Protein AF-A0A7Y8KXX7-F1 (afdb_monomer_lite)

Radius of gyration: 25.83 Å; chains: 1; bounding box: 66×45×81 Å

Sequence (396 aa):
VLRLLGSNDEIRFQPDAVQEVLFGNGTVWNSAQFPQLSMAFMAAMPGQDFLGGSWQADYLQGGSGNETLLGNDGNDVLDGGAGNDWLDGGYGSDIYVLKAGGGSDTVIDFAGYQDNNRIVVAPGIGPDQVALFWNEGGPDPLTGQYVPSGFVLRLLGSNDEIRFQPDGINEVLFSDGSTWSAAEFPQRSKAFMEAMPGQMFVGGSWGADYLKGAGGNETIVGNDGNDVLDGGAGNDWLDGGYGSDTYVLKAGGGSDTVLDFANYQDSNRIVVAPGIGPDQVALFWSEGGPDPLTEQYIPSGFVLRLLGSNDELRFQLDGINEVLFSDGTVWNSAQFPQLSMAFMPAMPGQDFLGGSWQADYLQGAGGNETIVGNDGNDVLDGGAGNDWLDGGYGSD

pLDDT: mean 83.13, std 13.08, range [35.81, 97.88]

Organism: NCBI:txid2610898

Foldseek 3Di:
DADAFQDPDDDDDDLPGDQWDADPVGDIDGSVCCVVVDAAEDEDDVPAQEAEADQEEHEYHYDQEEHEYELAHYAYEYQNYAYEYEYENEHAAYEYEFYVNSAHYEYDYDDDPPYAYEYEYGAPDDPVQWAKAWDCWQQQPPPRDTRHTAIWIGGHLANTIYGYHLPRHQWYAYNVRDIDGSVCRVVRNVCSDVLQPPEDEAEAHQEEEEAADDAEEYEYADAHYAYEYQRHAYEYEYENHHAAYEYEFEPRSAHYEYSAADDPHYAYEYEYDAPDDPVQKAKAWDCWAQDPPSRDTRHTDIWIDGPPDNGIYGYHLRGHQWYAYNVRDIDGSVCRVVRHAAEDEDDVPAQEAEADQEEHEYAYPADEHEYEQAHYLYHYHNDHDHYHYHNHHDND

Secondary structure (DSSP, 8-state):
-EE-TTSS-EE---TTT-SEEE-TTS-EEETTTHHHH--EEEEPPTT--EEE--SS-EEEE--SS--EEEEEESS-EEE--SS--EEEEEES--EEEE-TT--EEEE-----TT---EEEEPTT--GGGEEEEEE--EE-TTT--EEPSEEEEEETTSS-EEEE-TTT-SEEE-TTS-EEETTTHHHHHHHHHHSSTTPPEEE--SS--EEE--BS--EEE--BSS-EEE--BS--EEE--BS--EEEE-TT--EEEE-----TT---EEEEPTT--GGGEEEEEE--EE-TTT--EEPSEEEEEETTSS-EEEE-TTT-SEEE-TTS-EEEGGGHHHHPBEEEEPPTT--EEE--SS-EEEE--SBS-EEE--BSS-EEE--SB--EEE--BS--

Structure (mmCIF, N/CA/C/O backbone):
data_AF-A0A7Y8KXX7-F1
#
_entry.id   AF-A0A7Y8KXX7-F1
#
loop_
_atom_site.group_PDB
_atom_site.id
_atom_site.type_symbol
_atom_site.label_atom_id
_atom_site.label_alt_id
_atom_site.label_comp_id
_atom_site.label_asym_id
_atom_site.label_entity_id
_atom_site.label_seq_id
_atom_site.pdbx_PDB_ins_code
_atom_site.Cartn_x
_atom_site.Cartn_y
_atom_site.Cartn_z
_atom_site.occupancy
_atom_site.B_iso_or_equiv
_atom_site.auth_seq_id
_atom_site.auth_comp_id
_atom_site.auth_asym_id
_atom_site.auth_atom_id
_atom_site.pdbx_PDB_model_num
ATOM 1 N N . VAL A 1 1 ? 6.935 2.408 -32.594 1.00 88.44 1 VAL A N 1
ATOM 2 C CA . VAL A 1 1 ? 5.905 2.802 -31.605 1.00 88.44 1 VAL A CA 1
ATOM 3 C C . VAL A 1 1 ? 6.621 3.629 -30.558 1.00 88.44 1 VAL A C 1
ATOM 5 O O . VAL A 1 1 ? 7.749 3.279 -30.247 1.00 88.44 1 VAL A O 1
ATOM 8 N N . LEU A 1 2 ? 6.036 4.727 -30.093 1.00 90.31 2 LEU A N 1
ATOM 9 C CA . LEU A 1 2 ? 6.510 5.453 -28.915 1.00 90.31 2 LEU A CA 1
ATOM 10 C C . LEU A 1 2 ? 5.518 5.169 -27.793 1.00 90.31 2 LEU A C 1
ATOM 12 O O . LEU A 1 2 ? 4.332 5.434 -27.977 1.00 90.31 2 LEU A O 1
ATOM 16 N N . ARG A 1 3 ? 5.985 4.606 -26.684 1.00 91.06 3 ARG A N 1
ATOM 17 C CA . ARG A 1 3 ? 5.150 4.208 -25.549 1.00 91.06 3 ARG A CA 1
ATOM 18 C C . ARG A 1 3 ? 5.587 4.955 -24.297 1.00 91.06 3 ARG A C 1
ATOM 20 O O . ARG A 1 3 ? 6.776 5.221 -24.129 1.00 91.06 3 ARG A O 1
ATOM 27 N N . LEU A 1 4 ? 4.621 5.291 -23.452 1.00 89.94 4 LEU A N 1
ATOM 28 C CA . LEU A 1 4 ? 4.869 5.801 -22.112 1.00 89.94 4 LEU A CA 1
ATOM 29 C C . LEU A 1 4 ? 5.014 4.615 -21.149 1.00 89.94 4 LEU A C 1
ATOM 31 O O . LEU A 1 4 ? 4.134 3.763 -21.086 1.00 89.94 4 LEU A O 1
ATOM 35 N N . LEU A 1 5 ? 6.143 4.527 -20.444 1.00 88.75 5 LEU A N 1
ATOM 36 C CA . LEU A 1 5 ? 6.399 3.426 -19.509 1.00 88.75 5 LEU A CA 1
ATOM 37 C C . LEU A 1 5 ? 5.406 3.465 -18.342 1.00 88.75 5 LEU A C 1
ATOM 39 O O . LEU A 1 5 ? 5.083 4.547 -17.855 1.00 88.75 5 LEU A O 1
ATOM 43 N N . GLY A 1 6 ? 4.921 2.298 -17.913 1.00 78.44 6 GLY A N 1
ATOM 44 C CA . GLY A 1 6 ? 3.930 2.189 -16.838 1.00 78.44 6 GLY A CA 1
ATOM 45 C C . GLY A 1 6 ? 2.513 2.617 -17.223 1.00 78.44 6 GLY A C 1
ATOM 46 O O . GLY A 1 6 ? 1.651 2.696 -16.353 1.00 78.44 6 GLY A O 1
ATOM 47 N N . SER A 1 7 ? 2.238 2.887 -18.506 1.00 84.69 7 SER A N 1
ATOM 48 C CA . SER A 1 7 ? 0.880 3.119 -18.998 1.00 84.69 7 SER A CA 1
ATOM 49 C C . SER A 1 7 ? 0.606 2.376 -20.308 1.00 84.69 7 SER A C 1
ATOM 51 O O . SER A 1 7 ? 1.505 1.890 -20.994 1.00 84.69 7 SER A O 1
ATOM 53 N N . ASN A 1 8 ? -0.674 2.294 -20.669 1.00 81.88 8 ASN A N 1
ATOM 54 C CA . ASN A 1 8 ? -1.103 1.751 -21.958 1.00 81.88 8 ASN A CA 1
ATOM 55 C C . ASN A 1 8 ? -1.059 2.799 -23.088 1.00 81.88 8 ASN A C 1
ATOM 57 O O . ASN A 1 8 ? -1.517 2.526 -24.201 1.00 81.88 8 ASN A O 1
ATOM 61 N N . ASP A 1 9 ? -0.536 3.999 -22.821 1.00 89.00 9 ASP A N 1
ATOM 62 C CA . ASP A 1 9 ? -0.513 5.086 -23.792 1.00 89.00 9 ASP A CA 1
ATOM 63 C C . ASP A 1 9 ? 0.628 4.911 -24.790 1.00 89.00 9 ASP A C 1
ATOM 65 O O . ASP A 1 9 ? 1.812 4.823 -24.451 1.00 89.00 9 ASP A O 1
ATOM 69 N N . GLU A 1 10 ? 0.269 4.921 -26.069 1.00 92.50 10 GLU A N 1
ATOM 70 C CA . GLU A 1 10 ? 1.232 4.816 -27.150 1.00 92.50 10 GLU A CA 1
ATOM 71 C C . GLU A 1 10 ? 0.836 5.641 -28.373 1.00 92.50 10 GLU A C 1
ATOM 73 O O . GLU A 1 10 ? -0.335 5.838 -28.703 1.00 92.50 10 GLU A O 1
ATOM 78 N N . ILE A 1 11 ? 1.856 6.081 -29.103 1.00 90.88 11 ILE A N 1
ATOM 79 C CA . ILE A 1 11 ? 1.730 6.714 -30.407 1.00 90.88 11 ILE A CA 1
ATOM 80 C C . ILE A 1 11 ? 2.391 5.808 -31.444 1.00 90.88 11 ILE A C 1
ATOM 82 O O . ILE A 1 11 ? 3.572 5.452 -31.364 1.00 90.88 11 ILE A O 1
ATOM 86 N N . ARG A 1 12 ? 1.624 5.453 -32.476 1.00 90.62 12 ARG A N 1
ATOM 87 C CA . ARG A 1 12 ? 2.114 4.700 -33.633 1.00 90.62 12 ARG A CA 1
ATOM 88 C C . ARG A 1 12 ? 2.283 5.637 -34.818 1.00 90.62 12 ARG A C 1
ATOM 90 O O . ARG A 1 12 ? 1.341 6.304 -35.230 1.00 90.62 12 ARG A O 1
ATOM 97 N N . PHE A 1 13 ? 3.477 5.648 -35.392 1.00 88.06 13 PHE A N 1
ATOM 98 C CA . PHE A 1 13 ? 3.801 6.444 -36.569 1.00 88.06 13 PHE A CA 1
ATOM 99 C C . PHE A 1 13 ? 4.672 5.641 -37.532 1.00 88.06 13 PHE A C 1
ATOM 101 O O . PHE A 1 13 ? 5.372 4.709 -37.132 1.00 88.06 13 PHE A O 1
ATOM 108 N N . GLN A 1 14 ? 4.608 5.998 -38.815 1.00 83.75 14 GLN A N 1
ATOM 109 C CA . GLN A 1 14 ? 5.554 5.489 -39.803 1.00 83.75 14 GLN A CA 1
ATOM 110 C C . GLN A 1 14 ? 6.927 6.134 -39.564 1.00 83.75 14 GLN A C 1
ATOM 112 O O . GLN A 1 14 ? 6.952 7.326 -39.251 1.00 83.75 14 GLN A O 1
ATOM 117 N N . PRO A 1 15 ? 8.046 5.408 -39.745 1.00 70.81 15 PRO A N 1
ATOM 118 C CA . PRO A 1 15 ? 9.387 5.918 -39.440 1.00 70.81 15 PRO A CA 1
ATOM 119 C C . PRO A 1 15 ? 9.706 7.284 -40.066 1.00 70.81 15 PRO A C 1
ATOM 121 O O . PRO A 1 15 ? 10.336 8.115 -39.425 1.00 70.81 15 PRO A O 1
ATOM 124 N N . ASP A 1 16 ? 9.197 7.544 -41.274 1.00 81.56 16 ASP A N 1
ATOM 125 C CA . ASP A 1 16 ? 9.467 8.782 -42.016 1.00 81.56 16 ASP A CA 1
ATOM 126 C C . ASP A 1 16 ? 8.456 9.914 -41.735 1.00 81.56 16 ASP A C 1
ATOM 128 O O . ASP A 1 16 ? 8.626 11.040 -42.210 1.00 81.56 16 ASP A O 1
ATOM 132 N N . ALA A 1 17 ? 7.380 9.634 -40.989 1.00 87.88 17 ALA A N 1
ATOM 133 C CA . ALA A 1 17 ? 6.294 10.586 -40.742 1.00 87.88 17 ALA A CA 1
ATOM 134 C C . ALA A 1 17 ? 6.582 11.557 -39.586 1.00 87.88 17 ALA A C 1
ATOM 136 O O . ALA A 1 17 ? 5.982 12.629 -39.537 1.00 87.88 17 ALA A O 1
ATOM 137 N N . VAL A 1 18 ? 7.488 11.197 -38.674 1.00 90.31 18 VAL A N 1
ATOM 138 C CA . VAL A 1 18 ? 7.879 12.010 -37.515 1.00 90.31 18 VAL A CA 1
ATOM 139 C C . VAL A 1 18 ? 9.371 12.300 -37.616 1.00 90.31 18 VAL A C 1
ATOM 141 O O . VAL A 1 18 ? 10.174 11.375 -37.659 1.00 90.31 18 VAL A O 1
ATOM 144 N N . GLN A 1 19 ? 9.751 13.578 -37.667 1.00 90.50 19 GLN A N 1
ATOM 145 C CA . GLN A 1 19 ? 11.165 13.969 -37.712 1.00 90.50 19 GLN A CA 1
ATOM 146 C C . GLN A 1 19 ? 11.766 14.141 -36.317 1.00 90.50 19 GLN A C 1
ATOM 148 O O . GLN A 1 19 ? 12.957 13.893 -36.143 1.00 90.50 19 GLN A O 1
ATOM 153 N N . GLU A 1 20 ? 10.962 14.559 -35.336 1.00 92.88 20 GLU A N 1
ATOM 154 C CA . GLU A 1 20 ? 11.419 14.841 -33.976 1.00 92.88 20 GLU A CA 1
ATOM 155 C C . GLU A 1 20 ? 10.333 14.520 -32.937 1.00 92.88 20 GLU A C 1
ATOM 157 O O . GLU A 1 20 ? 9.141 14.696 -33.192 1.00 92.88 20 GLU A O 1
ATOM 162 N N . VAL A 1 21 ? 10.761 14.084 -31.752 1.00 91.56 21 VAL A N 1
ATOM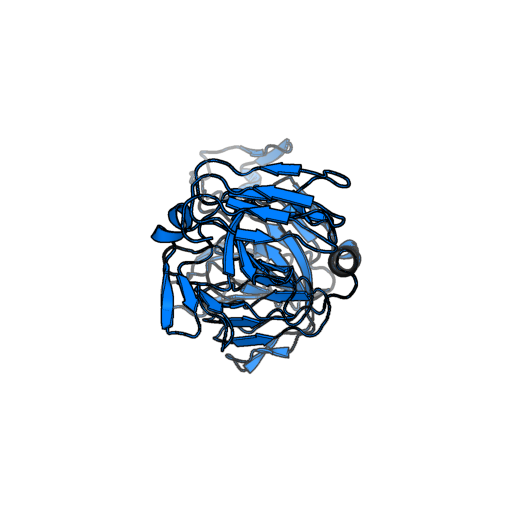 163 C CA . VAL A 1 21 ? 9.959 13.991 -30.527 1.00 91.56 21 VAL A CA 1
ATOM 164 C C . VAL A 1 21 ? 10.556 14.970 -29.520 1.00 91.56 21 VAL A C 1
ATOM 166 O O . VAL A 1 21 ? 11.720 14.836 -29.138 1.00 91.56 21 VAL A O 1
ATOM 169 N N . LEU A 1 22 ? 9.766 15.964 -29.111 1.00 92.75 22 LEU A N 1
ATOM 170 C CA . LEU A 1 22 ? 10.141 16.961 -28.109 1.00 92.75 22 LEU A CA 1
ATOM 171 C C . LEU A 1 22 ? 9.500 16.600 -26.768 1.00 92.75 22 LEU A C 1
ATOM 173 O O . LEU A 1 22 ? 8.278 16.500 -26.670 1.00 92.75 22 LEU A O 1
ATOM 177 N N . PHE A 1 23 ? 10.324 16.447 -25.739 1.00 89.25 23 PHE A N 1
ATOM 178 C CA . PHE A 1 23 ? 9.884 16.139 -24.383 1.00 89.25 23 PHE A CA 1
ATOM 179 C C . PHE A 1 23 ? 9.703 17.421 -23.562 1.00 89.25 23 PHE A C 1
ATOM 181 O O . PHE A 1 23 ? 10.351 18.438 -23.816 1.00 89.25 23 PHE A O 1
ATOM 188 N N . GLY A 1 24 ? 8.842 17.374 -22.540 1.00 83.50 24 GLY A N 1
ATOM 189 C CA . GLY A 1 24 ? 8.543 18.530 -21.681 1.00 83.50 24 GLY A CA 1
ATOM 190 C C . GLY A 1 24 ? 9.757 19.087 -20.922 1.00 83.50 24 GLY A C 1
ATOM 191 O O . GLY A 1 24 ? 9.783 20.268 -20.590 1.00 83.50 24 GLY A O 1
ATOM 192 N N . ASN A 1 25 ? 10.791 18.267 -20.717 1.00 81.25 25 ASN A N 1
ATOM 193 C CA . ASN A 1 25 ? 12.071 18.657 -20.118 1.00 81.25 25 ASN A CA 1
ATOM 194 C C . ASN A 1 25 ? 13.066 19.278 -21.126 1.00 81.25 25 ASN A C 1
ATOM 196 O O . ASN A 1 25 ? 14.197 19.597 -20.761 1.00 81.25 25 ASN A O 1
ATOM 200 N N . GLY A 1 26 ? 12.677 19.430 -22.397 1.00 88.94 26 GLY A N 1
ATOM 201 C CA . GLY A 1 26 ? 13.519 19.965 -23.467 1.00 88.94 26 GLY A CA 1
ATOM 202 C C . GLY A 1 26 ? 14.428 18.941 -24.154 1.00 88.94 26 GLY A C 1
ATOM 203 O O . GLY A 1 26 ? 15.162 19.321 -25.067 1.00 88.94 26 GLY A O 1
ATOM 204 N N . THR A 1 27 ? 14.393 17.659 -23.771 1.00 91.31 27 THR A N 1
ATOM 205 C CA . THR A 1 27 ? 15.041 16.591 -24.548 1.00 91.31 27 THR A CA 1
ATOM 206 C C . THR A 1 27 ? 14.413 16.517 -25.942 1.00 91.31 27 THR A C 1
ATOM 208 O O . THR A 1 27 ? 13.202 16.668 -26.101 1.00 91.31 27 THR A O 1
ATOM 211 N N . VAL A 1 28 ? 15.242 16.282 -26.961 1.00 93.94 28 VAL A N 1
ATOM 212 C CA . VAL A 1 28 ? 14.803 16.106 -28.349 1.00 93.94 28 VAL A CA 1
ATOM 213 C C . VAL A 1 28 ? 15.362 14.794 -28.870 1.00 93.94 28 VAL A C 1
ATOM 215 O O . VAL A 1 28 ? 16.576 14.584 -28.836 1.00 93.94 28 VAL A O 1
ATOM 218 N N . TRP A 1 29 ? 14.487 13.930 -29.373 1.00 92.69 29 TRP A N 1
ATOM 219 C CA . TRP A 1 29 ? 14.885 12.787 -30.190 1.00 92.69 29 TRP A CA 1
ATOM 220 C C . TRP A 1 29 ? 14.601 13.103 -31.644 1.00 92.69 29 TRP A C 1
ATOM 222 O O . TRP A 1 29 ? 13.472 13.442 -31.982 1.00 92.69 29 TRP A O 1
ATOM 232 N N . ASN A 1 30 ? 15.600 12.974 -32.508 1.00 91.31 30 ASN A N 1
ATOM 233 C CA . ASN A 1 30 ? 15.411 13.114 -33.946 1.00 91.31 30 ASN A CA 1
ATOM 234 C C . ASN A 1 30 ? 15.285 11.748 -34.631 1.00 91.31 30 ASN A C 1
ATOM 236 O O . ASN A 1 30 ? 15.688 10.714 -34.097 1.00 91.31 30 ASN A O 1
ATOM 240 N N . SER A 1 31 ? 14.762 11.748 -35.853 1.00 89.12 31 SER A N 1
ATOM 241 C CA . SER A 1 31 ? 14.492 10.526 -36.611 1.00 89.12 31 SER A CA 1
ATOM 242 C C . SER A 1 31 ? 15.734 9.684 -36.916 1.00 89.12 31 SER A C 1
ATOM 244 O O . SER A 1 31 ? 15.613 8.483 -37.145 1.00 89.12 31 SER A O 1
ATOM 246 N N . ALA A 1 32 ? 16.934 10.273 -36.879 1.00 89.06 32 ALA A N 1
ATOM 247 C CA . ALA A 1 32 ? 18.185 9.536 -37.046 1.00 89.06 32 ALA A CA 1
ATOM 248 C C . ALA A 1 32 ? 18.586 8.734 -35.795 1.00 89.06 32 ALA A C 1
ATOM 250 O O . ALA A 1 32 ? 19.461 7.876 -35.904 1.00 89.06 32 ALA A O 1
ATOM 251 N N . GLN A 1 33 ? 17.969 9.017 -34.641 1.00 89.62 33 GLN A N 1
ATOM 252 C CA . GLN A 1 33 ? 18.171 8.315 -33.369 1.00 89.62 33 GLN A CA 1
ATOM 253 C C . GLN A 1 33 ? 17.148 7.192 -33.135 1.00 89.62 33 GLN A C 1
ATOM 255 O O . GLN A 1 33 ? 17.381 6.317 -32.306 1.00 89.62 33 GLN A O 1
ATOM 260 N N . PHE A 1 34 ? 16.007 7.194 -33.836 1.00 88.12 34 PHE A N 1
ATOM 261 C CA . PHE A 1 34 ? 14.937 6.218 -33.590 1.00 88.12 34 PHE A CA 1
ATOM 262 C C . PHE A 1 34 ? 15.382 4.755 -33.727 1.00 88.12 34 PHE A C 1
ATOM 264 O O . PHE A 1 34 ? 14.975 3.969 -32.879 1.00 88.12 34 PHE A O 1
ATOM 271 N N . PRO A 1 35 ? 16.221 4.358 -34.709 1.00 85.81 35 PRO A N 1
ATOM 272 C CA . PRO A 1 35 ? 16.684 2.973 -34.796 1.00 85.81 35 PRO A CA 1
ATOM 273 C C . PRO A 1 35 ? 17.568 2.536 -33.621 1.00 85.81 35 PRO A C 1
ATOM 275 O O . PRO A 1 35 ? 17.609 1.354 -33.307 1.00 85.81 35 PRO A O 1
ATOM 278 N N . GLN A 1 36 ? 18.296 3.461 -32.986 1.00 84.75 36 GLN A N 1
ATOM 279 C CA . GLN A 1 36 ? 19.110 3.163 -31.802 1.00 84.75 36 GLN A CA 1
ATOM 280 C C . GLN A 1 36 ? 18.284 3.181 -30.510 1.00 84.75 36 GLN A C 1
ATOM 282 O O . GLN A 1 36 ? 18.689 2.578 -29.526 1.00 84.75 36 GLN A O 1
ATOM 287 N N . LEU A 1 37 ? 17.156 3.893 -30.512 1.00 85.38 37 LEU A N 1
ATOM 288 C CA . LEU A 1 37 ? 16.220 3.980 -29.388 1.00 85.38 37 LEU A CA 1
ATOM 289 C C . LEU A 1 37 ? 15.121 2.909 -29.448 1.00 85.38 37 LEU A C 1
ATOM 291 O O . LEU A 1 37 ? 14.366 2.755 -28.493 1.00 85.38 37 LEU A O 1
ATOM 295 N N . SER A 1 38 ? 14.972 2.218 -30.581 1.00 86.94 38 SER A N 1
ATOM 296 C CA . SER A 1 38 ? 13.951 1.191 -30.755 1.00 86.94 38 SER A CA 1
ATOM 297 C C . SER A 1 38 ? 14.356 -0.110 -30.084 1.00 86.94 38 SER A C 1
ATOM 299 O O . SER A 1 38 ? 15.473 -0.580 -30.283 1.00 86.94 38 SER A O 1
ATOM 301 N N . MET A 1 39 ? 13.394 -0.709 -29.393 1.00 91.00 39 MET A N 1
ATOM 302 C CA . MET A 1 39 ? 13.520 -1.995 -28.716 1.00 91.00 39 MET A CA 1
ATOM 303 C C . MET A 1 39 ? 12.649 -3.037 -29.413 1.00 91.00 39 MET A C 1
ATOM 305 O O . MET A 1 39 ? 11.627 -2.692 -30.027 1.00 91.00 39 MET A O 1
ATOM 309 N N . ALA A 1 40 ? 13.040 -4.305 -29.331 1.00 91.38 40 ALA A N 1
ATOM 310 C CA . ALA A 1 40 ? 12.149 -5.394 -29.705 1.00 91.38 40 ALA A CA 1
ATOM 311 C C . ALA A 1 40 ? 11.049 -5.530 -28.639 1.00 91.38 40 ALA A C 1
ATOM 313 O O . ALA A 1 40 ? 11.311 -5.461 -27.451 1.00 91.38 40 ALA A O 1
ATOM 314 N N . PHE A 1 41 ? 9.788 -5.637 -29.062 1.00 91.88 41 PHE A N 1
ATOM 315 C CA . PHE A 1 41 ? 8.644 -5.698 -28.148 1.00 91.88 41 PHE A CA 1
ATOM 316 C C . PHE A 1 41 ? 8.112 -7.125 -28.070 1.00 91.88 41 PHE A C 1
ATOM 318 O O . PHE A 1 41 ? 7.741 -7.698 -29.102 1.00 91.88 41 PHE A O 1
ATOM 325 N N . MET A 1 42 ? 8.013 -7.661 -26.857 1.00 93.31 42 MET A N 1
ATOM 326 C CA . MET A 1 42 ? 7.425 -8.965 -26.573 1.00 93.31 42 MET A CA 1
ATOM 327 C C . MET A 1 42 ? 6.441 -8.853 -25.412 1.00 93.31 42 MET A C 1
ATOM 329 O O . MET A 1 42 ? 6.711 -8.184 -24.422 1.00 93.31 42 MET A O 1
ATOM 333 N N . ALA A 1 43 ? 5.289 -9.507 -25.553 1.00 92.31 43 ALA A N 1
ATOM 334 C CA . ALA A 1 43 ? 4.257 -9.544 -24.526 1.00 92.31 43 ALA A CA 1
ATOM 335 C C . ALA A 1 43 ? 3.866 -10.991 -24.221 1.00 92.31 43 ALA A C 1
ATOM 337 O O . ALA A 1 43 ? 3.776 -11.804 -25.151 1.00 92.31 43 ALA A O 1
ATOM 338 N N . ALA A 1 44 ? 3.613 -11.296 -22.951 1.00 91.12 44 ALA A N 1
ATOM 339 C CA . ALA A 1 44 ? 3.136 -12.599 -22.522 1.00 91.12 44 ALA A CA 1
ATOM 340 C C . ALA A 1 44 ? 1.756 -12.905 -23.126 1.00 91.12 44 ALA A C 1
ATOM 342 O O . ALA A 1 44 ? 0.884 -12.042 -23.272 1.00 91.12 44 ALA A O 1
ATOM 343 N N . MET A 1 45 ? 1.556 -14.162 -23.513 1.00 90.00 45 MET A N 1
ATOM 344 C CA . MET A 1 45 ? 0.249 -14.685 -23.904 1.00 90.00 45 MET A CA 1
ATOM 345 C C . MET A 1 45 ? -0.525 -15.152 -22.659 1.00 90.00 45 MET A C 1
ATOM 347 O O . MET A 1 45 ? 0.095 -15.508 -21.662 1.00 90.00 45 MET A O 1
ATOM 351 N N . PRO A 1 46 ? -1.870 -15.228 -22.696 1.00 88.12 46 PRO A N 1
ATOM 352 C CA . PRO A 1 46 ? -2.636 -15.742 -21.561 1.00 88.12 46 PRO A CA 1
ATOM 353 C C . PRO A 1 46 ? -2.158 -17.133 -21.108 1.00 88.12 46 PRO A C 1
ATOM 355 O O . PRO A 1 46 ? -2.165 -18.073 -21.908 1.00 88.12 46 PRO A O 1
ATOM 358 N N . GLY A 1 47 ? -1.778 -17.259 -19.831 1.00 83.69 47 GLY A N 1
ATOM 359 C CA . GLY A 1 47 ? -1.268 -18.498 -19.227 1.00 83.69 47 GLY A CA 1
ATOM 360 C C . GLY A 1 47 ? 0.182 -18.844 -19.586 1.00 83.69 47 GLY A C 1
ATOM 361 O O . GLY A 1 47 ? 0.549 -20.017 -19.544 1.00 83.69 47 GLY A O 1
ATOM 362 N N . GLN A 1 48 ? 0.973 -17.867 -20.033 1.00 90.44 48 GLN A N 1
ATOM 363 C CA . GLN A 1 48 ? 2.398 -18.031 -20.294 1.00 90.44 48 GLN A CA 1
ATOM 364 C C . GLN A 1 48 ? 3.207 -17.602 -19.070 1.00 90.44 48 GLN A C 1
ATOM 366 O O . GLN A 1 48 ? 3.429 -16.419 -18.890 1.00 90.44 48 GLN A O 1
ATOM 371 N N . ASP A 1 49 ? 3.746 -18.565 -18.327 1.00 89.94 49 ASP A N 1
ATOM 372 C CA . ASP A 1 49 ? 4.479 -18.294 -17.078 1.00 89.94 49 ASP A CA 1
ATOM 373 C C . ASP A 1 49 ? 5.926 -17.783 -17.293 1.00 89.94 49 ASP A C 1
ATOM 375 O O . ASP A 1 49 ? 6.629 -17.459 -16.341 1.00 89.94 49 ASP A O 1
ATOM 379 N N . PHE A 1 50 ? 6.429 -17.765 -18.535 1.00 93.94 50 PHE A N 1
ATOM 380 C CA . PHE A 1 50 ? 7.820 -17.408 -18.848 1.00 93.94 50 PHE A CA 1
ATOM 381 C C . PHE A 1 50 ? 7.937 -16.582 -20.131 1.00 93.94 50 PHE A C 1
ATOM 383 O O . PHE A 1 50 ? 7.472 -17.017 -21.192 1.00 93.94 50 PHE A O 1
ATOM 390 N N . LEU A 1 51 ? 8.641 -15.451 -20.071 1.00 95.00 51 LEU A N 1
ATOM 391 C CA . LEU A 1 51 ? 8.915 -14.558 -21.196 1.00 95.00 51 LEU A CA 1
ATOM 392 C C . LEU A 1 51 ? 10.415 -14.226 -21.271 1.00 95.00 51 LEU A C 1
ATOM 394 O O . LEU A 1 51 ? 10.983 -13.656 -20.351 1.00 95.00 51 LEU A O 1
ATOM 398 N N . GLY A 1 52 ? 11.062 -14.581 -22.384 1.00 94.38 52 GLY A N 1
ATOM 399 C CA . GLY A 1 52 ? 12.494 -14.348 -22.591 1.00 94.38 52 GLY A CA 1
ATOM 400 C C . GLY A 1 52 ? 12.776 -13.340 -23.703 1.00 94.38 52 GLY A C 1
ATOM 401 O O . GLY A 1 52 ? 12.200 -13.442 -24.789 1.00 94.38 52 GLY A O 1
ATOM 402 N N . GLY A 1 53 ? 13.686 -12.417 -23.413 1.00 93.75 53 GLY A N 1
ATOM 403 C CA . GLY A 1 53 ? 14.310 -11.446 -24.297 1.00 93.75 53 GLY A CA 1
ATOM 404 C C . GLY A 1 53 ? 15.295 -12.048 -25.297 1.00 93.75 53 GLY A C 1
ATOM 405 O O . GLY A 1 53 ? 15.441 -13.265 -25.453 1.00 93.75 53 GLY A O 1
ATOM 406 N N . SER A 1 54 ? 15.944 -11.160 -26.031 1.00 93.81 54 SER A N 1
ATOM 407 C CA . SER A 1 54 ? 16.962 -11.426 -27.032 1.00 93.81 54 SER A CA 1
ATOM 408 C C . SER A 1 54 ? 18.349 -11.059 -26.488 1.00 93.81 54 SER A C 1
ATOM 410 O O . SER A 1 54 ? 18.601 -11.179 -25.305 1.00 93.81 54 SER A O 1
ATOM 412 N N . TRP A 1 55 ? 19.293 -10.713 -27.363 1.00 92.50 55 TRP A N 1
ATOM 413 C CA . TRP A 1 55 ? 20.626 -10.225 -26.967 1.00 92.50 55 TRP A CA 1
ATOM 414 C C . TRP A 1 55 ? 20.777 -8.732 -27.307 1.00 92.50 55 TRP A C 1
ATOM 416 O O . TRP A 1 55 ? 21.866 -8.241 -27.616 1.00 92.50 55 TRP A O 1
ATOM 426 N N . GLN A 1 56 ? 19.645 -8.053 -27.456 1.00 93.06 56 GLN A N 1
ATOM 427 C CA . GLN A 1 56 ? 19.509 -6.656 -27.835 1.00 93.06 56 GLN A CA 1
ATOM 428 C C . GLN A 1 56 ? 18.532 -6.009 -26.860 1.00 93.06 56 GLN A C 1
ATOM 430 O O . GLN A 1 56 ? 17.834 -6.709 -26.157 1.00 93.06 56 GLN A O 1
ATOM 435 N N . ALA A 1 57 ? 18.424 -4.682 -26.890 1.00 94.75 57 ALA A N 1
ATOM 436 C CA . ALA A 1 57 ? 17.435 -3.984 -26.080 1.00 94.75 57 ALA A CA 1
ATOM 437 C C . ALA A 1 57 ? 15.996 -4.450 -26.395 1.00 94.75 57 ALA A C 1
ATOM 439 O O . ALA A 1 57 ? 15.498 -4.274 -27.520 1.00 94.75 57 ALA A O 1
ATOM 440 N N . ASP A 1 58 ? 15.329 -4.991 -25.386 1.00 96.38 58 ASP A N 1
ATOM 441 C CA . ASP A 1 58 ? 13.981 -5.535 -25.418 1.00 96.38 58 ASP A CA 1
ATOM 442 C C . ASP A 1 58 ? 13.029 -4.741 -24.508 1.00 96.38 58 ASP A C 1
ATOM 444 O O . ASP A 1 58 ? 13.413 -4.123 -23.522 1.00 96.38 58 ASP A O 1
ATOM 448 N N . TYR A 1 59 ? 11.747 -4.741 -24.856 1.00 95.88 59 TYR A N 1
ATOM 449 C CA . TYR A 1 59 ? 10.646 -4.371 -23.975 1.00 95.88 59 TYR A CA 1
ATOM 450 C C . TYR A 1 59 ? 9.811 -5.628 -23.756 1.00 95.88 59 TYR A C 1
ATOM 452 O O . TYR A 1 59 ? 9.135 -6.097 -24.683 1.00 95.88 59 TYR A O 1
ATOM 460 N N . LEU A 1 60 ? 9.873 -6.162 -22.542 1.00 97.25 60 LEU A N 1
ATOM 461 C CA . LEU A 1 60 ? 9.141 -7.332 -22.087 1.00 97.25 60 LEU A CA 1
ATOM 462 C C . LEU A 1 60 ? 7.941 -6.875 -21.261 1.00 97.25 60 LEU A C 1
ATOM 464 O O . LEU A 1 60 ? 8.097 -6.164 -20.272 1.00 97.25 60 LEU A O 1
ATOM 468 N N . GLN A 1 61 ? 6.748 -7.280 -21.686 1.00 96.12 61 GLN A N 1
ATOM 469 C CA . GLN A 1 61 ? 5.500 -7.015 -20.979 1.00 96.12 61 GLN A CA 1
ATOM 470 C C . GLN A 1 61 ? 4.882 -8.331 -20.522 1.00 96.12 61 GLN A C 1
ATOM 472 O O . GLN A 1 61 ? 4.485 -9.135 -21.370 1.00 96.12 61 GLN A O 1
ATOM 477 N N . GLY A 1 62 ? 4.771 -8.561 -19.222 1.00 95.75 62 GLY A N 1
ATOM 478 C CA . GLY A 1 62 ? 3.990 -9.682 -18.724 1.00 95.75 62 GLY A CA 1
ATOM 479 C C . GLY A 1 62 ? 2.484 -9.432 -18.845 1.00 95.75 62 GLY A C 1
ATOM 480 O O . GLY A 1 62 ? 2.008 -8.506 -19.521 1.00 95.75 62 GLY A O 1
ATOM 481 N N . GLY A 1 63 ? 1.729 -10.370 -18.304 1.00 92.81 63 GL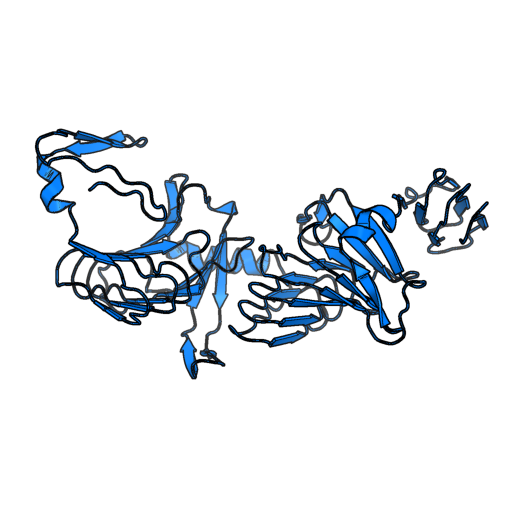Y A N 1
ATOM 482 C CA . GLY A 1 63 ? 0.298 -10.525 -18.453 1.00 92.81 63 GLY A CA 1
ATOM 483 C C . GLY A 1 63 ? -0.448 -10.113 -17.193 1.00 92.81 63 GLY A C 1
ATOM 484 O O . GLY A 1 63 ? -0.340 -8.985 -16.730 1.00 92.81 63 GLY A O 1
ATOM 485 N N . SER A 1 64 ? -1.326 -11.001 -16.740 1.00 91.19 64 SER A N 1
ATOM 486 C CA . SER A 1 64 ? -2.119 -10.831 -15.517 1.00 91.19 64 SER A CA 1
ATOM 487 C C . SER A 1 64 ? -1.885 -11.977 -14.529 1.00 91.19 64 SER A C 1
ATOM 489 O O . SER A 1 64 ? -2.739 -12.224 -13.678 1.00 91.19 64 SER A O 1
ATOM 491 N N . GLY A 1 65 ? -0.875 -12.804 -14.787 1.00 89.12 65 GLY A N 1
ATOM 492 C CA . GLY A 1 65 ? -0.495 -13.937 -13.961 1.00 89.12 65 GLY A CA 1
ATOM 493 C C . GLY A 1 65 ? 0.866 -13.671 -13.336 1.00 89.12 65 GLY A C 1
ATOM 494 O O . GLY A 1 65 ? 1.386 -12.573 -13.422 1.00 89.12 65 GLY A O 1
ATOM 495 N N . ASN A 1 66 ? 1.428 -14.691 -12.698 1.00 88.38 66 ASN A N 1
ATOM 496 C CA . ASN A 1 66 ? 2.762 -14.593 -12.122 1.00 88.38 66 ASN A CA 1
ATOM 497 C C . ASN A 1 66 ? 3.747 -15.163 -13.140 1.00 88.38 66 ASN A C 1
ATOM 499 O O . ASN A 1 66 ? 3.787 -16.378 -13.366 1.00 88.38 66 ASN A O 1
ATOM 503 N N . GLU A 1 67 ? 4.523 -14.295 -13.764 1.00 93.50 67 GLU A N 1
ATOM 504 C CA . GLU A 1 67 ? 5.448 -14.614 -14.831 1.00 93.50 67 GLU A CA 1
ATOM 505 C C . GLU A 1 67 ? 6.915 -14.468 -14.409 1.00 93.50 67 GLU A C 1
ATOM 507 O O . GLU A 1 67 ? 7.286 -13.791 -13.458 1.00 93.50 67 GLU A O 1
ATOM 512 N N . THR A 1 68 ? 7.799 -15.145 -15.137 1.00 94.25 68 THR A N 1
ATOM 513 C CA . THR A 1 68 ? 9.243 -14.893 -15.095 1.00 94.25 68 THR A CA 1
ATOM 514 C C . THR A 1 68 ? 9.672 -14.214 -16.390 1.00 94.25 68 THR A C 1
ATOM 516 O O . THR A 1 68 ? 9.561 -14.813 -17.465 1.00 94.25 68 THR A O 1
ATOM 519 N N . LEU A 1 69 ? 10.178 -12.986 -16.296 1.00 96.31 69 LEU A N 1
ATOM 520 C CA . LEU A 1 69 ? 10.705 -12.192 -17.403 1.00 96.31 69 LEU A CA 1
ATOM 521 C C . LEU A 1 69 ? 12.238 -12.176 -17.338 1.00 96.31 69 LEU A C 1
ATOM 523 O O . LEU A 1 69 ? 12.801 -11.727 -16.345 1.00 96.31 69 LEU A O 1
ATOM 527 N N . LEU A 1 70 ? 12.903 -12.635 -18.404 1.00 95.50 70 LEU A N 1
ATOM 528 C CA . LEU A 1 70 ? 14.368 -12.606 -18.535 1.00 95.50 70 LEU A CA 1
ATOM 529 C C . LEU A 1 70 ? 14.791 -11.716 -19.712 1.00 95.50 70 LEU A C 1
ATOM 531 O O . LEU A 1 70 ? 14.520 -12.095 -20.851 1.00 95.50 70 LEU A O 1
ATOM 535 N N . GLY A 1 71 ? 15.477 -10.597 -19.479 1.00 94.56 71 GLY A N 1
ATOM 536 C CA . GLY A 1 71 ? 16.018 -9.703 -20.516 1.00 94.56 71 GLY A CA 1
ATOM 537 C C . GLY A 1 71 ? 17.162 -10.335 -21.321 1.00 94.56 71 GLY A C 1
ATOM 538 O O . GLY A 1 71 ? 17.079 -10.455 -22.544 1.00 94.56 71 GLY A O 1
ATOM 539 N N . ASN A 1 72 ? 18.103 -10.972 -20.618 1.00 92.69 72 ASN A N 1
ATOM 540 C CA . ASN A 1 72 ? 19.367 -11.551 -21.104 1.00 92.69 72 ASN A CA 1
ATOM 541 C C . ASN A 1 72 ? 20.473 -10.512 -21.333 1.00 92.69 72 ASN A C 1
ATOM 543 O O . ASN A 1 72 ? 21.086 -10.109 -20.363 1.00 92.69 72 ASN A O 1
ATOM 547 N N . ASP A 1 73 ? 20.832 -10.174 -22.573 1.00 92.44 73 ASP A N 1
ATOM 548 C CA . ASP A 1 73 ? 21.848 -9.152 -22.864 1.00 92.44 73 ASP A CA 1
ATOM 549 C C . ASP A 1 73 ? 21.124 -7.978 -23.522 1.00 92.44 73 ASP A C 1
ATOM 551 O O . ASP A 1 73 ? 20.411 -8.182 -24.503 1.00 92.44 73 ASP A O 1
ATOM 555 N N . GLY A 1 74 ? 21.399 -6.749 -23.111 1.00 92.31 74 GLY A N 1
ATOM 556 C CA . GLY A 1 74 ? 20.700 -5.596 -23.661 1.00 92.31 74 GLY A CA 1
ATOM 557 C C . GLY A 1 74 ? 20.491 -4.524 -22.612 1.00 92.31 74 GLY A C 1
ATOM 558 O O . GLY A 1 74 ? 20.872 -4.676 -21.472 1.00 92.31 74 GLY A O 1
ATOM 559 N N . ASN A 1 75 ? 19.939 -3.388 -23.025 1.00 94.25 75 ASN A N 1
ATOM 560 C CA . ASN A 1 75 ? 19.370 -2.459 -22.056 1.00 94.25 75 ASN A CA 1
ATOM 561 C C . ASN A 1 75 ? 17.869 -2.639 -22.181 1.00 94.25 75 ASN A C 1
ATOM 563 O O . ASN A 1 75 ? 17.291 -2.114 -23.137 1.00 94.25 75 ASN A O 1
ATOM 567 N N . ASP A 1 76 ? 17.279 -3.398 -21.282 1.00 95.81 76 ASP A N 1
ATOM 568 C CA . ASP A 1 76 ? 15.930 -3.915 -21.402 1.00 95.81 76 ASP A CA 1
ATOM 569 C C . ASP A 1 76 ? 14.941 -3.114 -20.557 1.00 95.81 76 ASP A C 1
ATOM 571 O O . ASP A 1 76 ? 15.291 -2.352 -19.654 1.00 95.81 76 ASP A O 1
ATOM 575 N N . VAL A 1 77 ? 13.662 -3.238 -20.893 1.00 97.25 77 VAL A N 1
ATOM 576 C CA . VAL A 1 77 ? 12.548 -2.739 -20.090 1.00 97.25 77 VAL A CA 1
ATOM 577 C C . VAL A 1 77 ? 11.667 -3.916 -19.724 1.00 97.25 77 VAL A C 1
ATOM 579 O O . VAL A 1 77 ? 11.097 -4.554 -20.607 1.00 97.25 77 VAL A O 1
ATOM 582 N N . LEU A 1 78 ? 11.535 -4.176 -18.431 1.00 97.81 78 LEU A N 1
ATOM 583 C CA . LEU A 1 78 ? 10.710 -5.234 -17.876 1.00 97.81 78 LEU A CA 1
ATOM 584 C C . LEU A 1 78 ? 9.522 -4.596 -17.145 1.00 97.81 78 LEU A C 1
ATOM 586 O O . LEU A 1 78 ? 9.674 -3.874 -16.158 1.00 97.81 78 LEU A O 1
ATOM 590 N N . ASP A 1 79 ? 8.330 -4.843 -17.677 1.00 97.25 79 ASP A N 1
ATOM 591 C CA . ASP A 1 79 ? 7.042 -4.468 -17.099 1.00 97.25 79 ASP A CA 1
ATOM 592 C C . ASP A 1 79 ? 6.298 -5.765 -16.772 1.00 97.25 79 ASP A C 1
ATOM 594 O O . ASP A 1 79 ? 5.812 -6.425 -17.695 1.00 97.25 79 ASP A O 1
ATOM 598 N N . GLY A 1 80 ? 6.258 -6.137 -15.486 1.00 95.19 80 GLY A N 1
ATOM 599 C CA . GLY A 1 80 ? 5.678 -7.399 -15.007 1.00 95.19 80 GLY A CA 1
ATOM 600 C C . GLY A 1 80 ? 4.239 -7.605 -15.469 1.00 95.19 80 GLY A C 1
ATOM 601 O O . GLY A 1 80 ? 3.862 -8.681 -15.904 1.00 95.19 80 GLY A O 1
ATOM 602 N N . GLY A 1 81 ? 3.474 -6.524 -15.611 1.00 92.88 81 GLY A N 1
ATOM 603 C CA . GLY A 1 81 ? 2.063 -6.646 -15.946 1.00 92.88 81 GLY A CA 1
ATOM 604 C C . GLY A 1 81 ? 1.249 -6.475 -14.684 1.00 92.88 81 GLY A C 1
ATOM 605 O O . GLY A 1 81 ? 1.336 -5.407 -14.097 1.00 92.88 81 GLY A O 1
ATOM 606 N N . ALA A 1 82 ? 0.393 -7.431 -14.369 1.00 88.00 82 ALA A N 1
ATOM 607 C CA . ALA A 1 82 ? -0.264 -7.562 -13.078 1.00 88.00 82 ALA A CA 1
ATOM 608 C C . ALA A 1 82 ? 0.014 -8.975 -12.572 1.00 88.00 82 ALA A C 1
ATOM 610 O O . ALA A 1 82 ? 0.039 -9.891 -13.387 1.00 88.00 82 ALA A O 1
ATOM 611 N N . GLY A 1 83 ? 0.076 -9.163 -11.260 1.00 85.19 83 GLY A N 1
ATOM 612 C CA . GLY A 1 83 ? 0.519 -10.423 -10.667 1.00 85.19 83 GLY A CA 1
ATOM 613 C C . GLY A 1 83 ? 1.866 -10.225 -9.988 1.00 85.19 83 GLY A C 1
ATOM 614 O O . GLY A 1 83 ? 2.335 -9.104 -9.865 1.00 85.19 83 GLY A O 1
ATOM 615 N N . ASN A 1 84 ? 2.446 -11.302 -9.471 1.00 86.38 84 ASN A N 1
ATOM 616 C CA . ASN A 1 84 ? 3.697 -11.232 -8.722 1.00 86.38 84 ASN A CA 1
ATOM 617 C C . ASN A 1 84 ? 4.814 -11.833 -9.574 1.00 86.38 84 ASN A C 1
ATOM 619 O O . ASN A 1 84 ? 4.978 -13.061 -9.619 1.00 86.38 84 ASN A O 1
ATOM 623 N N . ASP A 1 85 ? 5.551 -10.974 -10.273 1.00 92.50 85 ASP A N 1
ATOM 624 C CA . ASP A 1 85 ? 6.481 -11.388 -11.317 1.00 92.50 85 ASP A CA 1
ATOM 625 C C . ASP A 1 85 ? 7.929 -11.501 -10.831 1.00 92.50 85 ASP A C 1
ATOM 627 O O . ASP A 1 85 ? 8.375 -10.846 -9.888 1.00 92.50 85 ASP A O 1
ATOM 631 N N . TRP A 1 86 ? 8.706 -12.340 -11.514 1.00 92.19 86 TRP A N 1
ATOM 632 C CA . TRP A 1 86 ? 10.157 -12.436 -11.363 1.00 92.19 86 TRP A CA 1
ATOM 633 C C . TRP A 1 86 ? 10.830 -11.757 -12.545 1.00 92.19 86 TRP A C 1
ATOM 635 O O . TRP A 1 86 ? 10.737 -12.241 -13.672 1.00 92.19 86 TRP A O 1
ATOM 645 N N . LEU A 1 87 ? 11.519 -10.651 -12.289 1.00 95.19 87 LEU A N 1
ATOM 646 C CA . LEU A 1 87 ? 12.127 -9.807 -13.311 1.00 95.19 87 LEU A CA 1
ATOM 647 C C . LEU A 1 87 ? 13.655 -9.893 -13.215 1.00 95.19 87 LEU A C 1
ATOM 649 O O . LEU A 1 87 ? 14.233 -9.516 -12.198 1.00 95.19 87 LEU A O 1
ATOM 653 N N . ASP A 1 88 ? 14.307 -10.367 -14.271 1.00 93.62 88 ASP A N 1
ATOM 654 C CA . ASP A 1 88 ? 15.769 -10.439 -14.387 1.00 93.62 88 ASP A CA 1
ATOM 655 C C . ASP A 1 88 ? 16.198 -9.774 -15.693 1.00 93.62 88 ASP A C 1
ATOM 657 O O . ASP A 1 88 ? 15.960 -10.310 -16.776 1.00 93.62 88 ASP A O 1
ATOM 661 N N . GLY A 1 89 ? 16.771 -8.576 -15.600 1.00 93.38 89 GLY A N 1
ATOM 662 C CA . GLY A 1 89 ? 17.268 -7.818 -16.749 1.00 93.38 89 GLY A CA 1
ATOM 663 C C . GLY A 1 89 ? 18.455 -8.500 -17.425 1.00 93.38 89 GLY A C 1
ATOM 664 O O . GLY A 1 89 ? 18.499 -8.612 -18.648 1.00 93.38 89 GLY A O 1
ATOM 665 N N . GLY A 1 90 ? 19.336 -9.114 -16.640 1.00 91.94 90 GLY A N 1
ATOM 666 C CA . GLY A 1 90 ? 20.572 -9.697 -17.135 1.00 91.94 90 GLY A CA 1
ATOM 667 C C . GLY A 1 90 ? 21.640 -8.629 -17.387 1.00 91.94 90 GLY A C 1
ATOM 668 O O . GLY A 1 90 ? 21.808 -7.705 -16.609 1.00 91.94 90 GLY A O 1
ATOM 669 N N . TYR A 1 91 ? 22.467 -8.800 -18.418 1.00 91.19 91 TYR A N 1
ATOM 670 C CA . TYR A 1 91 ? 23.564 -7.885 -18.715 1.00 91.19 91 TYR A CA 1
ATOM 671 C C . TYR A 1 91 ? 23.101 -6.605 -19.401 1.00 91.19 91 TYR A C 1
ATOM 673 O O . TYR A 1 91 ? 22.759 -6.629 -20.582 1.00 91.19 91 TYR A O 1
ATOM 681 N N . GLY A 1 92 ? 23.358 -5.479 -18.745 1.00 91.69 92 GLY A N 1
ATOM 682 C CA . GLY A 1 92 ? 23.240 -4.140 -19.302 1.00 91.69 92 GLY A CA 1
ATOM 683 C C . GLY A 1 92 ? 22.513 -3.215 -18.341 1.00 91.69 92 GLY A C 1
ATOM 684 O O . GLY A 1 92 ? 22.494 -3.444 -17.146 1.00 91.69 92 GLY A O 1
ATOM 685 N N . SER A 1 93 ? 22.044 -2.067 -18.826 1.00 94.06 93 SER A N 1
ATOM 686 C CA . SER A 1 93 ? 21.352 -1.086 -17.979 1.00 94.06 93 SER A CA 1
ATOM 687 C C . SER A 1 93 ? 19.851 -1.170 -18.192 1.00 94.06 93 SER A C 1
ATOM 689 O O . SER A 1 93 ? 19.334 -0.599 -19.161 1.00 94.06 93 SER A O 1
ATOM 691 N N . ASP A 1 94 ? 19.178 -1.818 -17.253 1.00 95.56 94 ASP A N 1
ATOM 692 C CA . ASP A 1 94 ? 17.787 -2.228 -17.389 1.00 95.56 94 ASP A CA 1
ATOM 693 C C . ASP A 1 94 ? 16.813 -1.310 -16.648 1.00 95.56 94 ASP A C 1
ATOM 695 O O . ASP A 1 94 ? 17.164 -0.517 -15.763 1.00 95.56 94 ASP A O 1
ATOM 699 N N . ILE A 1 95 ? 15.551 -1.372 -17.061 1.00 97.00 95 ILE A N 1
ATOM 700 C CA . ILE A 1 95 ? 14.449 -0.599 -16.499 1.00 97.00 95 ILE A CA 1
ATOM 701 C C . ILE A 1 95 ? 13.363 -1.542 -16.009 1.00 97.00 95 ILE A C 1
ATOM 703 O O . ILE A 1 95 ? 12.808 -2.306 -16.789 1.00 97.00 95 ILE A O 1
ATOM 707 N N . TYR A 1 96 ? 12.975 -1.378 -14.752 1.00 97.88 96 TYR A N 1
ATOM 708 C CA . TYR A 1 96 ? 11.860 -2.085 -14.130 1.00 97.88 96 TYR A CA 1
ATOM 709 C C . TYR A 1 96 ? 10.713 -1.107 -13.875 1.00 97.88 96 TYR A C 1
ATOM 711 O O . TYR A 1 96 ? 10.951 0.042 -13.492 1.00 97.88 96 TYR A O 1
ATOM 719 N N . VAL A 1 97 ? 9.470 -1.513 -14.123 1.00 97.81 97 VAL A N 1
ATOM 720 C CA . VAL A 1 97 ? 8.315 -0.600 -14.092 1.00 97.81 97 VAL A CA 1
ATOM 721 C C . VAL A 1 97 ? 7.452 -0.844 -12.858 1.00 97.81 97 VAL A C 1
ATOM 723 O O . VAL A 1 97 ? 6.838 -1.892 -12.745 1.00 97.81 97 VAL A O 1
ATOM 726 N N . LEU A 1 98 ? 7.335 0.159 -11.980 1.00 93.56 98 LEU A N 1
ATOM 727 C CA . LEU A 1 98 ? 6.359 0.155 -10.881 1.00 93.56 98 LEU A CA 1
ATOM 728 C C . LEU A 1 98 ? 5.113 0.939 -11.305 1.00 93.56 98 LEU A C 1
ATOM 730 O O . LEU A 1 98 ? 5.218 2.113 -11.671 1.00 93.56 98 LEU A O 1
ATOM 734 N N . LYS A 1 99 ? 3.929 0.332 -11.230 1.00 89.38 99 LYS A N 1
ATOM 735 C CA . LYS A 1 99 ? 2.656 0.964 -11.614 1.00 89.38 99 LYS A CA 1
ATOM 736 C C . LYS A 1 99 ? 1.503 0.481 -10.737 1.00 89.38 99 LYS A C 1
ATOM 738 O O . LYS A 1 99 ? 1.595 -0.579 -10.137 1.00 89.38 99 LYS A O 1
ATOM 743 N N . ALA A 1 100 ? 0.410 1.242 -10.731 1.00 78.62 100 ALA A N 1
ATOM 744 C CA . ALA A 1 100 ? -0.828 0.810 -10.091 1.00 78.62 100 ALA A CA 1
ATOM 745 C C . ALA A 1 100 ? -1.423 -0.418 -10.810 1.00 78.62 100 ALA A C 1
ATOM 747 O O . ALA A 1 100 ? -1.536 -0.411 -12.043 1.00 78.62 100 ALA A O 1
ATOM 748 N N . GLY A 1 101 ? -1.823 -1.438 -10.051 1.00 76.81 101 GLY A N 1
ATOM 749 C CA . GLY A 1 101 ? -2.228 -2.748 -10.566 1.00 76.81 101 GLY A CA 1
ATOM 750 C C . GLY A 1 101 ? -1.070 -3.536 -11.187 1.00 76.81 101 GLY A C 1
ATOM 751 O O . GLY A 1 101 ? -1.305 -4.300 -12.121 1.00 76.81 101 GLY A O 1
ATOM 752 N N . GLY A 1 102 ? 0.157 -3.269 -10.733 1.00 81.81 102 GLY A N 1
ATOM 753 C CA . GLY A 1 102 ? 1.389 -3.957 -11.107 1.00 81.81 102 GLY A CA 1
ATOM 754 C C . GLY A 1 102 ? 1.597 -5.275 -10.361 1.00 81.81 102 GLY A C 1
ATOM 755 O O . GLY A 1 102 ? 2.097 -6.214 -10.952 1.00 81.81 102 GLY A O 1
ATOM 756 N N . GLY A 1 103 ? 1.128 -5.358 -9.114 1.00 81.06 103 GLY A N 1
ATOM 757 C CA . GLY A 1 103 ? 1.368 -6.469 -8.193 1.00 81.06 103 GLY A CA 1
ATOM 758 C C . GLY A 1 103 ? 2.726 -6.400 -7.480 1.00 81.06 103 GLY A C 1
ATOM 759 O O . GLY A 1 103 ? 3.361 -5.342 -7.425 1.00 81.06 103 GLY A O 1
ATOM 760 N N . SER A 1 104 ? 3.122 -7.505 -6.842 1.00 81.81 104 SER A N 1
ATOM 761 C CA . SER A 1 104 ? 4.324 -7.613 -6.003 1.00 81.81 104 SER A CA 1
ATOM 762 C C . SER A 1 104 ? 5.473 -8.262 -6.774 1.00 81.81 104 SER A C 1
ATOM 764 O O . SER A 1 104 ? 5.694 -9.475 -6.719 1.00 81.81 104 SER A O 1
ATOM 766 N N . ASP A 1 105 ? 6.239 -7.433 -7.475 1.00 91.56 105 ASP A N 1
ATOM 767 C CA . ASP A 1 105 ? 7.307 -7.893 -8.355 1.00 91.56 105 ASP A CA 1
ATOM 768 C C . ASP A 1 105 ? 8.634 -8.053 -7.613 1.00 91.56 105 ASP A C 1
ATOM 770 O O . ASP A 1 105 ? 9.020 -7.255 -6.753 1.00 91.56 105 ASP A O 1
ATOM 774 N N . THR A 1 106 ? 9.391 -9.081 -7.984 1.00 90.62 106 THR A N 1
ATOM 775 C CA . THR A 1 106 ? 10.739 -9.341 -7.479 1.00 90.62 106 THR A CA 1
ATOM 776 C C . THR A 1 106 ? 11.761 -9.174 -8.590 1.00 90.62 106 THR A C 1
ATOM 778 O O . THR A 1 106 ? 11.807 -9.952 -9.540 1.00 90.62 106 THR A O 1
ATOM 781 N N . VAL A 1 107 ? 12.642 -8.191 -8.425 1.00 92.94 107 VAL A N 1
ATOM 782 C CA . VAL A 1 107 ? 13.804 -7.992 -9.286 1.00 92.94 107 VAL A CA 1
ATOM 783 C C . VAL A 1 107 ? 14.971 -8.813 -8.761 1.00 92.94 107 VAL A C 1
ATOM 785 O O . VAL A 1 107 ? 15.475 -8.598 -7.652 1.00 92.94 107 VAL A O 1
ATOM 788 N N . ILE A 1 108 ? 15.425 -9.738 -9.596 1.00 85.06 108 ILE A N 1
ATOM 789 C CA . ILE A 1 108 ? 16.690 -10.434 -9.440 1.00 85.06 108 ILE A CA 1
ATOM 790 C C . ILE A 1 108 ? 17.558 -10.070 -10.625 1.00 85.06 108 ILE A C 1
ATOM 792 O O . ILE A 1 108 ? 17.404 -10.633 -11.695 1.00 85.06 108 ILE A O 1
ATOM 796 N N . ASP A 1 109 ? 18.499 -9.167 -10.402 1.00 84.50 109 ASP A N 1
ATOM 797 C CA . ASP A 1 109 ? 19.439 -8.753 -11.428 1.00 84.50 109 ASP A CA 1
ATOM 798 C C . ASP A 1 109 ? 20.861 -8.993 -10.921 1.00 84.50 109 ASP A C 1
ATOM 800 O O . ASP A 1 109 ? 21.309 -8.384 -9.945 1.00 84.50 109 ASP A O 1
ATOM 804 N N . PHE A 1 110 ? 21.532 -9.968 -11.534 1.00 65.06 110 PHE A N 1
ATOM 805 C CA . PHE A 1 110 ? 22.876 -10.408 -11.167 1.00 65.06 110 PHE A CA 1
ATOM 806 C C . PHE A 1 110 ? 23.863 -10.167 -12.313 1.00 65.06 110 PHE A C 1
ATOM 808 O O . PHE A 1 110 ? 24.552 -11.093 -12.756 1.00 65.06 110 PHE A O 1
ATOM 815 N N . ALA A 1 111 ? 23.971 -8.932 -12.788 1.00 55.12 111 ALA A N 1
ATOM 816 C CA . ALA A 1 111 ? 24.983 -8.551 -13.766 1.00 55.12 111 ALA A CA 1
ATOM 817 C C . ALA A 1 111 ? 25.930 -7.450 -13.251 1.00 55.12 111 ALA A C 1
ATOM 819 O O . ALA A 1 111 ? 25.934 -7.084 -12.082 1.00 55.12 111 ALA A O 1
ATOM 820 N N . GLY A 1 112 ? 26.951 -7.129 -14.040 1.00 57.09 112 GLY A N 1
ATOM 821 C CA . GLY A 1 112 ? 28.270 -6.700 -13.571 1.00 57.09 112 GLY A CA 1
ATOM 822 C C . GLY A 1 112 ? 28.356 -5.278 -13.003 1.00 57.09 112 GLY A C 1
ATOM 823 O O . GLY A 1 112 ? 27.491 -4.440 -13.190 1.00 57.09 112 GLY A O 1
ATOM 824 N N . TYR A 1 113 ? 29.503 -4.963 -12.382 1.00 56.31 113 TYR A N 1
ATOM 825 C CA . TYR A 1 113 ? 29.854 -3.674 -11.743 1.00 56.31 113 TYR A CA 1
ATOM 826 C C . TYR A 1 113 ? 29.738 -2.383 -12.613 1.00 56.31 113 TYR A C 1
ATOM 828 O O . TYR A 1 113 ? 30.256 -1.339 -12.206 1.00 56.31 113 TYR A O 1
ATOM 836 N N . GLN A 1 114 ? 29.145 -2.418 -13.813 1.00 69.06 114 GLN A N 1
ATOM 837 C CA . GLN A 1 114 ? 28.954 -1.263 -14.708 1.00 69.06 114 GLN A CA 1
ATOM 838 C C . GLN A 1 114 ? 27.507 -1.031 -15.160 1.00 69.06 114 GLN A C 1
ATOM 840 O O . GLN A 1 114 ? 27.271 -0.081 -15.910 1.00 69.06 114 GLN A O 1
ATOM 845 N N . ASP A 1 115 ? 26.573 -1.846 -14.689 1.00 86.19 115 ASP A N 1
ATOM 846 C CA . ASP A 1 115 ? 25.164 -1.739 -15.036 1.00 86.19 115 ASP A CA 1
ATOM 847 C C . ASP A 1 115 ? 24.515 -0.583 -14.251 1.00 86.19 115 ASP A C 1
ATOM 849 O O . ASP A 1 115 ? 24.907 -0.271 -13.119 1.00 86.19 115 ASP A O 1
ATOM 853 N N . ASN A 1 116 ? 23.612 0.151 -14.908 1.00 91.00 116 ASN A N 1
ATOM 854 C CA . ASN A 1 116 ? 22.902 1.293 -14.328 1.00 91.00 116 ASN A CA 1
ATOM 855 C C . ASN A 1 116 ? 21.396 1.057 -14.401 1.00 91.00 116 ASN A C 1
ATOM 857 O O . ASN A 1 116 ? 20.682 1.691 -15.187 1.00 91.00 116 ASN A O 1
ATOM 861 N N . ASN A 1 117 ? 20.960 0.122 -13.574 1.00 93.94 117 ASN A N 1
ATOM 862 C CA . ASN A 1 117 ? 19.594 -0.345 -13.482 1.00 93.94 117 ASN A CA 1
ATOM 863 C C . ASN A 1 117 ? 18.731 0.664 -12.745 1.00 93.94 117 ASN A C 1
ATOM 865 O O . ASN A 1 117 ? 19.162 1.304 -11.778 1.00 93.94 117 ASN A O 1
ATOM 869 N N . ARG A 1 118 ? 17.484 0.811 -13.178 1.00 95.75 118 ARG A N 1
ATOM 870 C CA . ARG A 1 118 ? 16.560 1.748 -12.545 1.00 95.75 118 ARG A CA 1
ATOM 871 C C . ARG A 1 118 ? 15.141 1.235 -12.485 1.00 95.75 118 ARG A C 1
ATOM 873 O O . ARG A 1 118 ? 14.672 0.548 -13.385 1.00 95.75 118 ARG A O 1
ATOM 880 N N . ILE A 1 119 ? 14.433 1.681 -11.463 1.00 97.75 119 ILE A N 1
ATOM 881 C CA . ILE A 1 119 ? 12.983 1.579 -11.401 1.00 97.75 119 ILE A CA 1
ATOM 882 C C . ILE A 1 119 ? 12.392 2.868 -11.971 1.00 97.75 119 ILE A C 1
ATOM 884 O O . ILE A 1 119 ? 12.782 3.968 -11.578 1.00 97.75 119 ILE A O 1
ATOM 888 N N . VAL A 1 120 ? 11.443 2.749 -12.894 1.00 97.75 120 VAL A N 1
ATOM 889 C CA . VAL A 1 120 ? 10.633 3.866 -13.385 1.00 97.75 120 VAL A CA 1
ATOM 890 C C . VAL A 1 120 ? 9.227 3.715 -12.830 1.00 97.75 120 VAL A C 1
ATOM 892 O O . VAL A 1 120 ? 8.544 2.728 -13.098 1.00 97.75 120 VAL A O 1
ATOM 895 N N . VAL A 1 121 ? 8.795 4.713 -12.067 1.00 92.12 121 VAL A N 1
ATOM 896 C CA . VAL A 1 121 ? 7.453 4.753 -11.492 1.00 92.12 121 VAL A CA 1
ATOM 897 C C . VAL A 1 121 ? 6.487 5.373 -12.501 1.00 92.12 121 VAL A C 1
ATOM 899 O O . VAL A 1 121 ? 6.790 6.388 -13.136 1.00 92.12 121 VAL A O 1
ATOM 902 N N . ALA A 1 122 ? 5.328 4.743 -12.669 1.00 90.19 122 ALA A N 1
ATOM 903 C CA . ALA A 1 122 ? 4.335 5.106 -13.666 1.00 90.19 122 ALA A CA 1
ATOM 904 C C . ALA A 1 122 ? 3.838 6.566 -13.542 1.00 90.19 122 ALA A C 1
ATOM 906 O O . ALA A 1 122 ? 3.903 7.181 -12.470 1.00 90.19 122 ALA A O 1
ATOM 907 N N . PRO A 1 123 ? 3.308 7.146 -14.637 1.00 86.94 123 PRO A N 1
ATOM 908 C CA . PRO A 1 123 ? 2.795 8.512 -14.649 1.00 86.94 123 PRO A CA 1
ATOM 909 C C . PRO A 1 123 ? 1.739 8.763 -13.566 1.00 86.94 123 PRO A C 1
ATOM 911 O O . PRO A 1 123 ? 0.831 7.960 -13.375 1.00 86.94 123 PRO A O 1
ATOM 914 N N . GLY A 1 124 ? 1.816 9.923 -12.910 1.00 80.25 124 GLY A N 1
ATOM 915 C CA . GLY A 1 124 ? 0.862 10.318 -11.868 1.00 80.25 124 GLY A CA 1
ATOM 916 C C . GLY A 1 124 ? 1.215 9.833 -10.462 1.00 80.25 124 GLY A C 1
ATOM 917 O O . GLY A 1 124 ? 0.478 10.152 -9.534 1.00 80.25 124 GLY A O 1
ATOM 918 N N . ILE A 1 125 ? 2.334 9.118 -10.300 1.00 75.19 125 ILE A N 1
ATOM 919 C CA . ILE A 1 125 ? 2.859 8.688 -9.002 1.00 75.19 125 ILE A CA 1
ATOM 920 C C . ILE A 1 125 ? 4.130 9.489 -8.678 1.00 75.19 125 ILE A C 1
ATOM 922 O O . ILE A 1 125 ? 5.122 9.452 -9.418 1.00 75.19 125 ILE A O 1
ATOM 926 N N . GLY A 1 126 ? 4.083 10.266 -7.599 1.00 72.06 126 GLY A N 1
ATOM 927 C CA . GLY A 1 126 ? 5.201 11.050 -7.070 1.00 72.06 126 GLY A CA 1
ATOM 928 C C . GLY A 1 126 ? 5.952 10.357 -5.922 1.00 72.06 126 GLY A C 1
ATOM 929 O O . GLY A 1 126 ? 5.506 9.322 -5.426 1.00 72.06 126 GLY A O 1
ATOM 930 N N . PRO A 1 127 ? 7.074 10.940 -5.458 1.00 79.19 127 PRO A N 1
ATOM 931 C CA . PRO A 1 127 ? 7.891 10.375 -4.379 1.00 79.19 127 PRO A CA 1
ATOM 932 C C . PRO A 1 127 ? 7.167 10.279 -3.028 1.00 79.19 127 PRO A C 1
ATOM 934 O O . PRO A 1 127 ? 7.499 9.409 -2.231 1.00 79.19 127 PRO A O 1
ATOM 937 N N . ASP A 1 128 ? 6.167 11.129 -2.777 1.00 72.25 128 ASP A N 1
ATOM 938 C CA . ASP A 1 128 ? 5.372 11.110 -1.537 1.00 72.25 128 ASP A CA 1
ATOM 939 C C . ASP A 1 128 ? 4.272 10.029 -1.548 1.00 72.25 128 ASP A C 1
ATOM 941 O O . ASP A 1 128 ? 3.586 9.827 -0.550 1.00 72.25 128 ASP A O 1
ATOM 945 N N . GLN A 1 129 ? 4.081 9.344 -2.680 1.00 68.88 129 GLN A N 1
ATOM 946 C CA . GLN A 1 129 ? 3.102 8.266 -2.843 1.00 68.88 129 GLN A CA 1
ATOM 947 C C . GLN A 1 129 ? 3.745 6.883 -2.751 1.00 68.88 129 GLN A C 1
ATOM 949 O O . GLN A 1 129 ? 3.064 5.889 -2.965 1.00 68.88 129 GLN A O 1
ATOM 954 N N . VAL A 1 130 ? 5.038 6.791 -2.447 1.00 70.25 130 VAL A N 1
ATOM 955 C CA . VAL A 1 130 ? 5.721 5.508 -2.287 1.00 70.25 130 VAL A CA 1
ATOM 956 C C . VAL A 1 130 ? 6.451 5.445 -0.950 1.00 70.25 130 VAL A C 1
ATOM 958 O O . VAL A 1 130 ? 6.890 6.462 -0.411 1.00 70.25 130 VAL A O 1
ATOM 961 N N . ALA A 1 131 ? 6.635 4.235 -0.438 1.00 71.50 131 ALA A N 1
ATOM 962 C CA . ALA A 1 131 ? 7.511 3.944 0.684 1.00 71.50 131 ALA A CA 1
ATOM 963 C C . ALA A 1 131 ? 8.673 3.065 0.231 1.00 71.50 131 ALA A C 1
ATOM 965 O O . ALA A 1 131 ? 8.512 2.176 -0.600 1.00 71.50 131 ALA A O 1
ATOM 966 N N . LEU A 1 132 ? 9.845 3.305 0.814 1.00 80.88 132 LEU A N 1
ATOM 967 C CA . LEU A 1 132 ? 11.006 2.437 0.671 1.00 80.88 132 LEU A CA 1
ATOM 968 C C . LEU A 1 132 ? 11.350 1.887 2.046 1.00 80.88 132 LEU A C 1
ATOM 970 O O . LEU A 1 132 ? 11.615 2.670 2.955 1.00 80.88 132 LEU A O 1
ATOM 974 N N . PHE A 1 133 ? 11.385 0.570 2.204 1.00 74.38 133 PHE A N 1
ATOM 975 C CA . PHE A 1 133 ? 11.750 -0.068 3.469 1.00 74.38 133 PHE A CA 1
ATOM 976 C C . PHE A 1 133 ? 12.590 -1.326 3.251 1.00 74.38 133 PHE A C 1
ATOM 978 O O . PHE A 1 133 ? 12.692 -1.839 2.140 1.00 74.38 133 PHE A O 1
ATOM 985 N N . TRP A 1 134 ? 13.258 -1.775 4.312 1.00 79.31 134 TRP A N 1
ATOM 986 C CA . TRP A 1 134 ? 14.073 -2.984 4.291 1.00 79.31 134 TRP A CA 1
ATOM 987 C C . TRP A 1 134 ? 13.218 -4.181 4.688 1.00 79.31 134 TRP A C 1
ATOM 989 O O . TRP A 1 134 ? 12.533 -4.128 5.709 1.00 79.31 134 TRP A O 1
ATOM 999 N N . ASN A 1 135 ? 13.295 -5.263 3.920 1.00 76.31 135 ASN A N 1
ATOM 1000 C CA . ASN A 1 135 ? 12.699 -6.544 4.266 1.00 76.31 135 ASN A CA 1
ATOM 1001 C C . ASN A 1 135 ? 13.818 -7.572 4.488 1.00 76.31 135 ASN A C 1
ATOM 1003 O O . ASN A 1 135 ? 14.657 -7.802 3.612 1.00 76.31 135 ASN A O 1
ATOM 1007 N N . GLU A 1 136 ? 13.848 -8.166 5.684 1.00 74.19 136 GLU A N 1
ATOM 1008 C CA . GLU A 1 136 ? 14.681 -9.332 5.975 1.00 74.19 136 GLU A CA 1
ATOM 1009 C C . GLU A 1 136 ? 14.031 -10.531 5.288 1.00 74.19 136 GLU A C 1
ATOM 1011 O O . GLU A 1 136 ? 13.031 -11.056 5.772 1.00 74.19 136 GLU A O 1
ATOM 1016 N N . GLY A 1 137 ? 14.561 -10.908 4.125 1.00 69.12 137 GLY A N 1
ATOM 1017 C CA . GLY A 1 137 ? 13.966 -11.915 3.261 1.00 69.12 137 GLY A CA 1
ATOM 1018 C C . GLY A 1 137 ? 13.855 -13.293 3.920 1.00 69.12 137 GLY A C 1
ATOM 1019 O O . GLY A 1 137 ? 14.244 -13.529 5.065 1.00 69.12 137 GLY A O 1
ATOM 1020 N N . GLY A 1 138 ? 13.344 -14.260 3.175 1.00 69.56 138 GLY A N 1
ATOM 1021 C CA . GLY A 1 138 ? 13.108 -15.601 3.679 1.00 69.56 138 GLY A CA 1
ATOM 1022 C C . GLY A 1 138 ? 12.433 -16.488 2.644 1.00 69.56 138 GLY A C 1
ATOM 1023 O O . GLY A 1 138 ? 12.175 -16.052 1.523 1.00 69.56 138 GLY A O 1
ATOM 1024 N N . PRO A 1 139 ? 12.170 -17.757 2.983 1.00 60.88 139 PRO A N 1
ATOM 1025 C CA . PRO A 1 139 ? 11.344 -18.604 2.141 1.00 60.88 139 PRO A CA 1
ATOM 1026 C C . PRO A 1 139 ? 9.924 -18.034 2.083 1.00 60.88 139 PRO A C 1
ATOM 1028 O O . PRO A 1 139 ? 9.267 -17.908 3.115 1.00 60.88 139 PRO A O 1
ATOM 1031 N N . ASP A 1 140 ? 9.461 -17.733 0.877 1.00 50.22 140 ASP A N 1
ATOM 1032 C CA . ASP A 1 140 ? 8.057 -17.514 0.565 1.00 50.22 140 ASP A CA 1
ATOM 1033 C C . ASP A 1 140 ? 7.253 -18.734 1.070 1.00 50.22 140 ASP A C 1
ATOM 1035 O O . ASP A 1 140 ? 7.554 -19.873 0.686 1.00 50.22 140 ASP A O 1
ATOM 1039 N N . PRO A 1 141 ? 6.262 -18.542 1.957 1.00 37.56 141 PRO A N 1
ATOM 1040 C CA . PRO A 1 141 ? 5.513 -19.638 2.573 1.00 37.56 141 PRO A CA 1
ATOM 1041 C C . PRO A 1 141 ? 4.664 -20.468 1.600 1.00 37.56 141 PRO A C 1
ATOM 1043 O O . PRO A 1 141 ? 4.362 -21.627 1.899 1.00 37.56 141 PRO A O 1
ATOM 1046 N N . LEU A 1 142 ? 4.276 -19.901 0.455 1.00 37.81 142 LEU A N 1
ATOM 1047 C CA . LEU A 1 142 ? 3.415 -20.529 -0.545 1.00 37.81 142 LEU A CA 1
ATOM 1048 C C . LEU A 1 142 ? 4.214 -21.202 -1.655 1.00 37.81 142 LEU A C 1
ATOM 1050 O O . LEU A 1 142 ? 3.913 -22.335 -2.038 1.00 37.81 142 LEU A O 1
ATOM 1054 N N . THR A 1 143 ? 5.232 -20.521 -2.173 1.00 49.75 143 THR A N 1
ATOM 1055 C CA . THR A 1 143 ? 6.042 -21.031 -3.288 1.00 49.75 143 THR A CA 1
ATOM 1056 C C . THR A 1 143 ? 7.255 -21.826 -2.800 1.00 49.75 143 THR A C 1
ATOM 1058 O O . THR A 1 143 ? 7.816 -22.639 -3.539 1.00 49.75 143 THR A O 1
ATOM 1061 N N . GLY A 1 144 ? 7.663 -21.630 -1.540 1.00 53.31 144 GLY A N 1
ATOM 1062 C CA . GLY A 1 144 ? 8.912 -22.156 -0.988 1.00 53.31 144 GLY A CA 1
ATOM 1063 C C . GLY A 1 144 ? 10.159 -21.487 -1.573 1.00 53.31 144 GLY A C 1
ATOM 1064 O O . GLY A 1 144 ? 11.277 -21.926 -1.285 1.00 53.31 144 GLY A O 1
ATOM 1065 N N . GLN A 1 145 ? 9.988 -20.463 -2.413 1.00 65.12 145 GLN A N 1
ATOM 1066 C CA . GLN A 1 145 ? 11.071 -19.750 -3.071 1.00 65.12 145 GLN A CA 1
ATOM 1067 C C . GLN A 1 145 ? 11.749 -18.805 -2.085 1.00 65.12 145 GLN A C 1
ATOM 1069 O O . GLN A 1 145 ? 11.099 -18.109 -1.318 1.00 65.12 145 GLN A O 1
ATOM 1074 N N . TYR A 1 146 ? 13.078 -18.791 -2.066 1.00 69.25 146 TYR A N 1
ATOM 1075 C CA . TYR A 1 146 ? 13.802 -17.909 -1.159 1.00 69.25 146 TYR A CA 1
ATOM 1076 C C . TYR A 1 146 ? 13.843 -16.493 -1.731 1.00 69.25 146 TYR A C 1
ATOM 1078 O O . TYR A 1 146 ? 14.517 -16.255 -2.735 1.00 69.25 146 TYR A O 1
ATOM 1086 N N . VAL A 1 147 ? 13.157 -15.564 -1.074 1.00 69.94 147 VAL A N 1
ATOM 1087 C CA . VAL A 1 147 ? 13.249 -14.134 -1.357 1.00 69.94 147 VAL A CA 1
ATOM 1088 C C . VAL A 1 147 ? 14.454 -13.588 -0.586 1.00 69.94 147 VAL A C 1
ATOM 1090 O O . VAL A 1 147 ? 14.510 -13.724 0.638 1.00 69.94 147 VAL A O 1
ATOM 1093 N N . PRO A 1 148 ? 15.466 -13.026 -1.260 1.00 72.44 148 PRO A N 1
ATOM 1094 C CA . PRO A 1 148 ? 16.625 -12.449 -0.589 1.00 72.44 148 PRO A CA 1
ATOM 1095 C C . PRO A 1 148 ? 16.234 -11.198 0.206 1.00 72.44 148 PRO A C 1
ATOM 1097 O O . PRO A 1 148 ? 15.305 -10.487 -0.170 1.00 72.44 148 PRO A O 1
ATOM 1100 N N . SER A 1 149 ? 16.964 -10.904 1.288 1.00 81.00 149 SER A N 1
ATOM 1101 C CA . SER A 1 149 ? 16.812 -9.615 1.970 1.00 81.00 149 SER A CA 1
ATOM 1102 C C . SER A 1 149 ? 17.125 -8.475 1.008 1.00 81.00 149 SER A C 1
ATOM 1104 O O . SER A 1 149 ? 18.085 -8.550 0.234 1.00 81.00 149 SER A O 1
ATOM 1106 N N . GLY A 1 150 ? 16.336 -7.413 1.077 1.00 87.06 150 GLY A N 1
ATOM 1107 C CA . GLY A 1 150 ? 16.441 -6.314 0.134 1.00 87.06 150 GLY A CA 1
ATOM 1108 C C . GLY A 1 150 ? 15.546 -5.140 0.487 1.00 87.06 150 GLY A C 1
ATOM 1109 O O . GLY A 1 150 ? 14.906 -5.097 1.540 1.00 87.06 150 GLY A O 1
ATOM 1110 N N . PHE A 1 151 ? 15.527 -4.171 -0.415 1.00 88.00 151 PHE A N 1
ATOM 1111 C CA . PHE A 1 151 ? 14.598 -3.061 -0.360 1.00 88.00 151 PHE A CA 1
ATOM 1112 C C . PHE A 1 151 ? 13.272 -3.436 -1.012 1.00 88.00 151 PHE A C 1
ATOM 1114 O O . PHE A 1 151 ? 13.227 -4.171 -1.997 1.00 88.00 151 PHE A O 1
ATOM 1121 N N . VAL A 1 152 ? 12.200 -2.877 -0.468 1.00 85.38 152 VAL A N 1
ATOM 1122 C CA . VAL A 1 152 ? 10.855 -2.922 -1.029 1.00 85.38 152 VAL A CA 1
ATOM 1123 C C . VAL A 1 152 ? 10.437 -1.489 -1.311 1.00 85.38 152 VAL A C 1
ATOM 1125 O O . VAL A 1 152 ? 10.377 -0.675 -0.386 1.00 85.38 152 VAL A O 1
ATOM 1128 N N . LEU A 1 153 ? 10.204 -1.170 -2.583 1.00 88.50 153 LEU A N 1
ATOM 1129 C CA . LEU A 1 153 ? 9.608 0.090 -3.015 1.00 88.50 153 LEU A CA 1
ATOM 1130 C C . LEU A 1 153 ? 8.120 -0.149 -3.261 1.00 88.50 153 LEU A C 1
ATOM 1132 O O . LEU A 1 153 ? 7.757 -0.716 -4.287 1.00 88.50 153 LEU A O 1
ATOM 1136 N N . ARG A 1 154 ? 7.280 0.288 -2.326 1.00 78.75 154 ARG A N 1
ATOM 1137 C CA . ARG A 1 154 ? 5.832 0.076 -2.351 1.00 78.75 154 ARG A CA 1
ATOM 1138 C C . ARG A 1 154 ? 5.089 1.347 -2.722 1.00 78.75 154 ARG A C 1
ATOM 1140 O O . ARG A 1 154 ? 5.397 2.414 -2.192 1.00 78.75 154 ARG A O 1
ATOM 1147 N N . LEU A 1 155 ? 4.080 1.227 -3.574 1.00 69.88 155 LEU A N 1
ATOM 1148 C CA . LEU A 1 155 ? 3.097 2.270 -3.833 1.00 69.88 155 LEU A CA 1
ATOM 1149 C C . LEU A 1 155 ? 2.098 2.336 -2.668 1.00 69.88 155 LEU A C 1
ATOM 1151 O O . LEU A 1 155 ? 1.371 1.384 -2.395 1.00 69.88 155 LEU A O 1
ATOM 1155 N N . LEU A 1 156 ? 2.075 3.465 -1.962 1.00 52.81 156 LEU A N 1
ATOM 1156 C CA . LEU A 1 156 ? 1.216 3.673 -0.799 1.00 52.81 156 LEU A CA 1
ATOM 1157 C C . LEU A 1 156 ? -0.263 3.637 -1.199 1.00 52.81 156 LEU A C 1
ATOM 1159 O O . LEU A 1 156 ? -0.671 4.299 -2.154 1.00 52.81 156 LEU A O 1
ATOM 1163 N N . GLY A 1 157 ? -1.059 2.899 -0.425 1.00 45.44 157 GLY A N 1
ATOM 1164 C CA . GLY A 1 157 ? -2.474 2.660 -0.714 1.00 45.44 157 GLY A CA 1
ATOM 1165 C C . GLY A 1 157 ? -2.725 1.567 -1.758 1.00 45.44 157 GLY A C 1
ATOM 1166 O O . GLY A 1 157 ? -3.786 1.563 -2.376 1.00 45.44 157 GLY A O 1
ATOM 1167 N N . SER A 1 158 ? -1.750 0.680 -1.983 1.00 50.34 158 SER A N 1
ATOM 1168 C CA . SER A 1 158 ? -1.856 -0.511 -2.834 1.00 50.34 158 SER A CA 1
ATOM 1169 C C . SER A 1 158 ? -0.851 -1.586 -2.391 1.00 50.34 158 SER A C 1
ATOM 1171 O O . SER A 1 158 ? 0.072 -1.289 -1.629 1.00 50.34 158 SER A O 1
ATOM 1173 N N . ASN A 1 159 ? -0.963 -2.793 -2.950 1.00 54.62 159 ASN A N 1
ATOM 1174 C CA . ASN A 1 159 ? 0.059 -3.843 -2.817 1.00 54.62 159 ASN A CA 1
ATOM 1175 C C . ASN A 1 159 ? 1.117 -3.807 -3.925 1.00 54.62 159 ASN A C 1
ATOM 1177 O O . ASN A 1 159 ? 1.971 -4.689 -3.982 1.00 54.62 159 ASN A O 1
ATOM 1181 N N . ASP A 1 160 ? 1.056 -2.813 -4.812 1.00 73.62 160 ASP A N 1
ATOM 1182 C CA . ASP A 1 160 ? 1.988 -2.720 -5.923 1.00 73.62 160 ASP A CA 1
ATOM 1183 C C . ASP A 1 160 ? 3.378 -2.356 -5.396 1.00 73.62 160 ASP A C 1
ATOM 1185 O O . ASP A 1 160 ? 3.575 -1.324 -4.740 1.00 73.62 160 ASP A O 1
ATOM 1189 N N . GLU A 1 161 ? 4.364 -3.200 -5.671 1.00 83.06 161 GLU A N 1
ATOM 1190 C CA . GLU A 1 161 ? 5.718 -3.004 -5.179 1.00 83.06 161 GLU A CA 1
ATOM 1191 C C . GLU A 1 161 ? 6.768 -3.641 -6.077 1.00 83.06 161 GLU A C 1
ATOM 1193 O O . GLU A 1 161 ? 6.506 -4.584 -6.814 1.00 83.06 161 GLU A O 1
ATOM 1198 N N . ILE A 1 162 ? 7.994 -3.137 -5.958 1.00 92.38 162 ILE A N 1
ATOM 1199 C CA . ILE A 1 162 ? 9.179 -3.807 -6.483 1.00 92.38 162 ILE A CA 1
ATOM 1200 C C . ILE A 1 162 ? 10.111 -4.134 -5.323 1.00 92.38 162 ILE A C 1
ATOM 1202 O O . ILE A 1 162 ? 10.532 -3.252 -4.565 1.00 92.38 162 ILE A O 1
ATOM 1206 N N . ARG A 1 163 ? 10.471 -5.411 -5.219 1.00 90.44 163 ARG A N 1
ATOM 1207 C CA . ARG A 1 163 ? 11.473 -5.947 -4.297 1.00 90.44 163 ARG A CA 1
ATOM 1208 C C . ARG A 1 163 ? 12.801 -6.073 -5.025 1.00 90.44 163 ARG A C 1
ATOM 1210 O O . ARG A 1 163 ? 12.852 -6.646 -6.107 1.00 90.44 163 ARG A O 1
ATOM 1217 N N . PHE A 1 164 ? 13.881 -5.557 -4.450 1.00 91.75 164 PHE A N 1
ATOM 1218 C CA . PHE A 1 164 ? 15.192 -5.568 -5.099 1.00 91.75 164 PHE A CA 1
ATOM 1219 C C . PHE A 1 164 ? 16.346 -5.580 -4.096 1.00 91.75 164 PHE A C 1
ATOM 1221 O O . PHE A 1 164 ? 16.240 -5.101 -2.965 1.00 91.75 164 PHE A O 1
ATOM 1228 N N . GLN A 1 165 ? 17.485 -6.123 -4.516 1.00 87.12 165 GLN A N 1
ATOM 1229 C CA . GLN A 1 165 ? 18.699 -6.147 -3.701 1.00 87.12 165 GLN A CA 1
ATOM 1230 C C . GLN A 1 165 ? 19.416 -4.784 -3.710 1.00 87.12 165 GLN A C 1
ATOM 1232 O O . GLN A 1 165 ? 19.281 -4.025 -4.670 1.00 87.12 165 GLN A O 1
ATOM 1237 N N . PRO A 1 166 ? 20.215 -4.454 -2.675 1.00 81.19 166 PRO A N 1
ATOM 1238 C CA . PRO A 1 166 ? 20.884 -3.149 -2.554 1.00 81.19 166 PRO A CA 1
ATOM 1239 C C . PRO A 1 166 ? 21.788 -2.774 -3.729 1.00 81.19 166 PRO A C 1
ATOM 1241 O O . PRO A 1 166 ? 22.050 -1.596 -3.955 1.00 81.19 166 PRO A O 1
ATOM 1244 N N . ASP A 1 167 ? 22.317 -3.781 -4.409 1.00 83.56 167 ASP A N 1
ATOM 1245 C CA . ASP A 1 167 ? 23.230 -3.696 -5.539 1.00 83.56 167 ASP A CA 1
ATOM 1246 C C . ASP A 1 167 ? 22.547 -3.910 -6.895 1.00 83.56 167 ASP A C 1
ATOM 1248 O O . ASP A 1 167 ? 23.192 -3.688 -7.914 1.00 83.56 167 ASP A O 1
ATOM 1252 N N . GLY A 1 168 ? 21.258 -4.267 -6.917 1.00 86.75 168 GLY A N 1
ATOM 1253 C CA . GLY A 1 168 ? 20.515 -4.533 -8.151 1.00 86.75 168 GLY A CA 1
ATOM 1254 C C . GLY A 1 168 ? 19.938 -3.288 -8.831 1.00 86.75 168 GLY A C 1
ATOM 1255 O O . GLY A 1 168 ? 19.733 -3.306 -10.038 1.00 86.75 168 GLY A O 1
ATOM 1256 N N . ILE A 1 169 ? 19.685 -2.203 -8.084 1.00 93.38 169 ILE A N 1
ATOM 1257 C CA . ILE A 1 169 ? 19.067 -0.965 -8.595 1.00 93.38 169 ILE A CA 1
ATOM 1258 C C . ILE A 1 169 ? 19.901 0.257 -8.207 1.00 93.38 169 ILE A C 1
ATOM 1260 O O . ILE A 1 169 ? 20.222 0.467 -7.037 1.00 93.38 169 ILE A O 1
ATOM 1264 N N . ASN A 1 170 ? 20.193 1.117 -9.182 1.00 93.69 170 ASN A N 1
ATOM 1265 C CA . ASN A 1 170 ? 20.977 2.338 -9.007 1.00 93.69 170 ASN A CA 1
ATOM 1266 C C . ASN A 1 170 ? 20.107 3.580 -8.765 1.00 93.69 170 ASN A C 1
ATOM 1268 O O . ASN A 1 170 ? 20.555 4.521 -8.103 1.00 93.69 170 ASN A O 1
ATOM 1272 N N . GLU A 1 171 ? 18.889 3.604 -9.310 1.00 95.38 171 GLU A N 1
ATOM 1273 C CA . GLU A 1 171 ? 18.010 4.777 -9.302 1.00 95.38 171 GLU A CA 1
ATOM 1274 C C . GLU A 1 171 ? 16.520 4.396 -9.304 1.00 95.38 171 GLU A C 1
ATOM 1276 O O . GLU A 1 171 ? 16.111 3.441 -9.956 1.00 95.38 171 GLU A O 1
ATOM 1281 N N . VAL A 1 172 ? 15.692 5.184 -8.618 1.00 97.12 172 VAL A N 1
ATOM 1282 C CA . VAL A 1 172 ? 14.233 5.227 -8.797 1.00 97.12 172 VAL A CA 1
ATOM 1283 C C . VAL A 1 172 ? 13.873 6.574 -9.418 1.00 97.12 172 VAL A C 1
ATOM 1285 O O . VAL A 1 172 ? 14.224 7.609 -8.853 1.00 97.12 172 VAL A O 1
ATOM 1288 N N . LEU A 1 173 ? 13.177 6.572 -10.554 1.00 96.38 173 LEU A N 1
ATOM 1289 C CA . LEU A 1 173 ? 12.713 7.765 -11.268 1.00 96.38 173 LEU A CA 1
ATOM 1290 C C . LEU A 1 173 ? 11.194 7.925 -11.124 1.00 96.38 173 LEU A C 1
ATOM 1292 O O . LEU A 1 173 ? 10.437 7.041 -11.524 1.00 96.38 173 LEU A O 1
ATOM 1296 N N . PHE A 1 174 ? 10.757 9.077 -10.615 1.00 92.12 174 PHE A N 1
ATOM 1297 C CA . PHE A 1 174 ? 9.346 9.406 -10.398 1.00 92.12 174 PHE A CA 1
ATOM 1298 C C . PHE A 1 174 ? 8.728 10.192 -11.553 1.00 92.12 174 PHE A C 1
ATOM 1300 O O . PHE A 1 174 ? 9.423 10.793 -12.378 1.00 92.12 174 PHE A O 1
ATOM 1307 N N . SER A 1 175 ? 7.393 10.246 -11.582 1.00 87.88 175 SER A N 1
ATOM 1308 C CA . SER A 1 175 ? 6.652 10.939 -12.643 1.00 87.88 175 SER A CA 1
ATOM 1309 C C . SER A 1 175 ? 6.856 12.460 -12.668 1.00 87.88 175 SER A C 1
ATOM 1311 O O . SER A 1 175 ? 6.702 13.080 -13.722 1.00 87.88 175 SER A O 1
ATOM 1313 N N . ASP A 1 176 ? 7.248 13.066 -11.543 1.00 84.69 176 ASP A N 1
ATOM 1314 C CA . ASP A 1 176 ? 7.607 14.486 -11.449 1.00 84.69 176 ASP A CA 1
ATOM 1315 C C . ASP A 1 176 ? 9.047 14.784 -11.920 1.00 84.69 176 ASP A C 1
ATOM 1317 O O . ASP A 1 176 ? 9.460 15.945 -11.980 1.00 84.69 176 ASP A O 1
ATOM 1321 N N . GLY A 1 177 ? 9.803 13.745 -12.291 1.00 89.12 177 GLY A N 1
ATOM 1322 C CA . GLY A 1 177 ? 11.198 13.819 -12.714 1.00 89.12 177 GLY A CA 1
ATOM 1323 C C . GLY A 1 177 ? 12.206 13.843 -11.564 1.00 89.12 177 GLY A C 1
ATOM 1324 O O . GLY A 1 177 ? 13.405 13.947 -11.829 1.00 89.12 177 GLY A O 1
ATOM 1325 N N . SER A 1 178 ? 11.757 13.763 -10.308 1.00 93.56 178 SER A N 1
ATOM 1326 C CA . SER A 1 178 ? 12.645 13.546 -9.169 1.00 93.56 178 SER A CA 1
ATOM 1327 C C . SER A 1 178 ? 13.204 12.121 -9.177 1.00 93.56 178 SER A C 1
ATOM 1329 O O . SER A 1 178 ? 12.620 11.199 -9.751 1.00 93.56 178 SER A O 1
ATOM 1331 N N . THR A 1 179 ? 14.367 11.947 -8.553 1.00 96.19 179 THR A N 1
ATOM 1332 C CA . THR A 1 179 ? 15.079 10.668 -8.514 1.00 96.19 179 THR A CA 1
ATOM 1333 C C . THR A 1 179 ? 15.537 10.351 -7.104 1.00 96.19 179 THR A C 1
ATOM 1335 O O . THR A 1 179 ? 15.994 11.249 -6.392 1.00 96.19 179 THR A O 1
ATOM 1338 N N . TRP A 1 180 ? 15.493 9.077 -6.726 1.00 94.44 180 TRP A N 1
ATOM 1339 C CA . TRP A 1 180 ? 16.214 8.558 -5.565 1.00 94.44 180 TRP A CA 1
ATOM 1340 C C . TRP A 1 180 ? 17.369 7.696 -6.051 1.00 94.44 180 TRP A C 1
ATOM 1342 O O . TRP A 1 180 ? 17.165 6.748 -6.799 1.00 94.44 180 TRP A O 1
ATOM 1352 N N . SER A 1 181 ? 18.581 8.013 -5.621 1.00 95.12 181 SER A N 1
ATOM 1353 C CA . SER A 1 181 ? 19.772 7.226 -5.930 1.00 95.12 181 SER A CA 1
ATOM 1354 C C . SER A 1 181 ? 19.990 6.101 -4.917 1.00 95.12 181 SER A C 1
ATOM 1356 O O . SER A 1 181 ? 19.603 6.215 -3.752 1.00 95.12 181 SER A O 1
ATOM 1358 N N . ALA A 1 182 ? 20.717 5.057 -5.317 1.00 91.88 182 ALA A N 1
ATOM 1359 C CA . ALA A 1 182 ? 21.075 3.942 -4.437 1.00 91.88 182 ALA A CA 1
ATOM 1360 C C . ALA A 1 182 ? 21.798 4.372 -3.151 1.00 91.88 182 ALA A C 1
ATOM 1362 O O . ALA A 1 182 ? 21.655 3.748 -2.101 1.00 91.88 182 ALA A O 1
ATOM 1363 N N . ALA A 1 183 ? 22.537 5.485 -3.200 1.00 90.31 183 ALA A N 1
ATOM 1364 C CA . ALA A 1 183 ? 23.211 6.052 -2.034 1.00 90.31 183 ALA A CA 1
ATOM 1365 C C . ALA A 1 183 ? 22.249 6.647 -0.989 1.00 90.31 183 ALA A C 1
ATOM 1367 O O . ALA A 1 183 ? 22.675 6.869 0.144 1.00 90.31 183 ALA A O 1
ATOM 1368 N N . GLU A 1 184 ? 20.997 6.928 -1.366 1.00 91.75 184 GLU A N 1
ATOM 1369 C CA . GLU A 1 184 ? 19.939 7.450 -0.495 1.00 91.75 184 GLU A CA 1
ATOM 1370 C C . GLU A 1 184 ? 19.025 6.350 0.059 1.00 91.75 184 GLU A C 1
ATOM 1372 O O . GLU A 1 184 ? 18.351 6.585 1.064 1.00 91.75 184 GLU A O 1
ATOM 1377 N N . PHE A 1 185 ? 18.976 5.166 -0.566 1.00 89.50 185 PHE A N 1
ATOM 1378 C CA . PHE A 1 185 ? 18.051 4.094 -0.175 1.00 89.50 185 PHE A CA 1
ATOM 1379 C C . PHE A 1 185 ? 18.169 3.704 1.304 1.00 89.50 185 PHE A C 1
ATOM 1381 O O . PHE A 1 185 ? 17.135 3.671 1.975 1.00 89.50 185 PHE A O 1
ATOM 1388 N N . PRO A 1 186 ? 19.376 3.505 1.881 1.00 82.88 186 PRO A N 1
ATOM 1389 C CA . PRO A 1 186 ? 19.492 3.160 3.294 1.00 82.88 186 PRO A CA 1
ATOM 1390 C C . PRO A 1 186 ? 18.951 4.251 4.219 1.00 82.88 186 PRO A C 1
ATOM 1392 O O . PRO A 1 186 ? 18.312 3.941 5.217 1.00 82.88 186 PRO A O 1
ATOM 1395 N N . GLN A 1 187 ? 19.189 5.530 3.913 1.00 79.25 187 GLN A N 1
ATOM 1396 C CA . GLN A 1 187 ? 18.722 6.650 4.731 1.00 79.25 187 GLN A CA 1
ATOM 1397 C C . GLN A 1 187 ? 17.220 6.856 4.581 1.00 79.25 187 GLN A C 1
ATOM 1399 O O . GLN A 1 187 ? 16.583 7.191 5.570 1.00 79.25 187 GLN A O 1
ATOM 1404 N N . ARG A 1 188 ? 16.649 6.646 3.390 1.00 81.25 188 ARG A N 1
ATOM 1405 C CA . ARG A 1 188 ? 15.199 6.719 3.157 1.00 81.25 188 ARG A CA 1
ATOM 1406 C C . ARG A 1 188 ? 14.467 5.584 3.852 1.00 81.25 188 ARG A C 1
ATOM 1408 O O . ARG A 1 188 ? 13.533 5.849 4.595 1.00 81.25 188 ARG A O 1
ATOM 1415 N N . SER A 1 189 ? 14.967 4.360 3.704 1.00 74.62 189 SER A N 1
ATOM 1416 C CA . SER A 1 189 ? 14.467 3.199 4.436 1.00 74.62 189 SER A CA 1
ATOM 1417 C C . SER A 1 189 ? 14.564 3.405 5.939 1.00 74.62 189 SER A C 1
ATOM 1419 O O . SER A 1 189 ? 13.589 3.216 6.659 1.00 74.62 189 SER A O 1
ATOM 1421 N N . LYS A 1 190 ? 15.714 3.877 6.418 1.00 68.12 190 LYS A N 1
ATOM 1422 C CA . LYS A 1 190 ? 15.902 4.203 7.825 1.00 68.12 190 LYS A CA 1
ATOM 1423 C C . LYS A 1 190 ? 14.979 5.328 8.289 1.00 68.12 190 LYS A C 1
ATOM 1425 O O . LYS A 1 190 ? 14.430 5.200 9.366 1.00 68.12 190 LYS A O 1
ATOM 1430 N N . ALA A 1 191 ? 14.795 6.396 7.518 1.00 60.94 191 ALA A N 1
ATOM 1431 C CA . ALA A 1 191 ? 13.919 7.508 7.879 1.00 60.94 191 ALA A CA 1
ATOM 1432 C C . ALA A 1 191 ? 12.450 7.081 7.925 1.00 60.94 191 ALA A C 1
ATOM 1434 O O . ALA A 1 191 ? 11.747 7.491 8.838 1.00 60.94 191 ALA A O 1
ATOM 1435 N N . PHE A 1 192 ? 12.013 6.224 7.001 1.00 58.75 192 PHE A N 1
ATOM 1436 C CA . PHE A 1 192 ? 10.694 5.598 7.050 1.00 58.75 192 PHE A CA 1
ATOM 1437 C C . PHE A 1 192 ? 10.539 4.751 8.326 1.00 58.75 192 PHE A C 1
ATOM 1439 O O . PHE A 1 192 ? 9.591 4.944 9.077 1.00 58.75 192 PHE A O 1
ATOM 1446 N N . MET A 1 193 ? 11.535 3.915 8.650 1.00 50.75 193 MET A N 1
ATOM 1447 C CA . MET A 1 193 ? 11.548 3.115 9.886 1.00 50.75 193 MET A CA 1
ATOM 1448 C C . MET A 1 193 ? 11.696 3.955 11.178 1.00 50.75 193 MET A C 1
ATOM 1450 O O . MET A 1 193 ? 11.188 3.570 12.223 1.00 50.75 193 MET A O 1
ATOM 1454 N N . GLU A 1 194 ? 12.401 5.092 11.153 1.00 49.38 194 GLU A N 1
ATOM 1455 C CA . GLU A 1 194 ? 12.659 5.967 12.314 1.00 49.38 194 GLU A CA 1
ATOM 1456 C C . GLU A 1 194 ? 11.567 7.012 12.548 1.00 49.38 194 GLU A C 1
ATOM 1458 O O . GLU A 1 194 ? 11.391 7.434 13.690 1.00 49.38 194 GLU A O 1
ATOM 1463 N N . ALA A 1 195 ? 10.835 7.424 11.506 1.00 41.00 195 ALA A N 1
ATOM 1464 C CA . ALA A 1 195 ? 9.593 8.193 11.632 1.00 41.00 195 ALA A CA 1
ATOM 1465 C C . ALA A 1 195 ? 8.495 7.384 12.347 1.00 41.00 195 ALA A C 1
ATOM 1467 O O . ALA A 1 195 ? 7.495 7.940 12.786 1.00 41.00 195 ALA A O 1
ATOM 1468 N N . MET A 1 196 ? 8.735 6.083 12.520 1.00 43.19 196 MET A N 1
ATOM 1469 C CA . MET A 1 196 ? 7.879 5.106 13.176 1.00 43.19 196 MET A CA 1
ATOM 1470 C C . MET A 1 196 ? 8.638 4.412 14.337 1.00 43.19 196 MET A C 1
ATOM 1472 O O . MET A 1 196 ? 8.825 3.192 14.335 1.00 43.19 196 MET A O 1
ATOM 1476 N N . PRO A 1 197 ? 9.154 5.151 15.344 1.00 35.81 197 PRO A N 1
ATOM 1477 C CA . PRO A 1 197 ? 10.058 4.580 16.337 1.00 35.81 197 PRO A CA 1
ATOM 1478 C C . PRO A 1 197 ? 9.318 3.625 17.285 1.00 35.81 197 PRO A C 1
ATOM 1480 O O . PRO A 1 197 ? 8.450 4.037 18.050 1.00 35.81 197 PRO A O 1
ATOM 1483 N N . GLY A 1 198 ? 9.720 2.351 17.277 1.00 38.81 198 GLY A N 1
ATOM 1484 C CA . GLY A 1 198 ? 9.141 1.299 18.123 1.00 38.81 198 GLY A CA 1
ATOM 1485 C C . GLY A 1 198 ? 8.191 0.343 17.400 1.00 38.81 198 GLY A C 1
ATOM 1486 O O . GLY A 1 198 ? 7.805 -0.648 18.010 1.00 38.81 198 GLY A O 1
ATOM 1487 N N . GLN A 1 199 ? 7.880 0.589 16.124 1.00 42.91 199 GLN A N 1
ATOM 1488 C CA . GLN A 1 199 ? 7.033 -0.295 15.327 1.00 42.91 199 GLN A CA 1
ATOM 1489 C C . GLN A 1 199 ? 7.809 -1.542 14.868 1.00 42.91 199 GLN A C 1
ATOM 1491 O O . GLN A 1 199 ? 8.883 -1.434 14.270 1.00 42.91 199 GLN A O 1
ATOM 1496 N N . MET A 1 200 ? 7.278 -2.739 15.128 1.00 48.09 200 MET A N 1
ATOM 1497 C CA . MET A 1 200 ? 7.673 -3.940 14.385 1.00 48.09 200 MET A CA 1
ATOM 1498 C C . MET A 1 200 ? 6.804 -4.025 13.130 1.00 48.09 200 MET A C 1
ATOM 1500 O O . MET A 1 200 ? 5.583 -4.038 13.235 1.00 48.09 200 MET A O 1
ATOM 1504 N N . PHE A 1 201 ? 7.426 -4.099 11.953 1.00 50.28 201 PHE A N 1
ATOM 1505 C CA . PHE A 1 201 ? 6.718 -4.441 10.721 1.00 50.28 201 PHE A CA 1
ATOM 1506 C C . PHE A 1 201 ? 6.371 -5.931 10.754 1.00 50.28 201 PHE A C 1
ATOM 1508 O O . PHE A 1 201 ? 7.271 -6.776 10.810 1.00 50.28 201 PHE A O 1
ATOM 1515 N N . VAL A 1 202 ? 5.079 -6.253 10.734 1.00 57.97 202 VAL A N 1
ATOM 1516 C CA . VAL A 1 202 ? 4.588 -7.631 10.618 1.00 57.97 202 VAL A CA 1
ATOM 1517 C C . VAL A 1 202 ? 3.946 -7.772 9.243 1.00 57.97 202 VAL A C 1
ATOM 1519 O O . VAL A 1 202 ? 2.808 -7.362 9.043 1.00 57.97 202 VAL A O 1
ATOM 1522 N N . GLY A 1 203 ? 4.707 -8.307 8.290 1.00 59.31 203 GLY A N 1
ATOM 1523 C CA . GLY A 1 203 ? 4.220 -8.614 6.946 1.00 59.31 203 GLY A CA 1
ATOM 1524 C C . GLY A 1 203 ? 3.750 -10.065 6.839 1.00 59.31 203 GLY A C 1
ATOM 1525 O O . GLY A 1 203 ? 4.460 -10.964 7.299 1.00 59.31 203 GLY A O 1
ATOM 1526 N N . GLY A 1 204 ? 2.586 -10.278 6.233 1.00 57.06 204 GLY A N 1
ATOM 1527 C CA . GLY A 1 204 ? 2.083 -11.581 5.811 1.00 57.06 204 GLY A CA 1
ATOM 1528 C C . GLY A 1 204 ? 2.765 -12.114 4.551 1.00 57.06 204 GLY A C 1
ATOM 1529 O O . GLY A 1 204 ? 3.792 -11.609 4.090 1.00 57.06 204 GLY A O 1
ATOM 1530 N N . SER A 1 205 ? 2.209 -13.196 4.039 1.00 58.03 205 SER A N 1
ATOM 1531 C CA . SER A 1 205 ? 2.558 -13.901 2.813 1.00 58.03 205 SER A CA 1
ATOM 1532 C C . SER A 1 205 ? 1.630 -13.468 1.672 1.00 58.03 205 SER A C 1
ATOM 1534 O O . SER A 1 205 ? 1.014 -12.420 1.753 1.00 58.03 205 SER A O 1
ATOM 1536 N N . TRP A 1 206 ? 1.556 -14.233 0.581 1.00 57.94 206 TRP A N 1
ATOM 1537 C CA . TRP A 1 206 ? 0.576 -13.998 -0.492 1.00 57.94 206 TRP A CA 1
ATOM 1538 C C . TRP A 1 206 ? -0.652 -14.928 -0.396 1.00 57.94 206 TRP A C 1
ATOM 1540 O O . TRP A 1 206 ? -1.307 -15.234 -1.395 1.00 57.94 206 TRP A O 1
ATOM 1550 N N . GLY A 1 207 ? -0.917 -15.491 0.784 1.00 51.25 207 GLY A N 1
ATOM 1551 C CA . GLY A 1 207 ? -2.091 -16.316 1.054 1.00 51.25 207 GLY A CA 1
ATOM 1552 C C . GLY A 1 207 ? -2.662 -16.006 2.428 1.00 51.25 207 GLY A C 1
ATOM 1553 O O . GLY A 1 207 ? -2.058 -15.282 3.188 1.00 51.25 207 GLY A O 1
ATOM 1554 N N . ALA A 1 208 ? -3.806 -16.607 2.766 1.00 57.47 208 ALA A N 1
ATOM 1555 C CA . ALA A 1 208 ? -4.517 -16.283 4.005 1.00 57.47 208 ALA A CA 1
ATOM 1556 C C . ALA A 1 208 ? -3.656 -16.437 5.277 1.00 57.47 208 ALA A C 1
ATOM 1558 O O . ALA A 1 208 ? -3.294 -17.557 5.665 1.00 57.47 208 ALA A O 1
ATOM 1559 N N . ASP A 1 209 ? -3.435 -15.322 5.962 1.00 52.59 209 ASP A N 1
ATOM 1560 C CA . ASP A 1 209 ? -2.592 -15.194 7.140 1.00 52.59 209 ASP A CA 1
ATOM 1561 C C . ASP A 1 209 ? -3.371 -14.835 8.413 1.00 52.59 209 ASP A C 1
ATOM 1563 O O . ASP A 1 209 ? -4.470 -14.284 8.401 1.00 52.59 209 ASP A O 1
ATOM 1567 N N . TYR A 1 210 ? -2.786 -15.169 9.566 1.00 62.25 210 TYR A N 1
ATOM 1568 C CA . TYR A 1 210 ? -3.210 -14.645 10.867 1.00 62.25 210 TYR A CA 1
ATOM 1569 C C . TYR A 1 210 ? -2.069 -13.804 11.429 1.00 62.25 210 TYR A C 1
ATOM 1571 O O . TYR A 1 210 ? -1.087 -14.341 11.953 1.00 62.25 210 TYR A O 1
ATOM 1579 N N . LEU A 1 211 ? -2.205 -12.489 11.308 1.00 70.06 211 LEU A N 1
ATOM 1580 C CA . LEU A 1 211 ? -1.217 -11.514 11.732 1.00 70.06 211 LEU A CA 1
ATOM 1581 C C . LEU A 1 211 ? -1.656 -10.894 13.047 1.00 70.06 211 LEU A C 1
ATOM 1583 O O . LEU A 1 211 ? -2.753 -10.356 13.178 1.00 70.06 211 LEU A O 1
ATOM 1587 N N . LYS A 1 212 ? -0.781 -10.996 14.044 1.00 76.12 212 LYS A N 1
ATOM 1588 C CA . LYS A 1 212 ? -1.025 -10.444 15.366 1.00 76.12 212 LYS A CA 1
ATOM 1589 C C . LYS A 1 212 ? 0.161 -9.605 15.811 1.00 76.12 212 LYS A C 1
ATOM 1591 O O . LYS A 1 212 ? 1.247 -10.161 16.003 1.00 76.12 212 LYS A O 1
ATOM 1596 N N . GLY A 1 213 ? -0.062 -8.311 16.007 1.00 70.62 213 GLY A N 1
ATOM 1597 C CA . GLY A 1 213 ? 0.930 -7.421 16.592 1.00 70.62 213 GLY A CA 1
ATOM 1598 C C . GLY A 1 213 ? 1.137 -7.695 18.079 1.00 70.62 213 GLY A C 1
ATOM 1599 O O . GLY A 1 213 ? 0.514 -8.571 18.700 1.00 70.62 213 GLY A O 1
ATOM 1600 N N . ALA A 1 214 ? 2.127 -7.021 18.640 1.00 75.69 214 ALA A N 1
ATOM 1601 C CA . ALA A 1 214 ? 2.593 -7.269 19.989 1.00 75.69 214 ALA A CA 1
ATOM 1602 C C . ALA A 1 214 ? 1.932 -6.273 20.947 1.00 75.69 214 ALA A C 1
ATOM 1604 O O . ALA A 1 214 ? 0.712 -6.254 21.089 1.00 75.69 214 ALA A O 1
ATOM 1605 N N . GLY A 1 215 ? 2.741 -5.552 21.712 1.00 76.94 215 GLY A N 1
ATOM 1606 C CA . GLY A 1 215 ? 2.289 -4.362 22.403 1.00 76.94 215 GLY A CA 1
ATOM 1607 C C . GLY A 1 215 ? 3.212 -3.221 22.009 1.00 76.94 215 GLY A C 1
ATOM 1608 O O . GLY A 1 215 ? 4.430 -3.415 21.994 1.00 76.94 215 GLY A O 1
ATOM 1609 N N . GLY A 1 216 ? 2.641 -2.049 21.776 1.00 81.75 216 GLY A N 1
ATOM 1610 C CA . GLY A 1 216 ? 3.291 -0.964 21.058 1.00 81.75 216 GLY A CA 1
ATOM 1611 C C . GLY A 1 216 ? 2.396 -0.497 19.918 1.00 81.75 216 GLY A C 1
ATOM 1612 O O . GLY A 1 216 ? 1.301 -1.001 19.743 1.00 81.75 216 GLY A O 1
ATOM 1613 N N . ASN A 1 217 ? 2.849 0.517 19.193 1.00 81.38 217 ASN A N 1
ATOM 1614 C CA . ASN A 1 217 ? 2.187 0.926 17.962 1.00 81.38 217 ASN A CA 1
ATOM 1615 C C . ASN A 1 217 ? 2.904 0.183 16.837 1.00 81.38 217 ASN A C 1
ATOM 1617 O O . ASN A 1 217 ? 4.128 0.279 16.756 1.00 81.38 217 ASN A O 1
ATOM 1621 N N . GLU A 1 218 ? 2.197 -0.532 15.983 1.00 78.69 218 GLU A N 1
ATOM 1622 C CA . GLU A 1 218 ? 2.745 -1.350 14.907 1.00 78.69 218 GLU A CA 1
ATOM 1623 C C . GLU A 1 218 ? 2.135 -0.995 13.548 1.00 78.69 218 GLU A C 1
ATOM 1625 O O . GLU A 1 218 ? 1.088 -0.366 13.457 1.00 78.69 218 GLU A O 1
ATOM 1630 N N . THR A 1 219 ? 2.813 -1.401 12.473 1.00 78.12 219 THR A N 1
ATOM 1631 C CA . THR A 1 219 ? 2.225 -1.442 11.130 1.00 78.12 219 THR A CA 1
ATOM 1632 C C . THR A 1 219 ? 2.196 -2.901 10.688 1.00 78.12 219 THR A C 1
ATOM 1634 O O . THR A 1 219 ? 3.245 -3.550 10.600 1.00 78.12 219 THR A O 1
ATOM 1637 N N . ILE A 1 220 ? 1.000 -3.422 10.442 1.00 80.56 220 ILE A N 1
ATOM 1638 C CA . ILE A 1 220 ? 0.741 -4.808 10.055 1.00 80.56 220 ILE A CA 1
ATOM 1639 C C . ILE A 1 220 ? 0.205 -4.805 8.632 1.00 80.56 220 ILE A C 1
ATOM 1641 O O . ILE A 1 220 ? -0.759 -4.097 8.352 1.00 80.56 220 ILE A O 1
ATOM 1645 N N . VAL A 1 221 ? 0.818 -5.600 7.754 1.00 81.75 221 VAL A N 1
ATOM 1646 C CA . VAL A 1 221 ? 0.403 -5.699 6.352 1.00 81.75 221 VAL A CA 1
ATOM 1647 C C . VAL A 1 221 ? 0.165 -7.153 5.953 1.00 81.75 221 VAL A C 1
ATOM 1649 O O . VAL A 1 221 ? 1.098 -7.948 6.035 1.00 81.75 221 VAL A O 1
ATOM 1652 N N . GLY A 1 222 ? -1.045 -7.487 5.506 1.00 72.75 222 GLY A N 1
ATOM 1653 C CA . GLY A 1 222 ? -1.445 -8.816 5.023 1.00 72.75 222 GLY A CA 1
ATOM 1654 C C . GLY A 1 222 ? -0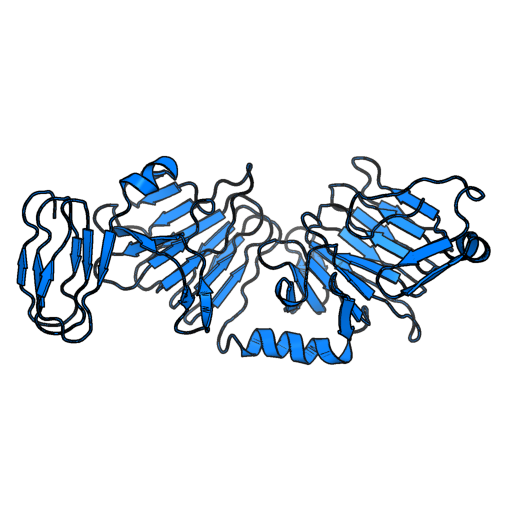.763 -9.233 3.718 1.00 72.75 222 GLY A C 1
ATOM 1655 O O . GLY A 1 222 ? -0.081 -10.255 3.680 1.00 72.75 222 GLY A O 1
ATOM 1656 N N . ASN A 1 223 ? -0.744 -8.326 2.735 1.00 77.25 223 ASN A N 1
ATOM 1657 C CA . ASN A 1 223 ? -0.408 -8.556 1.319 1.00 77.25 223 ASN A CA 1
ATOM 1658 C C . ASN A 1 223 ? -1.537 -9.298 0.581 1.00 77.25 223 ASN A C 1
ATOM 1660 O O . ASN A 1 223 ? -2.642 -8.786 0.590 1.00 77.25 223 ASN A O 1
ATOM 1664 N N . ASP A 1 224 ? -1.302 -10.408 -0.125 1.00 75.25 224 ASP A N 1
ATOM 1665 C CA . ASP A 1 224 ? -2.398 -11.117 -0.809 1.00 75.25 224 ASP A CA 1
ATOM 1666 C C . ASP A 1 224 ? -2.959 -12.197 0.120 1.00 75.25 224 ASP A C 1
ATOM 1668 O O . ASP A 1 224 ? -2.194 -12.881 0.793 1.00 75.25 224 ASP A O 1
ATOM 1672 N N . GLY A 1 225 ? -4.261 -12.461 0.079 1.00 69.94 225 GLY A N 1
ATOM 1673 C CA . GLY A 1 225 ? -4.874 -13.478 0.925 1.00 69.94 225 GLY A CA 1
ATOM 1674 C C . GLY A 1 225 ? -6.199 -13.028 1.518 1.00 69.94 225 GLY A C 1
ATOM 1675 O O . GLY A 1 225 ? -6.680 -11.941 1.272 1.00 69.94 225 GLY A O 1
ATOM 1676 N N . ASN A 1 226 ? -6.844 -13.917 2.269 1.00 78.94 226 ASN A N 1
ATOM 1677 C CA . ASN A 1 226 ? -7.953 -13.505 3.129 1.00 78.94 226 ASN A CA 1
ATOM 1678 C C . ASN A 1 226 ? -7.415 -13.508 4.552 1.00 78.94 226 ASN A C 1
ATOM 1680 O O . ASN A 1 226 ? -7.413 -14.561 5.206 1.00 78.94 226 ASN A O 1
ATOM 1684 N N . ASP A 1 227 ? -6.933 -12.364 4.997 1.00 78.94 227 ASP A N 1
ATOM 1685 C CA . ASP A 1 227 ? -6.101 -12.260 6.178 1.00 78.94 227 ASP A CA 1
ATOM 1686 C C . ASP A 1 227 ? -6.915 -11.920 7.418 1.00 78.94 227 ASP A C 1
ATOM 1688 O O . ASP A 1 227 ? -8.050 -11.444 7.377 1.00 78.94 227 ASP A O 1
ATOM 1692 N N . VAL A 1 228 ? -6.347 -12.221 8.579 1.00 78.00 228 VAL A N 1
ATOM 1693 C CA . VAL A 1 228 ? -6.891 -11.832 9.876 1.00 78.00 228 VAL A CA 1
ATOM 1694 C C . VAL A 1 228 ? -5.850 -10.987 10.591 1.00 78.00 228 VAL A C 1
ATOM 1696 O O . VAL A 1 228 ? -4.818 -11.512 11.006 1.00 78.00 228 VAL A O 1
ATOM 1699 N N . LEU A 1 229 ? -6.139 -9.700 10.765 1.00 88.69 229 LEU A N 1
ATOM 1700 C CA . LEU A 1 229 ? -5.255 -8.723 11.384 1.00 88.69 229 LEU A CA 1
ATOM 1701 C C . LEU A 1 229 ? -5.773 -8.352 12.783 1.00 88.69 229 LEU A C 1
ATOM 1703 O O . LEU A 1 229 ? -6.858 -7.792 12.950 1.00 88.69 229 LEU A O 1
ATOM 1707 N N . ASP A 1 230 ? -4.978 -8.677 13.801 1.00 82.19 230 ASP A N 1
ATOM 1708 C CA . ASP A 1 230 ? -5.158 -8.264 15.195 1.00 82.19 230 ASP A CA 1
ATOM 1709 C C . ASP A 1 230 ? -3.999 -7.337 15.586 1.00 82.19 230 ASP A C 1
ATOM 1711 O O . ASP A 1 230 ? -2.884 -7.820 15.784 1.00 82.19 230 ASP A O 1
ATOM 1715 N N . GLY A 1 231 ? -4.263 -6.032 15.720 1.00 85.00 231 GLY A N 1
ATOM 1716 C CA . GLY A 1 231 ? -3.246 -5.016 16.028 1.00 85.00 231 GLY A CA 1
ATOM 1717 C C . GLY A 1 231 ? -2.386 -5.365 17.237 1.00 85.00 231 GLY A C 1
ATOM 1718 O O . GLY A 1 231 ? -1.171 -5.252 17.195 1.00 85.00 231 GLY A O 1
ATOM 1719 N N . GLY A 1 232 ? -2.977 -5.992 18.254 1.00 82.19 232 GLY A N 1
ATOM 1720 C CA . GLY A 1 232 ? -2.250 -6.273 19.483 1.00 82.19 232 GLY A CA 1
ATOM 1721 C C . GLY A 1 232 ? -2.709 -5.320 20.565 1.00 82.19 232 GLY A C 1
ATOM 1722 O O . GLY A 1 232 ? -3.867 -5.415 20.958 1.00 82.19 232 GLY A O 1
ATOM 1723 N N . ALA A 1 233 ? -1.812 -4.536 21.139 1.00 86.19 233 ALA A N 1
ATOM 1724 C CA . ALA A 1 233 ? -2.154 -3.522 22.124 1.00 86.19 233 ALA A CA 1
ATOM 1725 C C . ALA A 1 233 ? -1.363 -2.254 21.827 1.00 86.19 233 ALA A C 1
ATOM 1727 O O . ALA A 1 233 ? -0.148 -2.267 21.982 1.00 86.19 233 ALA A O 1
ATOM 1728 N N . GLY A 1 234 ? -2.035 -1.148 21.556 1.00 87.94 234 GLY A N 1
ATOM 1729 C CA . GLY A 1 234 ? -1.414 0.123 21.205 1.00 87.94 234 GLY A CA 1
ATOM 1730 C C . GLY A 1 234 ? -2.188 0.752 20.062 1.00 87.94 234 GLY A C 1
ATOM 1731 O O . GLY A 1 234 ? -3.384 0.543 19.964 1.00 87.94 234 GLY A O 1
ATOM 1732 N N . ASN A 1 235 ? -1.561 1.612 19.272 1.00 88.19 235 ASN A N 1
ATOM 1733 C CA . ASN A 1 235 ? -2.256 2.275 18.173 1.00 88.19 235 ASN A CA 1
ATOM 1734 C C . ASN A 1 235 ? -1.638 1.823 16.856 1.00 88.19 235 ASN A C 1
ATOM 1736 O O . ASN A 1 235 ? -0.596 2.350 16.447 1.00 88.19 235 ASN A O 1
ATOM 1740 N N . ASP A 1 236 ? -2.275 0.843 16.229 1.00 86.25 236 ASP A N 1
ATOM 1741 C CA . ASP A 1 236 ? -1.717 0.093 15.115 1.00 86.25 236 ASP A CA 1
ATOM 1742 C C . ASP A 1 236 ? -2.279 0.545 13.765 1.00 86.25 236 ASP A C 1
ATOM 1744 O O . ASP A 1 236 ? -3.395 1.049 13.651 1.00 86.25 236 ASP A O 1
ATOM 1748 N N . TRP A 1 237 ? -1.488 0.364 12.714 1.00 85.62 237 TRP A N 1
ATOM 1749 C CA . TRP A 1 237 ? -1.863 0.595 11.323 1.00 85.62 237 TRP A CA 1
ATOM 1750 C C . TRP A 1 237 ? -2.028 -0.766 10.651 1.00 85.62 237 TRP A C 1
ATOM 1752 O O . TRP A 1 237 ? -1.073 -1.536 10.575 1.00 85.62 237 TRP A O 1
ATOM 1762 N N . LEU A 1 238 ? -3.239 -1.085 10.199 1.00 87.56 238 LEU A N 1
ATOM 1763 C CA . LEU A 1 238 ? -3.610 -2.404 9.689 1.00 87.56 238 LEU A CA 1
ATOM 1764 C C . LEU A 1 238 ? -3.969 -2.304 8.206 1.00 87.56 238 LEU A C 1
ATOM 1766 O O . LEU A 1 238 ? -4.994 -1.727 7.852 1.00 87.56 238 LEU A O 1
ATOM 1770 N N . ASP A 1 239 ? -3.137 -2.873 7.348 1.00 86.75 239 ASP A N 1
ATOM 1771 C CA . ASP A 1 239 ? -3.330 -2.942 5.899 1.00 86.75 239 ASP A CA 1
ATOM 1772 C C . ASP A 1 239 ? -3.588 -4.404 5.519 1.00 86.75 239 ASP A C 1
ATOM 1774 O O . ASP A 1 239 ? -2.737 -5.262 5.741 1.00 86.75 239 ASP A O 1
ATOM 1778 N N . GLY A 1 240 ? -4.792 -4.716 5.042 1.00 82.12 240 GLY A N 1
ATOM 1779 C CA . GLY A 1 240 ? -5.166 -6.093 4.681 1.00 82.12 240 GLY A CA 1
ATOM 1780 C C . GLY A 1 240 ? -4.491 -6.533 3.393 1.00 82.12 240 GLY A C 1
ATOM 1781 O O . GLY A 1 240 ? -3.913 -7.609 3.327 1.00 82.12 240 GLY A O 1
ATOM 1782 N N . GLY A 1 241 ? -4.415 -5.621 2.431 1.00 80.19 241 GLY A N 1
ATOM 1783 C CA . GLY A 1 241 ? -3.935 -5.907 1.098 1.00 80.19 241 GLY A CA 1
ATOM 1784 C C . GLY A 1 241 ? -5.037 -6.482 0.196 1.00 80.19 241 GLY A C 1
ATOM 1785 O O . GLY A 1 241 ? -6.121 -5.920 0.114 1.00 80.19 241 GLY A O 1
ATOM 1786 N N . TYR A 1 242 ? -4.716 -7.473 -0.640 1.00 76.25 242 TYR A N 1
ATOM 1787 C CA . TYR A 1 242 ? -5.628 -8.027 -1.642 1.00 76.25 242 TYR A CA 1
ATOM 1788 C C . TYR A 1 242 ? -6.370 -9.234 -1.089 1.00 76.25 242 TYR A C 1
ATOM 1790 O O . TYR A 1 242 ? -5.765 -10.274 -0.853 1.00 76.25 242 TYR A O 1
ATOM 1798 N N . GLY A 1 243 ? -7.696 -9.161 -1.103 1.00 81.25 243 GLY A N 1
ATOM 1799 C CA . GLY A 1 243 ? -8.588 -10.261 -0.774 1.00 81.25 243 GLY A CA 1
ATOM 1800 C C . GLY A 1 243 ? -9.642 -9.821 0.228 1.00 81.25 243 GLY A C 1
ATOM 1801 O O . GLY A 1 243 ? -10.023 -8.663 0.274 1.00 81.25 243 GLY A O 1
ATOM 1802 N N . SER A 1 244 ? -10.251 -10.770 0.935 1.00 87.94 244 SER A N 1
ATOM 1803 C CA . SER A 1 244 ? -11.314 -10.482 1.906 1.00 87.94 244 SER A CA 1
ATOM 1804 C C . SER A 1 244 ? -10.785 -10.601 3.325 1.00 87.94 244 SER A C 1
ATOM 1806 O O . SER A 1 244 ? -10.769 -11.701 3.896 1.00 87.94 244 SER A O 1
ATOM 1808 N N . ASP A 1 245 ? -10.418 -9.462 3.897 1.00 88.81 245 ASP A N 1
ATOM 1809 C CA . ASP A 1 245 ? -9.670 -9.391 5.146 1.00 88.81 245 ASP A CA 1
ATOM 1810 C C . ASP A 1 245 ? -10.563 -9.215 6.376 1.00 88.81 245 ASP A C 1
ATOM 1812 O O . ASP A 1 245 ? -11.728 -8.810 6.324 1.00 88.81 245 ASP A O 1
ATOM 1816 N N . THR A 1 246 ? -10.038 -9.602 7.534 1.00 84.25 246 THR A N 1
ATOM 1817 C CA . THR A 1 246 ? -10.722 -9.559 8.825 1.00 84.25 246 THR A CA 1
ATOM 1818 C C . THR A 1 246 ? -9.894 -8.796 9.850 1.00 84.25 246 THR A C 1
ATOM 1820 O O . THR A 1 246 ? -8.867 -9.281 10.310 1.00 84.25 246 THR A O 1
ATOM 1823 N N . TYR A 1 247 ? -10.410 -7.668 10.320 1.00 93.06 247 TYR A N 1
ATOM 1824 C CA . TYR A 1 247 ? -9.796 -6.861 11.377 1.00 93.06 247 TYR A CA 1
ATOM 1825 C C . TYR A 1 247 ? -10.425 -7.164 12.731 1.00 93.06 247 TYR A C 1
ATOM 1827 O O . TYR A 1 247 ? -11.637 -7.371 12.823 1.00 93.06 247 TYR A O 1
ATOM 1835 N N . VAL A 1 248 ? -9.632 -7.191 13.800 1.00 81.12 248 VAL A N 1
ATOM 1836 C CA . VAL A 1 248 ? -10.121 -7.550 15.139 1.00 81.12 248 VAL A CA 1
ATOM 1837 C C . VAL A 1 248 ? -10.241 -6.322 16.036 1.00 81.12 248 VAL A C 1
ATOM 1839 O O . VAL A 1 248 ? -9.239 -5.714 16.386 1.00 81.12 248 VAL A O 1
ATOM 1842 N N . LEU A 1 249 ? -11.459 -6.019 16.501 1.00 88.31 249 LEU A N 1
ATOM 1843 C CA . LEU A 1 249 ? -11.679 -5.060 17.592 1.00 88.31 249 LEU A CA 1
ATOM 1844 C C . LEU A 1 249 ? -11.731 -5.800 18.929 1.00 88.31 249 LEU A C 1
ATOM 1846 O O . LEU A 1 249 ? -12.549 -6.710 19.102 1.00 88.31 249 LEU A O 1
ATOM 1850 N N . LYS A 1 250 ? -10.919 -5.401 19.911 1.00 82.69 250 LYS A N 1
ATOM 1851 C CA . LYS A 1 250 ? -10.906 -6.031 21.241 1.00 82.69 250 LYS A CA 1
ATOM 1852 C C . LYS A 1 250 ? -10.577 -5.041 22.357 1.00 82.69 250 LYS A C 1
ATOM 1854 O O . LYS A 1 250 ? -9.940 -4.021 22.130 1.00 82.69 250 LYS A O 1
ATOM 1859 N N . ALA A 1 251 ? -10.961 -5.399 23.580 1.00 83.12 251 ALA A N 1
ATOM 1860 C CA . ALA A 1 251 ? -10.574 -4.644 24.766 1.00 83.12 251 ALA A CA 1
ATOM 1861 C C . ALA A 1 251 ? -9.053 -4.714 24.997 1.00 83.12 251 ALA A C 1
ATOM 1863 O O . ALA A 1 251 ? -8.462 -5.799 24.945 1.00 83.12 251 ALA A O 1
ATOM 1864 N N . GLY A 1 252 ? -8.443 -3.568 25.296 1.00 84.50 252 GLY A N 1
ATOM 1865 C CA . GLY A 1 252 ? -6.996 -3.391 25.390 1.00 84.50 252 GLY A CA 1
ATOM 1866 C C . GLY A 1 252 ? -6.274 -3.455 24.043 1.00 84.50 252 GLY A C 1
ATOM 1867 O O . GLY A 1 252 ? -5.072 -3.715 24.046 1.00 84.50 252 GLY A O 1
ATOM 1868 N N . GLY A 1 253 ? -7.005 -3.295 22.933 1.00 84.81 253 GLY A N 1
ATOM 1869 C CA . GLY A 1 253 ? -6.454 -3.190 21.583 1.00 84.81 253 GLY A CA 1
ATOM 1870 C C . GLY A 1 253 ? -5.794 -1.840 21.327 1.00 84.81 253 GLY A C 1
ATOM 1871 O O . GLY A 1 253 ? -4.733 -1.809 20.734 1.00 84.81 253 GLY A O 1
ATOM 1872 N N . GLY A 1 254 ? -6.339 -0.771 21.911 1.00 91.12 254 GLY A N 1
ATOM 1873 C CA . GLY A 1 254 ? -5.978 0.619 21.654 1.00 91.12 254 GLY A CA 1
ATOM 1874 C C . GLY A 1 254 ? -6.647 1.182 20.394 1.00 91.12 254 GLY A C 1
ATOM 1875 O O . GLY A 1 254 ? -7.723 0.721 20.010 1.00 91.12 254 GLY A O 1
ATOM 1876 N N . SER A 1 255 ? -6.102 2.268 19.844 1.00 90.75 255 SER A N 1
ATOM 1877 C CA . SER A 1 255 ? -6.735 3.045 18.768 1.00 90.75 255 SER A CA 1
ATOM 1878 C C . SER A 1 255 ? -6.096 2.729 17.422 1.00 90.75 255 SER A C 1
ATOM 1880 O O . SER A 1 255 ? -5.174 3.427 16.990 1.00 90.75 255 SER A O 1
ATOM 1882 N N . ASP A 1 256 ? -6.648 1.735 16.741 1.00 90.75 256 ASP A N 1
ATOM 1883 C CA . ASP A 1 256 ? -6.117 1.199 15.494 1.00 90.75 256 ASP A CA 1
ATOM 1884 C C . ASP A 1 256 ? -6.734 1.880 14.267 1.00 90.75 256 ASP A C 1
ATOM 1886 O O . ASP A 1 256 ? -7.877 2.350 14.276 1.00 90.75 256 ASP A O 1
ATOM 1890 N N . THR A 1 257 ? -5.978 1.922 13.174 1.00 88.56 257 THR A N 1
ATOM 1891 C CA . THR A 1 257 ? -6.384 2.483 11.884 1.00 88.56 257 THR A CA 1
ATOM 1892 C C . THR A 1 257 ? -6.248 1.438 10.790 1.00 88.56 257 THR A C 1
ATOM 1894 O O . THR A 1 257 ? -5.154 0.961 10.507 1.00 88.56 257 THR A O 1
ATOM 1897 N N . VAL A 1 258 ? -7.358 1.121 10.133 1.00 89.06 258 VAL A N 1
ATOM 1898 C CA . VAL A 1 258 ? -7.404 0.265 8.950 1.00 89.06 258 VAL A CA 1
ATOM 1899 C C . VAL A 1 258 ? -7.136 1.103 7.704 1.00 89.06 258 VAL A C 1
ATOM 1901 O O . VAL A 1 258 ? -7.869 2.051 7.399 1.00 89.06 258 VAL A O 1
ATOM 1904 N N . LEU A 1 259 ? -6.090 0.728 6.976 1.00 79.12 259 LEU A N 1
ATOM 1905 C CA . LEU A 1 259 ? -5.740 1.242 5.660 1.00 79.12 259 LEU A CA 1
ATOM 1906 C C . LEU A 1 259 ? -6.059 0.195 4.598 1.00 79.12 259 LEU A C 1
ATOM 1908 O O . LEU A 1 259 ? -5.166 -0.354 3.970 1.00 79.12 259 LEU A O 1
ATOM 1912 N N . ASP A 1 260 ? -7.340 -0.074 4.412 1.00 76.44 260 ASP A N 1
ATOM 1913 C CA . ASP A 1 260 ? -7.796 -1.029 3.413 1.00 76.44 260 ASP A CA 1
ATOM 1914 C C . ASP A 1 260 ? -8.869 -0.376 2.547 1.00 76.44 260 ASP A C 1
ATOM 1916 O O . ASP A 1 260 ? -9.705 0.401 3.028 1.00 76.44 260 ASP A O 1
ATOM 1920 N N . PHE A 1 261 ? -8.788 -0.639 1.251 1.00 66.69 261 PHE A N 1
ATOM 1921 C CA . PHE A 1 261 ? -9.647 -0.078 0.229 1.00 66.69 261 PHE A CA 1
ATOM 1922 C C . PHE A 1 261 ? -10.345 -1.242 -0.461 1.00 66.69 261 PHE A C 1
ATOM 1924 O O . PHE A 1 261 ? -9.695 -2.004 -1.172 1.00 66.69 261 PHE A O 1
ATOM 1931 N N . ALA A 1 262 ? -11.670 -1.367 -0.319 1.00 57.62 262 ALA A N 1
ATOM 1932 C CA . ALA A 1 262 ? -12.365 -2.429 -1.029 1.00 57.62 262 ALA A CA 1
ATOM 1933 C C . ALA A 1 262 ? -12.267 -2.185 -2.537 1.00 57.62 262 ALA A C 1
ATOM 1935 O O . ALA A 1 262 ? -12.846 -1.240 -3.090 1.00 57.62 262 ALA A O 1
ATOM 1936 N N . ASN A 1 263 ? -11.597 -3.094 -3.236 1.00 59.41 263 ASN A N 1
ATOM 1937 C CA . ASN A 1 263 ? -11.841 -3.264 -4.655 1.00 59.41 263 ASN A CA 1
ATOM 1938 C C . ASN A 1 263 ? -13.196 -3.974 -4.815 1.00 59.41 263 ASN A C 1
ATOM 1940 O O . ASN A 1 263 ? -13.685 -4.638 -3.906 1.00 59.41 263 ASN A O 1
ATOM 1944 N N . TYR A 1 264 ? -13.835 -3.889 -5.987 1.00 51.16 264 TYR A N 1
ATOM 1945 C CA . TYR A 1 264 ? -15.174 -4.471 -6.220 1.00 51.16 264 TYR A CA 1
ATOM 1946 C C . TYR A 1 264 ? -15.290 -6.003 -5.994 1.00 51.16 264 TYR A C 1
ATOM 1948 O O . TYR A 1 264 ? -16.380 -6.552 -6.178 1.00 51.16 264 TYR A O 1
ATOM 1956 N N . GLN A 1 265 ? -14.202 -6.703 -5.653 1.00 60.72 265 GLN A N 1
ATOM 1957 C CA . GLN A 1 265 ? -14.179 -8.138 -5.346 1.00 60.72 265 GLN A CA 1
ATOM 1958 C C . GLN A 1 265 ? -13.852 -8.469 -3.883 1.00 60.72 265 GLN A C 1
ATOM 1960 O O . GLN A 1 265 ? -14.019 -9.626 -3.495 1.00 60.72 265 GLN A O 1
ATOM 1965 N N . ASP A 1 266 ? -13.481 -7.473 -3.083 1.00 77.50 266 ASP A N 1
ATOM 1966 C CA . ASP A 1 266 ? -13.010 -7.654 -1.714 1.00 77.50 266 ASP A CA 1
ATOM 1967 C C . ASP A 1 266 ? -14.188 -7.502 -0.736 1.00 77.50 266 ASP A C 1
ATOM 1969 O O . ASP A 1 266 ? -15.089 -6.673 -0.921 1.00 77.50 266 ASP A O 1
ATOM 1973 N N . SER A 1 267 ? -14.246 -8.378 0.269 1.00 86.75 267 SER A N 1
ATOM 1974 C CA . SER A 1 267 ? -15.306 -8.414 1.282 1.00 86.75 267 SER A CA 1
ATOM 1975 C C . SER A 1 267 ? -14.696 -8.356 2.675 1.00 86.75 267 SER A C 1
ATOM 1977 O O . SER A 1 267 ? -14.731 -9.334 3.429 1.00 86.75 267 SER A O 1
ATOM 1979 N N . ASN A 1 268 ? -14.175 -7.186 3.009 1.00 90.31 268 ASN A N 1
ATOM 1980 C CA . ASN A 1 268 ? -13.493 -6.916 4.259 1.00 90.31 268 ASN A CA 1
ATOM 1981 C C . ASN A 1 268 ? -14.483 -6.807 5.413 1.00 90.31 268 ASN A C 1
ATOM 1983 O O . ASN A 1 268 ? -15.605 -6.305 5.272 1.00 90.31 268 ASN A O 1
ATOM 1987 N N . ARG A 1 269 ? -14.080 -7.267 6.592 1.00 90.44 269 ARG A N 1
ATOM 1988 C CA . ARG A 1 269 ? -14.932 -7.241 7.779 1.00 90.44 269 ARG A CA 1
ATOM 1989 C C . ARG A 1 269 ? -14.171 -6.905 9.043 1.00 90.44 269 ARG A C 1
ATOM 1991 O O . ARG A 1 269 ? -12.997 -7.220 9.193 1.00 90.44 269 ARG A O 1
ATOM 1998 N N . ILE A 1 270 ? -14.892 -6.367 10.013 1.00 92.62 270 ILE A N 1
ATOM 1999 C CA . ILE A 1 270 ? -14.435 -6.282 11.395 1.00 92.62 270 ILE A CA 1
ATOM 2000 C C . ILE A 1 270 ? -15.095 -7.408 12.188 1.00 92.62 270 ILE A C 1
ATOM 2002 O O . ILE A 1 270 ? -16.307 -7.607 12.119 1.00 92.62 270 ILE A O 1
ATOM 2006 N N . VAL A 1 271 ? -14.314 -8.139 12.974 1.00 79.75 271 VAL A N 1
ATOM 2007 C CA . VAL A 1 271 ? -14.813 -9.078 13.980 1.00 79.75 271 VAL A CA 1
ATOM 2008 C C . VAL A 1 271 ? -14.561 -8.485 15.356 1.00 79.75 271 VAL A C 1
ATOM 2010 O O . VAL A 1 271 ? -13.423 -8.233 15.750 1.00 79.75 271 VAL A O 1
ATOM 2013 N N . VAL A 1 272 ? -15.636 -8.295 16.112 1.00 78.12 272 VAL A N 1
ATOM 2014 C CA . VAL A 1 272 ? -15.555 -7.822 17.492 1.00 78.12 272 VAL A CA 1
ATOM 2015 C C . VAL A 1 272 ? -15.321 -9.016 18.415 1.00 78.12 272 VAL A C 1
ATOM 2017 O O . VAL A 1 272 ? -15.968 -10.062 18.296 1.00 78.12 272 VAL A O 1
ATOM 2020 N N . ALA A 1 273 ? -14.363 -8.877 19.329 1.00 72.00 273 ALA A N 1
ATOM 2021 C CA . ALA A 1 273 ? -13.916 -9.957 20.194 1.00 72.00 273 ALA A CA 1
ATOM 2022 C C . ALA A 1 273 ? -15.054 -10.575 21.041 1.00 72.00 273 ALA A C 1
ATOM 2024 O O . ALA A 1 273 ? -16.057 -9.919 21.344 1.00 72.00 273 ALA A O 1
ATOM 2025 N N . PRO A 1 274 ? -14.911 -11.847 21.468 1.00 67.00 274 PRO A N 1
ATOM 2026 C CA . PRO A 1 274 ? -15.940 -12.539 22.237 1.00 67.00 274 PRO A CA 1
ATOM 2027 C C . PRO A 1 274 ? -16.374 -11.787 23.501 1.00 67.00 274 PRO A C 1
ATOM 2029 O O . PRO A 1 274 ? -15.538 -11.324 24.274 1.00 67.00 274 PRO A O 1
ATOM 2032 N N . GLY A 1 275 ? -17.685 -11.754 23.755 1.00 72.31 275 GLY A N 1
ATOM 2033 C CA . GLY A 1 275 ? -18.263 -11.106 24.934 1.00 72.31 275 GLY A CA 1
ATOM 2034 C C . GLY A 1 275 ? -18.527 -9.610 24.770 1.00 72.31 275 GLY A C 1
ATOM 2035 O O . GLY A 1 275 ? -18.904 -8.979 25.753 1.00 72.31 275 GLY A O 1
ATOM 2036 N N . ILE A 1 276 ? -18.340 -9.069 23.563 1.00 75.00 276 ILE A N 1
ATO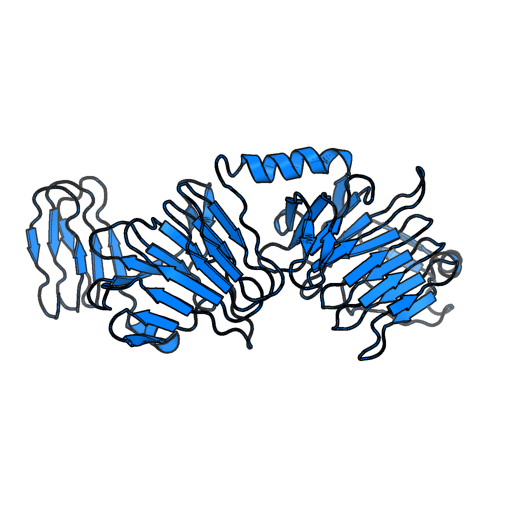M 2037 C CA . ILE A 1 276 ? -18.694 -7.698 23.199 1.00 75.00 276 ILE A CA 1
ATOM 2038 C C . ILE A 1 276 ? -19.880 -7.742 22.225 1.00 75.00 276 ILE A C 1
ATOM 2040 O O . ILE A 1 276 ? -19.796 -8.346 21.146 1.00 75.00 276 ILE A O 1
ATOM 2044 N N . GLY A 1 277 ? -21.007 -7.169 22.643 1.00 79.38 277 GLY A N 1
ATOM 2045 C CA . GLY A 1 277 ? -22.226 -7.013 21.849 1.00 79.38 277 GLY A CA 1
ATOM 2046 C C . GLY A 1 277 ? -22.324 -5.652 21.144 1.00 79.38 277 GLY A C 1
ATOM 2047 O O . GLY A 1 277 ? -21.522 -4.755 21.413 1.00 79.38 277 GLY A O 1
ATOM 2048 N N . PRO A 1 278 ? -23.309 -5.479 20.244 1.00 87.94 278 PRO A N 1
ATOM 2049 C CA . PRO A 1 278 ? -23.549 -4.213 19.544 1.00 87.94 278 PRO A CA 1
ATOM 2050 C C . PRO A 1 278 ? -23.968 -3.060 20.472 1.00 87.94 278 PRO A C 1
ATOM 2052 O O . PRO A 1 278 ? -23.822 -1.904 20.103 1.00 87.94 278 PRO A O 1
ATOM 2055 N N . ASP A 1 279 ? -24.469 -3.355 21.672 1.00 89.00 279 ASP A N 1
ATOM 2056 C CA . ASP A 1 279 ? -24.806 -2.387 22.725 1.00 89.00 279 ASP A CA 1
ATOM 2057 C C . ASP A 1 279 ? -23.582 -1.875 23.504 1.00 89.00 279 ASP A C 1
ATOM 2059 O O . ASP A 1 279 ? -23.697 -0.968 24.322 1.00 89.00 279 ASP A O 1
ATOM 2063 N N . GLN A 1 280 ? -22.403 -2.452 23.264 1.00 87.12 280 GLN A N 1
ATOM 2064 C CA . GLN A 1 280 ? -21.149 -2.087 23.929 1.00 87.12 280 GLN A CA 1
ATOM 2065 C C . GLN A 1 280 ? -20.202 -1.306 23.016 1.00 87.12 280 GLN A C 1
ATOM 2067 O O . GLN A 1 280 ? -19.047 -1.075 23.380 1.00 87.12 280 GLN A O 1
ATOM 2072 N N . VAL A 1 281 ? -20.667 -0.917 21.831 1.00 91.12 281 VAL A N 1
ATOM 2073 C CA . VAL A 1 281 ? -19.877 -0.164 20.861 1.00 91.12 281 VAL A CA 1
ATOM 2074 C C . VAL A 1 281 ? -20.634 1.068 20.390 1.00 91.12 281 VAL A C 1
ATOM 2076 O O . VAL A 1 281 ? -21.861 1.064 20.327 1.00 91.12 281 VAL A O 1
ATOM 2079 N N . ALA A 1 282 ? -19.896 2.100 20.001 1.00 91.75 282 ALA A N 1
ATOM 2080 C CA . ALA A 1 282 ? -20.426 3.222 19.239 1.00 91.75 282 ALA A CA 1
ATOM 2081 C C . ALA A 1 282 ? -19.743 3.288 17.876 1.00 91.75 282 ALA A C 1
ATOM 2083 O O . ALA A 1 282 ? -18.538 3.061 17.757 1.00 91.75 282 ALA A O 1
ATOM 2084 N N . LEU A 1 283 ? -20.527 3.627 16.857 1.00 93.25 283 LEU A N 1
ATOM 2085 C CA . LEU A 1 283 ? -20.033 3.980 15.535 1.00 93.25 283 LEU A CA 1
ATOM 2086 C C . LEU A 1 283 ? -20.223 5.482 15.354 1.00 93.25 283 LEU A C 1
ATOM 2088 O O . LEU A 1 283 ? -21.316 5.990 15.594 1.00 93.25 283 LEU A O 1
ATOM 2092 N N . PHE A 1 284 ? -19.197 6.197 14.915 1.00 89.25 284 PHE A N 1
ATOM 2093 C CA . PHE A 1 284 ? -19.316 7.618 14.593 1.00 89.25 284 PHE A CA 1
ATOM 2094 C C . PHE A 1 284 ? -18.421 8.004 13.421 1.00 89.25 284 PHE A C 1
ATOM 2096 O O . PHE A 1 284 ? -17.468 7.302 13.082 1.00 89.25 284 PHE A O 1
ATOM 2103 N N . TRP A 1 285 ? -18.740 9.129 12.789 1.00 87.19 285 TRP A N 1
ATOM 2104 C CA . TRP A 1 285 ? -17.949 9.685 11.698 1.00 87.19 285 TRP A CA 1
ATOM 2105 C C . TRP A 1 285 ? -16.828 10.576 12.237 1.00 87.19 285 TRP A C 1
ATOM 2107 O O . TRP A 1 285 ? -17.048 11.416 13.113 1.00 87.19 285 TRP A O 1
ATOM 2117 N N . SER A 1 286 ? -15.631 10.423 11.680 1.00 84.88 286 SER A N 1
ATOM 2118 C CA . SER A 1 286 ? -14.490 11.304 11.896 1.00 84.88 286 SER A CA 1
ATOM 2119 C C . SER A 1 286 ? -14.112 11.974 10.579 1.00 84.88 286 SER A C 1
ATOM 2121 O O . SER A 1 286 ? -13.894 11.309 9.572 1.00 84.88 286 SER A O 1
ATOM 2123 N N . GLU A 1 287 ? -13.965 13.300 10.595 1.00 84.19 287 GLU A N 1
ATOM 2124 C CA . GLU A 1 287 ? -13.493 14.089 9.442 1.00 84.19 287 GLU A CA 1
ATOM 2125 C C . GLU A 1 287 ? -12.006 13.848 9.103 1.00 84.19 287 GLU A C 1
ATOM 2127 O O . GLU A 1 287 ? -11.470 14.453 8.175 1.00 84.19 287 GLU A O 1
ATOM 2132 N N . GLY A 1 288 ? -11.329 12.959 9.837 1.00 79.31 288 GLY A N 1
ATOM 2133 C CA . GLY A 1 288 ? -9.903 12.702 9.683 1.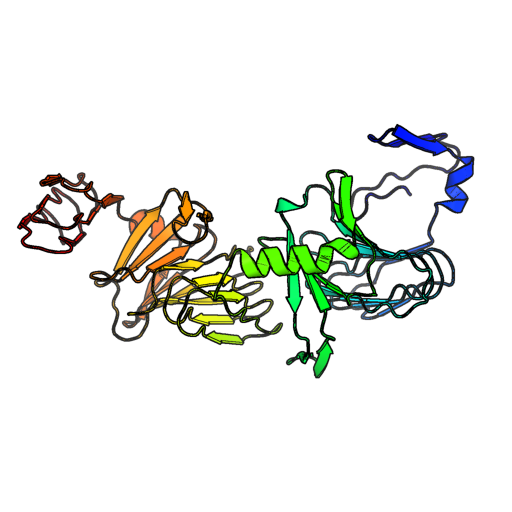00 79.31 288 GLY A CA 1
ATOM 2134 C C . GLY A 1 288 ? -9.042 13.828 10.257 1.00 79.31 288 GLY A C 1
ATOM 2135 O O . GLY A 1 288 ? -9.519 14.735 10.947 1.00 79.31 288 GLY A O 1
ATOM 2136 N N . GLY A 1 289 ? -7.742 13.760 9.996 1.00 76.12 289 GLY A N 1
ATOM 2137 C CA . GLY A 1 289 ? -6.762 14.714 10.506 1.00 76.12 289 GLY A CA 1
ATOM 2138 C C . GLY A 1 289 ? -5.409 14.072 10.803 1.00 76.12 289 GLY A C 1
ATOM 2139 O O . GLY A 1 289 ? -5.257 12.862 10.665 1.00 76.12 289 GLY A O 1
ATOM 2140 N N . PRO A 1 290 ? -4.405 14.873 11.190 1.00 69.81 290 PRO A N 1
ATOM 2141 C CA . PRO A 1 290 ? -3.115 14.342 11.605 1.00 69.81 290 PRO A CA 1
ATOM 2142 C C . PRO A 1 290 ? -3.275 13.529 12.893 1.00 69.81 290 PRO A C 1
ATOM 2144 O O . PRO A 1 290 ? -3.825 14.020 13.883 1.00 69.81 290 PRO A O 1
ATOM 2147 N N . ASP A 1 291 ? -2.783 12.297 12.877 1.00 61.34 291 ASP A N 1
ATOM 2148 C CA . ASP A 1 291 ? -2.674 11.458 14.058 1.00 61.34 291 ASP A CA 1
ATOM 2149 C C . ASP A 1 291 ? -1.755 12.141 15.094 1.00 61.34 291 ASP A C 1
ATOM 2151 O O . ASP A 1 291 ? -0.641 12.559 14.761 1.00 61.34 291 ASP A O 1
ATOM 2155 N N . PRO A 1 292 ? -2.188 12.289 16.357 1.00 45.91 292 PRO A N 1
ATOM 2156 C CA . PRO A 1 292 ? -1.447 13.049 17.360 1.00 45.91 292 PRO A CA 1
ATOM 2157 C C . PRO A 1 292 ? -0.149 12.375 17.832 1.00 45.91 292 PRO A C 1
ATOM 2159 O O . PRO A 1 292 ? 0.629 13.017 18.539 1.00 45.91 292 PRO A O 1
ATOM 2162 N N . LEU A 1 293 ? 0.084 11.104 17.490 1.00 45.53 293 LEU A N 1
ATOM 2163 C CA . LEU A 1 293 ? 1.280 10.350 17.873 1.00 45.53 293 LEU A CA 1
ATOM 2164 C C . LEU A 1 293 ? 2.277 10.201 16.720 1.00 45.53 293 LEU A C 1
ATOM 2166 O O . LEU A 1 293 ? 3.479 10.170 16.970 1.00 45.53 293 LEU A O 1
ATOM 2170 N N . THR A 1 294 ? 1.793 10.119 15.483 1.00 52.78 294 THR A N 1
ATOM 2171 C CA . THR A 1 294 ? 2.595 9.831 14.282 1.00 52.78 294 THR A CA 1
ATOM 2172 C C . THR A 1 294 ? 2.687 11.013 13.314 1.00 52.78 294 THR A C 1
ATOM 2174 O O . THR A 1 294 ? 3.490 10.973 12.388 1.00 52.78 294 THR A O 1
ATOM 2177 N N . GLU A 1 295 ? 1.883 12.067 13.506 1.00 59.62 295 GLU A N 1
ATOM 2178 C CA . GLU A 1 295 ? 1.699 13.203 12.581 1.00 59.62 295 GLU A CA 1
ATOM 2179 C C . GLU A 1 295 ? 1.207 12.809 11.172 1.00 59.62 295 GLU A C 1
ATOM 2181 O O . GLU A 1 295 ? 1.035 13.667 10.301 1.00 59.62 295 GLU A O 1
ATOM 2186 N N . GLN A 1 296 ? 0.925 11.524 10.942 1.00 64.12 296 GLN A N 1
ATOM 2187 C CA . GLN A 1 296 ? 0.452 11.001 9.670 1.00 64.12 296 GLN A CA 1
ATOM 2188 C C . GLN A 1 296 ? -1.027 11.352 9.471 1.00 64.12 296 GLN A C 1
ATOM 2190 O O . GLN A 1 296 ? -1.818 11.349 10.413 1.00 64.12 296 GLN A O 1
ATOM 2195 N N . TYR A 1 297 ? -1.418 11.695 8.244 1.00 68.81 297 TYR A N 1
ATOM 2196 C CA . TYR A 1 297 ? -2.797 12.086 7.959 1.00 68.81 297 TYR A CA 1
ATOM 2197 C C . TYR A 1 297 ? -3.714 10.859 7.918 1.00 68.81 297 TYR A C 1
ATOM 2199 O O . TYR A 1 297 ? -3.584 10.019 7.029 1.00 68.81 297 TYR A O 1
ATOM 2207 N N . ILE A 1 298 ? -4.658 10.786 8.856 1.00 71.19 298 ILE A N 1
ATOM 2208 C CA . ILE A 1 298 ? -5.746 9.809 8.860 1.00 71.19 298 ILE A CA 1
ATOM 2209 C C . ILE A 1 298 ? -6.875 10.363 7.978 1.00 71.19 298 ILE A C 1
ATOM 2211 O O . ILE A 1 298 ? -7.374 11.462 8.257 1.00 71.19 298 ILE A O 1
ATOM 2215 N N . PRO A 1 299 ? -7.298 9.641 6.925 1.00 70.56 299 PRO A N 1
ATOM 2216 C CA . PRO A 1 299 ? -8.441 10.032 6.107 1.00 70.56 299 PRO A CA 1
ATOM 2217 C C . PRO A 1 299 ? -9.734 10.110 6.924 1.00 70.56 299 PRO A C 1
ATOM 2219 O O . PRO A 1 299 ? -9.888 9.448 7.949 1.00 70.56 299 PRO A O 1
ATOM 2222 N N . SER A 1 300 ? -10.698 10.889 6.440 1.00 84.75 300 SER A N 1
ATOM 2223 C CA . SER A 1 300 ? -12.061 10.856 6.973 1.00 84.75 300 SER A CA 1
ATOM 2224 C C . SER A 1 300 ? -12.672 9.458 6.844 1.00 84.75 300 SER A C 1
ATOM 2226 O O . SER A 1 300 ? -12.523 8.816 5.801 1.00 84.75 300 SER A O 1
ATOM 2228 N N . GLY A 1 301 ? -13.408 9.013 7.855 1.00 88.81 301 GLY A N 1
ATOM 2229 C CA . GLY A 1 301 ? -13.970 7.670 7.890 1.00 88.81 301 GLY A CA 1
ATOM 2230 C C . GLY A 1 301 ? -14.826 7.411 9.124 1.00 88.81 301 GLY A C 1
ATOM 2231 O O . GLY A 1 301 ? -15.154 8.323 9.884 1.00 88.81 301 GLY A O 1
ATOM 2232 N N . PHE A 1 302 ? -15.190 6.152 9.324 1.00 91.81 302 PHE A N 1
ATOM 2233 C CA . PHE A 1 302 ? -15.876 5.694 10.521 1.00 91.81 302 PHE A CA 1
ATOM 2234 C C . PHE A 1 302 ? -14.891 5.318 11.623 1.00 91.81 302 PHE A C 1
ATOM 2236 O O . PHE A 1 302 ? -13.770 4.877 11.371 1.00 91.81 302 PHE A O 1
ATOM 2243 N N . VAL A 1 303 ? -15.351 5.455 12.859 1.00 92.44 303 VAL A N 1
ATOM 2244 C CA . VAL A 1 303 ? -14.673 4.978 14.058 1.00 92.44 303 VAL A CA 1
ATOM 2245 C C . VAL A 1 303 ? -15.638 4.071 14.805 1.00 92.44 303 VAL A C 1
ATOM 2247 O O . VAL A 1 303 ? -16.720 4.508 15.199 1.00 92.44 303 VAL A O 1
ATOM 2250 N N . LEU A 1 304 ? -15.257 2.807 14.973 1.00 94.38 304 LEU A N 1
ATOM 2251 C CA . LEU A 1 304 ? -15.967 1.833 15.793 1.00 94.38 304 LEU A CA 1
ATOM 2252 C C . LEU A 1 304 ? -15.241 1.713 17.132 1.00 94.38 304 LEU A C 1
ATOM 2254 O O . LEU A 1 304 ? -14.172 1.109 17.206 1.00 94.38 304 LEU A O 1
ATOM 2258 N N . ARG A 1 305 ? -15.817 2.297 18.181 1.00 93.31 305 ARG A N 1
ATOM 2259 C CA . ARG A 1 305 ? -15.214 2.382 19.516 1.00 93.31 305 ARG A CA 1
ATOM 2260 C C . ARG A 1 305 ? -15.909 1.457 20.502 1.00 93.31 305 ARG A C 1
ATOM 2262 O O . ARG A 1 305 ? -17.137 1.406 20.545 1.00 93.31 305 ARG A O 1
ATOM 2269 N N . LEU A 1 306 ? -15.128 0.789 21.347 1.00 90.50 306 LEU A N 1
ATOM 2270 C CA . LEU A 1 306 ? -15.626 0.073 22.519 1.00 90.50 306 LEU A CA 1
ATOM 2271 C C . LEU A 1 306 ? -15.967 1.059 23.642 1.00 90.50 306 LEU A C 1
ATOM 2273 O O . LEU A 1 306 ? -15.100 1.783 24.141 1.00 90.50 306 LEU A O 1
ATOM 2277 N N . LEU A 1 307 ? -17.227 1.060 24.074 1.00 88.94 307 LEU A N 1
ATOM 2278 C CA . LEU A 1 307 ? -17.718 1.970 25.105 1.00 88.94 307 LEU A CA 1
ATOM 2279 C C . LEU A 1 307 ? -17.023 1.737 26.451 1.00 88.94 307 LEU A C 1
ATOM 2281 O O . LEU A 1 307 ? -16.800 0.602 26.873 1.00 88.94 307 LEU A O 1
ATOM 2285 N N . GLY A 1 308 ? -16.695 2.834 27.139 1.00 83.62 308 GLY A N 1
ATOM 2286 C CA . GLY A 1 308 ? -15.948 2.808 28.400 1.00 83.62 308 GLY A CA 1
ATOM 2287 C C . GLY A 1 308 ? -14.440 2.580 28.239 1.00 83.62 308 GLY A C 1
ATOM 2288 O O . GLY A 1 308 ? -13.755 2.304 29.225 1.00 83.62 308 GLY A O 1
ATOM 2289 N N . SER A 1 309 ? -13.915 2.685 27.016 1.00 86.69 309 SER A N 1
ATOM 2290 C CA . SER A 1 309 ? -12.489 2.589 26.703 1.00 86.69 309 SER A CA 1
ATOM 2291 C C . SER A 1 309 ? -12.104 3.550 25.571 1.00 86.69 309 SER A C 1
ATOM 2293 O O . SER A 1 309 ? -12.964 4.179 24.959 1.00 86.69 309 SER A O 1
ATOM 2295 N N . ASN A 1 310 ? -10.804 3.629 25.278 1.00 86.62 310 ASN A N 1
ATOM 2296 C CA . ASN A 1 310 ? -10.294 4.268 24.061 1.00 86.62 310 ASN A CA 1
ATOM 2297 C C . ASN A 1 310 ? -9.944 3.234 22.977 1.00 86.62 310 ASN A C 1
ATOM 2299 O O . ASN A 1 310 ? -9.239 3.575 22.033 1.00 86.62 310 ASN A O 1
ATOM 2303 N N . ASP A 1 311 ? -10.381 1.982 23.142 1.00 91.00 311 ASP A N 1
ATOM 2304 C CA . ASP A 1 311 ? -10.145 0.936 22.156 1.00 91.00 311 ASP A CA 1
ATOM 2305 C C . ASP A 1 311 ? -11.081 1.159 20.960 1.00 91.00 311 ASP A C 1
ATOM 2307 O O . ASP A 1 311 ? -12.308 1.192 21.117 1.00 91.00 311 ASP A O 1
ATOM 2311 N N . GLU A 1 312 ? -10.525 1.334 19.768 1.00 94.19 312 GLU A N 1
ATOM 2312 C CA . GLU A 1 312 ? -11.285 1.656 18.563 1.00 94.19 312 GLU A CA 1
ATOM 2313 C C . GLU A 1 312 ? -10.607 1.162 17.288 1.00 94.19 312 GLU A C 1
ATOM 2315 O O . GLU A 1 312 ? -9.391 1.031 17.230 1.00 94.19 312 GLU A O 1
ATOM 2320 N N . LEU A 1 313 ? -11.413 0.935 16.250 1.00 93.38 313 LEU A N 1
ATOM 2321 C CA . LEU A 1 313 ? -10.943 0.768 14.877 1.00 93.38 313 LEU A CA 1
ATOM 2322 C C . LEU A 1 313 ? -11.461 1.915 14.020 1.00 93.38 313 LEU A C 1
ATOM 2324 O O . LEU A 1 313 ? -12.670 2.154 13.938 1.00 93.38 313 LEU A O 1
ATOM 2328 N N . ARG A 1 314 ? -10.540 2.600 13.352 1.00 91.81 314 ARG A N 1
ATOM 2329 C CA . ARG A 1 314 ? -10.810 3.652 12.370 1.00 91.81 314 ARG A CA 1
ATOM 2330 C C . ARG A 1 314 ? -10.726 3.050 10.976 1.00 91.81 314 ARG A C 1
ATOM 2332 O O . ARG A 1 314 ? -9.763 2.356 10.683 1.00 91.81 314 ARG A O 1
ATOM 2339 N N . PHE A 1 315 ? -11.704 3.296 10.114 1.00 90.31 315 PHE A N 1
ATOM 2340 C CA . PHE A 1 315 ? -11.730 2.729 8.763 1.00 90.31 315 PHE A CA 1
ATOM 2341 C C . PHE A 1 315 ? -12.502 3.622 7.793 1.00 90.31 315 PHE A C 1
ATOM 2343 O O . PHE A 1 315 ? -13.372 4.401 8.179 1.00 90.31 315 PHE A O 1
ATOM 2350 N N . GLN A 1 316 ? -12.185 3.520 6.508 1.00 84.12 316 GLN A N 1
ATOM 2351 C CA . GLN A 1 316 ? -12.807 4.342 5.470 1.00 84.12 316 GLN A CA 1
ATOM 2352 C C . GLN A 1 316 ? -14.167 3.775 5.038 1.00 84.12 316 GLN A C 1
ATOM 2354 O O . GLN A 1 316 ? -14.456 2.597 5.240 1.00 84.12 316 GLN A O 1
ATOM 2359 N N . LEU A 1 317 ? -15.003 4.616 4.416 1.00 76.19 317 LEU A N 1
ATOM 2360 C CA . LEU A 1 317 ? -16.370 4.256 4.004 1.00 76.19 317 LEU A CA 1
ATOM 2361 C C . LEU A 1 317 ? -16.413 3.018 3.093 1.00 76.19 317 LEU A C 1
ATOM 2363 O O . LEU A 1 317 ? -17.311 2.190 3.224 1.00 76.19 317 LEU A O 1
ATOM 2367 N N . ASP A 1 318 ? -15.420 2.901 2.214 1.00 77.25 318 ASP A N 1
ATOM 2368 C CA . ASP A 1 318 ? -15.303 1.814 1.247 1.00 77.25 318 ASP A CA 1
ATOM 2369 C C . ASP A 1 318 ? -14.320 0.729 1.709 1.00 77.25 318 ASP A C 1
ATOM 2371 O O . ASP A 1 318 ? -14.038 -0.178 0.949 1.00 77.25 318 ASP A O 1
ATOM 2375 N N . GLY A 1 319 ? -13.771 0.801 2.925 1.00 82.31 319 GLY A N 1
ATOM 2376 C CA . GLY A 1 319 ? -12.759 -0.156 3.391 1.00 82.31 319 GLY A CA 1
ATOM 2377 C C . GLY A 1 319 ? -13.330 -1.412 4.048 1.00 82.31 319 GLY A C 1
ATOM 2378 O O . GLY A 1 319 ? -12.673 -2.444 4.054 1.00 82.31 319 GLY A O 1
ATOM 2379 N N . ILE A 1 320 ? -14.547 -1.339 4.609 1.00 90.94 320 ILE A N 1
ATOM 2380 C CA . ILE A 1 320 ? -15.159 -2.410 5.415 1.00 90.94 320 ILE A CA 1
ATOM 2381 C C . ILE A 1 320 ? -16.604 -2.662 4.978 1.00 90.94 320 ILE A C 1
ATOM 2383 O O . ILE A 1 320 ? -17.438 -1.754 4.959 1.00 90.94 320 ILE A O 1
ATOM 2387 N N . ASN A 1 321 ? -16.937 -3.920 4.694 1.00 91.25 321 ASN A N 1
ATOM 2388 C CA . ASN A 1 321 ? -18.261 -4.344 4.240 1.00 91.25 321 ASN A CA 1
ATOM 2389 C C . ASN A 1 321 ? -19.190 -4.714 5.402 1.00 91.25 321 ASN A C 1
ATOM 2391 O O . ASN A 1 321 ? -20.399 -4.477 5.313 1.00 91.25 321 ASN A O 1
ATOM 2395 N N . GLU A 1 322 ? -18.660 -5.297 6.480 1.00 91.69 322 GLU A N 1
ATOM 2396 C CA . GLU A 1 322 ? -19.463 -5.694 7.639 1.00 91.69 322 GLU A CA 1
ATOM 2397 C C . GLU A 1 322 ? -18.706 -5.674 8.975 1.00 91.69 322 GLU A C 1
ATOM 2399 O O . GLU A 1 322 ? -17.487 -5.800 9.031 1.00 91.69 322 GLU A O 1
ATOM 2404 N N . VAL A 1 323 ? -19.458 -5.552 10.069 1.00 92.94 323 VAL A N 1
ATOM 2405 C CA . VAL A 1 323 ? -19.001 -5.734 11.451 1.00 92.94 323 VAL A CA 1
ATOM 2406 C C . VAL A 1 323 ? -19.778 -6.898 12.061 1.00 92.94 323 VAL A C 1
ATOM 2408 O O . VAL A 1 323 ? -21.007 -6.843 12.148 1.00 92.94 323 VAL A O 1
ATOM 2411 N N . LEU A 1 324 ? -19.072 -7.944 12.491 1.00 84.44 324 LEU A N 1
ATOM 2412 C CA . LEU A 1 324 ? -19.624 -9.130 13.145 1.00 84.44 324 LEU A CA 1
ATOM 2413 C C . LEU A 1 324 ? -19.396 -9.069 14.660 1.00 84.44 324 LEU A C 1
ATOM 2415 O O . LEU A 1 324 ? -18.256 -9.042 15.127 1.00 84.44 324 LEU A O 1
ATOM 2419 N N . PHE A 1 325 ? -20.485 -9.123 15.422 1.00 83.62 325 PHE A N 1
ATOM 2420 C CA . PHE A 1 325 ? -20.480 -9.108 16.885 1.00 83.62 325 PHE A CA 1
ATOM 2421 C C . PHE A 1 325 ? -20.501 -10.511 17.490 1.00 83.62 325 PHE A C 1
ATOM 2423 O O . PHE A 1 325 ? -20.872 -11.498 16.848 1.00 83.62 325 PHE A O 1
ATOM 2430 N N . SER A 1 326 ? -20.144 -10.604 18.773 1.00 74.56 326 SER A N 1
ATOM 2431 C CA . SER A 1 326 ? -20.033 -11.892 19.466 1.00 74.56 326 SER A CA 1
ATOM 2432 C C . SER A 1 326 ? -21.366 -12.625 19.683 1.00 74.56 326 SER A C 1
ATOM 2434 O O . SER A 1 326 ? -21.368 -13.843 19.872 1.00 74.56 326 SER A O 1
ATOM 2436 N N . ASP A 1 327 ? -22.496 -11.916 19.622 1.00 75.25 327 ASP A N 1
ATOM 2437 C CA . ASP A 1 327 ? -23.854 -12.474 19.683 1.00 75.25 327 ASP A CA 1
ATOM 2438 C C . ASP A 1 327 ? -24.376 -12.957 18.312 1.00 75.25 327 ASP A C 1
ATOM 2440 O O . ASP A 1 327 ? -25.471 -13.519 18.225 1.00 75.25 327 ASP A O 1
ATOM 2444 N N . GLY A 1 328 ? -23.584 -12.777 17.249 1.00 74.81 328 GLY A N 1
ATOM 2445 C CA . GLY A 1 328 ? -23.942 -13.091 15.868 1.00 74.81 328 GLY A CA 1
ATOM 2446 C C . GLY A 1 328 ? -24.681 -11.969 15.136 1.00 74.81 328 GLY A C 1
ATOM 2447 O O . GLY A 1 328 ? -25.071 -12.167 13.984 1.00 74.81 328 GLY A O 1
ATOM 2448 N N . THR A 1 329 ? -24.882 -10.808 15.766 1.00 87.88 329 THR A N 1
ATOM 2449 C CA . THR A 1 329 ? -25.375 -9.607 15.088 1.00 87.88 329 THR A CA 1
ATOM 2450 C C . THR A 1 329 ? -24.363 -9.159 14.031 1.00 87.88 329 THR A C 1
ATOM 2452 O O . THR A 1 329 ? -23.154 -9.224 14.248 1.00 87.88 329 THR A O 1
ATOM 2455 N N . VAL A 1 330 ? -24.863 -8.698 12.882 1.00 89.94 330 VAL A N 1
ATOM 2456 C CA . VAL A 1 330 ? -24.048 -8.157 11.788 1.00 89.94 330 VAL A CA 1
ATOM 2457 C C . VAL A 1 330 ? -24.553 -6.769 11.419 1.00 89.94 330 VAL A C 1
ATOM 2459 O O . VAL A 1 330 ? -25.746 -6.596 11.150 1.00 89.94 330 VAL A O 1
ATOM 2462 N N . TRP A 1 331 ? -23.648 -5.794 11.386 1.00 93.81 331 TRP A N 1
ATOM 2463 C CA . TRP A 1 331 ? -23.880 -4.491 10.762 1.00 93.81 331 TRP A CA 1
ATOM 2464 C C . TRP A 1 331 ? -23.203 -4.478 9.399 1.00 93.81 331 TRP A C 1
ATOM 2466 O O . TRP A 1 331 ? -22.010 -4.736 9.319 1.00 93.81 331 TRP A O 1
ATOM 2476 N N . ASN A 1 332 ? -23.936 -4.184 8.331 1.00 91.56 332 ASN A N 1
ATOM 2477 C CA . ASN A 1 332 ? -23.350 -4.048 6.995 1.00 91.56 332 ASN A CA 1
ATOM 2478 C C . ASN A 1 332 ? -23.097 -2.581 6.632 1.00 91.56 332 ASN A C 1
ATOM 2480 O O . ASN A 1 332 ? -23.704 -1.674 7.204 1.00 91.56 332 ASN A O 1
ATOM 2484 N N . SER A 1 333 ? -22.251 -2.353 5.631 1.00 89.38 333 SER A N 1
ATOM 2485 C CA . SER A 1 333 ? -21.837 -1.015 5.200 1.00 89.38 333 SER A CA 1
ATOM 2486 C C . SER A 1 333 ? -22.996 -0.096 4.806 1.00 89.38 333 SER A C 1
ATOM 2488 O O . SER A 1 333 ? -22.951 1.107 5.058 1.00 89.38 333 SER A O 1
ATOM 2490 N N . ALA A 1 334 ? -24.101 -0.647 4.290 1.00 89.94 334 ALA A N 1
ATOM 2491 C CA . ALA A 1 334 ? -25.301 0.126 3.966 1.00 89.94 334 ALA A CA 1
ATOM 2492 C C . ALA A 1 334 ? -26.076 0.628 5.202 1.00 89.94 334 ALA A C 1
ATOM 2494 O O . ALA A 1 334 ? -26.985 1.449 5.046 1.00 89.94 334 ALA A O 1
ATOM 2495 N N . GLN A 1 335 ? -25.749 0.124 6.398 1.00 91.50 335 GLN A N 1
ATOM 2496 C CA . GLN A 1 335 ? -26.304 0.541 7.689 1.00 91.50 335 GLN A CA 1
ATOM 2497 C C . GLN A 1 335 ? -25.400 1.527 8.442 1.00 91.50 335 GLN A C 1
ATOM 2499 O O . GLN A 1 335 ? -25.882 2.194 9.357 1.00 91.50 335 GLN A O 1
ATOM 2504 N N . PHE A 1 336 ? -24.110 1.632 8.095 1.00 90.62 336 PHE A N 1
ATOM 2505 C CA . PHE A 1 336 ? -23.165 2.481 8.830 1.00 90.62 336 PHE A CA 1
ATOM 2506 C C . PHE A 1 336 ? -23.608 3.949 8.904 1.00 90.62 336 PHE A C 1
ATOM 2508 O O . PHE A 1 336 ? -23.592 4.496 10.005 1.00 90.62 336 PHE A O 1
ATOM 2515 N N . PRO A 1 337 ? -24.108 4.592 7.827 1.00 86.94 337 PRO A N 1
ATOM 2516 C CA . PRO A 1 337 ? -24.574 5.978 7.917 1.00 86.94 337 PRO A CA 1
ATOM 2517 C C . PRO A 1 337 ? -25.767 6.186 8.862 1.00 86.94 337 PRO A C 1
ATOM 2519 O O . PRO A 1 337 ? -25.944 7.283 9.378 1.00 86.94 337 PRO A O 1
ATOM 2522 N N . GLN A 1 338 ? -26.611 5.169 9.064 1.00 85.88 338 GLN A N 1
ATOM 2523 C CA . GLN A 1 338 ? -27.776 5.237 9.954 1.00 85.88 338 GLN A CA 1
ATOM 2524 C C . GLN A 1 338 ? -27.430 4.863 11.398 1.00 85.88 338 GLN A C 1
ATOM 2526 O O . GLN A 1 338 ? -28.126 5.294 12.311 1.00 85.88 338 GLN A O 1
ATOM 2531 N N . LEU A 1 339 ? -26.402 4.034 11.589 1.00 86.62 339 LEU A N 1
ATOM 2532 C CA . LEU A 1 339 ? -25.879 3.645 12.900 1.00 86.62 339 LEU A CA 1
ATOM 2533 C C . LEU A 1 339 ? -24.881 4.667 13.454 1.00 86.62 339 LEU A C 1
ATOM 2535 O O . LEU A 1 339 ? -24.663 4.705 14.660 1.00 86.62 339 LEU A O 1
ATOM 2539 N N . SER A 1 340 ? -24.275 5.476 12.583 1.00 87.12 340 SER A N 1
ATOM 2540 C CA . SER A 1 340 ? -23.302 6.492 12.965 1.00 87.12 340 SER A CA 1
ATOM 2541 C C . SER A 1 340 ? -23.946 7.592 13.801 1.00 87.12 340 SER A C 1
ATOM 2543 O O . SER A 1 340 ? -24.863 8.279 13.353 1.00 87.12 340 SER A O 1
ATOM 2545 N N . MET A 1 341 ? -23.386 7.802 14.983 1.00 86.62 341 MET A N 1
ATOM 2546 C CA . MET A 1 341 ? -23.742 8.864 15.912 1.00 86.62 341 MET A CA 1
ATOM 2547 C C . MET A 1 341 ? -22.917 10.119 15.615 1.00 86.62 341 MET A C 1
ATOM 2549 O O . MET A 1 341 ? -21.807 10.035 15.074 1.00 86.62 341 MET A O 1
ATOM 2553 N N . ALA A 1 342 ? -23.428 11.294 15.976 1.00 84.56 342 ALA A N 1
ATOM 2554 C CA . ALA A 1 342 ? -22.615 12.504 15.963 1.00 84.56 342 ALA A CA 1
ATOM 2555 C C . ALA A 1 342 ? -21.689 12.512 17.188 1.00 84.56 342 ALA A C 1
ATOM 2557 O O . ALA A 1 342 ? -22.148 12.452 18.324 1.00 84.56 342 ALA A O 1
ATOM 2558 N N . PHE A 1 343 ? -20.375 12.581 16.969 1.00 85.56 343 PHE A N 1
ATOM 2559 C CA . PHE A 1 343 ? -19.408 12.635 18.065 1.00 85.56 343 PHE A CA 1
ATOM 2560 C C . PHE A 1 343 ? -19.201 14.073 18.552 1.00 85.56 343 PHE A C 1
ATOM 2562 O O . PHE A 1 343 ? -18.808 14.945 17.772 1.00 85.56 343 PHE A O 1
ATOM 2569 N N . MET A 1 344 ? -19.427 14.322 19.846 1.00 86.62 344 MET A N 1
ATOM 2570 C CA . MET A 1 344 ? -19.230 15.633 20.470 1.00 86.62 344 MET A CA 1
ATOM 2571 C C . MET A 1 344 ? -18.409 15.505 21.760 1.00 86.62 344 MET A C 1
ATOM 2573 O O . MET A 1 344 ? -18.964 15.222 22.822 1.00 86.62 344 MET A O 1
ATOM 2577 N N . PRO A 1 345 ? -17.087 15.730 21.708 1.00 88.25 345 PRO A N 1
ATOM 2578 C CA . PRO A 1 345 ? -16.273 15.794 22.910 1.00 88.25 345 PRO A CA 1
ATOM 2579 C C . PRO A 1 345 ? -16.404 17.162 23.591 1.00 88.25 345 PRO A C 1
ATOM 2581 O O . PRO A 1 345 ? -16.421 18.211 22.938 1.00 88.25 345 PRO A O 1
ATOM 2584 N N . ALA A 1 346 ? -16.433 17.162 24.919 1.00 87.62 346 ALA A N 1
ATOM 2585 C CA . ALA A 1 346 ? -16.279 18.360 25.720 1.00 87.62 346 ALA A CA 1
ATOM 2586 C C . ALA A 1 346 ? -14.872 18.947 25.522 1.00 87.62 346 ALA A C 1
ATOM 2588 O O . ALA A 1 346 ? -13.868 18.245 25.382 1.00 87.62 346 ALA A O 1
ATOM 2589 N N . MET A 1 347 ? -14.786 20.272 25.526 1.00 87.75 347 MET A N 1
ATOM 2590 C CA . MET A 1 347 ? -13.516 20.984 25.568 1.00 87.75 347 MET A CA 1
ATOM 2591 C C . MET A 1 347 ? -12.900 20.880 26.972 1.00 87.75 347 MET A C 1
ATOM 2593 O O . MET A 1 347 ? -13.633 20.813 27.960 1.00 87.75 347 MET A O 1
ATOM 2597 N N . PRO A 1 348 ? -11.564 20.954 27.113 1.00 86.56 348 PRO A N 1
ATOM 2598 C CA . PRO A 1 348 ? -10.932 20.988 28.428 1.00 86.56 348 PRO A CA 1
ATOM 2599 C C . PRO A 1 348 ? -11.504 22.105 29.320 1.00 86.56 348 PRO A C 1
ATOM 2601 O O . PRO A 1 348 ? -11.427 23.286 28.973 1.00 86.56 348 PRO A O 1
ATOM 2604 N N . GLY A 1 349 ? -12.061 21.730 30.476 1.00 85.12 349 GLY A N 1
ATOM 2605 C CA . GLY A 1 349 ? -12.700 22.655 31.424 1.00 85.12 349 GLY A CA 1
ATOM 2606 C C . GLY A 1 349 ? -14.124 23.092 31.055 1.00 85.12 349 GLY A C 1
ATOM 2607 O O . GLY A 1 349 ? -14.606 24.090 31.590 1.00 85.12 349 GLY A O 1
ATOM 2608 N N . GLN A 1 350 ? -14.781 22.404 30.119 1.00 89.94 350 GLN A N 1
ATOM 2609 C CA . GLN A 1 350 ? -16.189 22.616 29.799 1.00 89.94 350 GLN A CA 1
ATOM 2610 C C . GLN A 1 350 ? -17.081 21.858 30.789 1.00 89.94 350 GLN A C 1
ATOM 2612 O O . GLN A 1 350 ? -17.190 20.645 30.710 1.00 89.94 350 GLN A O 1
ATOM 2617 N N . ASP A 1 351 ? -17.785 22.588 31.657 1.00 92.00 351 ASP A N 1
ATOM 2618 C CA . ASP A 1 351 ? -18.644 21.993 32.696 1.00 92.00 351 ASP A CA 1
ATOM 2619 C C . ASP A 1 351 ? -20.011 21.484 32.174 1.00 92.00 351 ASP A C 1
ATOM 2621 O O . ASP A 1 351 ? -20.734 20.798 32.894 1.00 92.00 351 ASP A O 1
ATOM 2625 N N . PHE A 1 352 ? -20.416 21.854 30.951 1.00 95.00 352 PHE A N 1
ATOM 2626 C CA . PHE A 1 352 ? -21.702 21.462 30.356 1.00 95.00 352 PHE A CA 1
ATOM 2627 C C . PHE A 1 352 ? -21.549 21.068 28.887 1.00 95.00 352 PHE A C 1
ATOM 2629 O O . PHE A 1 352 ? -21.066 21.875 28.089 1.00 95.00 352 PHE A O 1
ATOM 2636 N N . LEU A 1 353 ? -22.035 19.885 28.519 1.00 94.62 353 LEU A N 1
ATOM 2637 C CA . LEU A 1 353 ? -22.065 19.360 27.155 1.00 94.62 353 LEU A CA 1
ATOM 2638 C C . LEU A 1 353 ? -23.503 18.957 26.801 1.00 94.62 353 LEU A C 1
ATOM 2640 O O . LEU A 1 353 ? -24.133 18.202 27.530 1.00 94.62 353 LEU A O 1
ATOM 2644 N N . GLY A 1 354 ? -24.032 19.483 25.698 1.00 93.00 354 GLY A N 1
ATOM 2645 C CA . GLY A 1 354 ? -25.380 19.168 25.227 1.00 93.00 354 GLY A CA 1
ATOM 2646 C C . GLY A 1 354 ? -25.341 18.568 23.829 1.00 93.00 354 GLY A C 1
ATOM 2647 O O . GLY A 1 354 ? -24.635 19.106 22.973 1.00 93.00 354 GLY A O 1
ATOM 2648 N N . GLY A 1 355 ? -26.101 17.499 23.622 1.00 90.75 355 GLY A N 1
ATOM 2649 C CA . GLY A 1 355 ? -26.313 16.850 22.338 1.00 90.75 355 GLY A CA 1
ATOM 2650 C C . GLY A 1 355 ? -27.257 17.610 21.415 1.00 90.75 355 GLY A C 1
ATOM 2651 O O . GLY A 1 355 ? -27.724 18.721 21.694 1.00 90.75 355 GLY A O 1
ATOM 2652 N N . SER A 1 356 ? -27.482 17.008 20.262 1.00 91.06 356 SER A N 1
ATOM 2653 C CA . SER A 1 356 ? -28.419 17.391 19.227 1.00 91.06 356 SER A CA 1
ATOM 2654 C C . SER A 1 356 ? -29.822 16.826 19.508 1.00 91.06 356 SER A C 1
ATOM 2656 O O . SER A 1 356 ? -30.253 16.755 20.648 1.00 91.06 356 SER A O 1
ATOM 2658 N N . TRP A 1 357 ? -30.594 16.556 18.455 1.00 91.06 357 TRP A N 1
ATOM 2659 C CA . TRP A 1 357 ? -31.894 15.867 18.527 1.00 91.06 357 TRP A CA 1
ATOM 2660 C C . TRP A 1 357 ? -31.842 14.537 17.746 1.00 91.06 357 TRP A C 1
ATOM 2662 O O . TRP A 1 357 ? -32.860 14.046 17.250 1.00 91.06 357 TRP A O 1
ATOM 2672 N N . GLN A 1 358 ? -30.630 14.048 17.488 1.00 90.38 358 GLN A N 1
ATOM 2673 C CA . GLN A 1 358 ? -30.298 12.805 16.797 1.00 90.38 358 GLN A CA 1
ATOM 2674 C C . GLN A 1 358 ? -29.399 11.982 17.725 1.00 90.38 358 GLN A C 1
ATOM 2676 O O . GLN A 1 358 ? -28.945 12.505 18.723 1.00 90.38 358 GLN A O 1
ATOM 2681 N N . ALA A 1 359 ? -29.111 10.725 17.378 1.00 89.31 359 ALA A N 1
ATOM 2682 C CA . ALA A 1 359 ? -28.191 9.907 18.164 1.00 89.31 359 ALA A CA 1
ATOM 2683 C C . ALA A 1 359 ? -26.791 10.549 18.252 1.00 89.31 359 ALA A C 1
ATOM 2685 O O . ALA A 1 359 ? -26.112 10.710 17.229 1.00 89.31 359 ALA A O 1
ATOM 2686 N N . ASP A 1 360 ? -26.353 10.864 19.467 1.00 90.31 360 ASP A N 1
ATOM 2687 C CA . ASP A 1 360 ? -25.075 11.510 19.755 1.00 90.31 360 ASP A CA 1
ATOM 2688 C C . ASP A 1 360 ? -24.180 10.645 20.647 1.00 90.31 360 ASP A C 1
ATOM 2690 O O . ASP A 1 360 ? -24.635 10.031 21.607 1.00 90.31 360 ASP A O 1
ATOM 2694 N N . TYR A 1 361 ? -22.873 10.651 20.383 1.00 91.44 361 TYR A N 1
ATOM 2695 C CA . TYR A 1 361 ? -21.871 10.172 21.333 1.00 91.44 361 TYR A CA 1
ATOM 2696 C C . TYR A 1 361 ? -21.223 11.382 22.016 1.00 91.44 361 TYR A C 1
ATOM 2698 O O . TYR A 1 361 ? -20.412 12.098 21.416 1.00 91.44 361 TYR A O 1
ATOM 2706 N N . LEU A 1 362 ? -21.618 11.631 23.265 1.00 91.62 362 LEU A N 1
ATOM 2707 C CA . LEU A 1 362 ? -21.200 12.777 24.071 1.00 91.62 362 LEU A CA 1
ATOM 2708 C C . LEU A 1 362 ? -20.106 12.350 25.048 1.00 91.62 362 LEU A C 1
ATOM 2710 O O . LEU A 1 362 ? -20.364 11.540 25.936 1.00 91.62 362 LEU A O 1
ATOM 2714 N N . GLN A 1 363 ? -18.901 12.905 24.905 1.00 91.94 363 GLN A N 1
ATOM 2715 C CA . GLN A 1 363 ? -17.741 12.502 25.706 1.00 91.94 363 GLN A CA 1
ATOM 2716 C C . GLN A 1 363 ? -17.226 13.649 26.584 1.00 91.94 363 GLN A C 1
ATOM 2718 O O . GLN A 1 363 ? -16.880 14.713 26.078 1.00 91.94 363 GLN A O 1
ATOM 2723 N N . GLY A 1 364 ? -17.135 13.432 27.895 1.00 90.94 364 GLY A N 1
ATOM 2724 C CA . GLY A 1 364 ? -16.537 14.351 28.863 1.00 90.94 364 GLY A CA 1
ATOM 2725 C C . GLY A 1 364 ? -15.034 14.547 28.643 1.00 90.94 364 GLY A C 1
ATOM 2726 O O . GLY A 1 364 ? -14.348 13.711 28.053 1.00 90.94 364 GLY A O 1
ATOM 2727 N N . ALA A 1 365 ? -14.505 15.674 29.123 1.00 86.19 365 ALA A N 1
ATOM 2728 C CA . ALA A 1 365 ? -13.087 16.032 28.988 1.00 86.19 365 ALA A CA 1
ATOM 2729 C C . ALA A 1 365 ? -12.264 15.650 30.232 1.00 86.19 365 ALA A C 1
ATOM 2731 O O . ALA A 1 365 ? -11.052 15.894 30.276 1.00 86.19 365 ALA A O 1
ATOM 2732 N N . GLY A 1 366 ? -12.924 15.067 31.238 1.00 80.62 366 GLY A N 1
ATOM 2733 C CA . GLY A 1 366 ? -12.400 14.851 32.574 1.00 80.62 366 GLY A CA 1
ATOM 2734 C C . GLY A 1 366 ? -12.652 16.069 33.462 1.00 80.62 366 GLY A C 1
ATOM 2735 O O . GLY A 1 366 ? -12.332 17.200 33.095 1.00 80.62 366 GLY A O 1
ATOM 2736 N N . GLY A 1 367 ? -13.143 15.826 34.674 1.00 86.00 367 GLY A N 1
ATOM 2737 C CA . GLY A 1 367 ? -13.638 16.870 35.559 1.00 86.00 367 GLY A CA 1
ATOM 2738 C C . GLY A 1 367 ? -14.976 16.484 36.176 1.00 86.00 367 GLY A C 1
ATOM 2739 O O . GLY A 1 367 ? -15.143 15.372 36.649 1.00 86.00 367 GLY A O 1
ATOM 2740 N N . ASN A 1 368 ? -15.885 17.438 36.311 1.00 93.50 368 ASN A N 1
ATOM 2741 C CA . ASN A 1 368 ? -17.241 17.154 36.771 1.00 93.50 368 ASN A CA 1
ATOM 2742 C C . ASN A 1 368 ? -18.178 17.819 35.764 1.00 93.50 368 ASN A C 1
ATOM 2744 O O . ASN A 1 368 ? -18.476 19.011 35.888 1.00 93.50 368 ASN A O 1
ATOM 2748 N N . GLU A 1 369 ? -18.616 17.060 34.772 1.00 94.88 369 GLU A N 1
ATOM 2749 C CA . GLU A 1 369 ? -19.410 17.558 33.661 1.00 94.88 369 GLU A CA 1
ATOM 2750 C C . GLU A 1 369 ? -20.910 17.300 33.860 1.00 94.88 369 GLU A C 1
ATOM 2752 O O . GLU A 1 369 ? -21.343 16.328 34.472 1.00 94.88 369 GLU A O 1
ATOM 2757 N N . THR A 1 370 ? -21.739 18.194 33.329 1.00 96.50 370 THR A N 1
ATOM 2758 C CA . THR A 1 370 ? -23.178 17.983 33.124 1.00 96.50 370 THR A CA 1
ATOM 2759 C C . THR A 1 370 ? -23.391 17.673 31.645 1.00 96.50 370 THR A C 1
ATOM 2761 O O . THR A 1 370 ? -23.247 18.570 30.814 1.00 96.50 370 THR A O 1
ATOM 2764 N N . ILE A 1 371 ? -23.714 16.426 31.311 1.00 96.19 371 ILE A N 1
ATOM 2765 C CA . ILE A 1 371 ? -23.893 15.960 29.931 1.00 96.19 371 ILE A CA 1
ATOM 2766 C C . ILE A 1 371 ? -25.372 15.654 29.685 1.00 96.19 371 ILE A C 1
ATOM 2768 O O . ILE A 1 371 ? -25.978 14.911 30.455 1.00 96.19 371 ILE A O 1
ATOM 2772 N N . VAL A 1 372 ? -25.951 16.236 28.632 1.00 96.88 372 VAL A N 1
ATOM 2773 C CA . VAL A 1 372 ? -27.377 16.099 28.285 1.00 96.88 372 VAL A CA 1
ATOM 2774 C C . VAL A 1 372 ? -27.540 15.658 26.831 1.00 96.88 372 VAL A C 1
ATOM 2776 O O . VAL A 1 372 ? -27.122 16.404 25.952 1.00 96.88 372 VAL A O 1
ATOM 2779 N N . GLY A 1 373 ? -28.175 14.510 26.580 1.00 94.31 373 GLY A N 1
ATOM 2780 C CA . GLY A 1 373 ? -28.440 13.968 25.234 1.00 94.31 373 GLY A CA 1
ATOM 2781 C C . GLY A 1 373 ? -29.500 14.750 24.447 1.00 94.31 373 GLY A C 1
ATOM 2782 O O . GLY A 1 373 ? -29.241 15.249 23.357 1.00 94.31 373 GLY A O 1
ATOM 2783 N N . ASN A 1 374 ? -30.620 15.056 25.112 1.00 93.81 374 ASN A N 1
ATOM 2784 C CA . ASN A 1 374 ? -31.874 15.607 24.567 1.00 93.81 374 ASN A CA 1
ATOM 2785 C C . ASN A 1 374 ? -32.791 14.545 23.939 1.00 93.81 374 ASN A C 1
ATOM 2787 O O . ASN A 1 374 ? -33.447 13.852 24.703 1.00 93.81 374 ASN A O 1
ATOM 2791 N N . ASP A 1 375 ? -32.951 14.482 22.614 1.00 93.19 375 ASP A N 1
ATOM 2792 C CA . ASP A 1 375 ? -33.727 13.425 21.942 1.00 9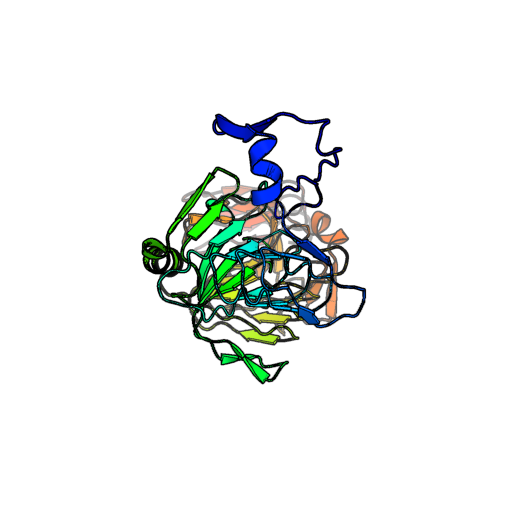3.19 375 ASP A CA 1
ATOM 2793 C C . ASP A 1 375 ? -32.765 12.635 21.053 1.00 93.19 375 ASP A C 1
ATOM 2795 O O . ASP A 1 375 ? -31.951 13.239 20.362 1.00 93.19 375 ASP A O 1
ATOM 2799 N N . GLY A 1 376 ? -32.945 11.325 20.943 1.00 89.81 376 GLY A N 1
ATOM 2800 C CA . GLY A 1 376 ? -32.013 10.477 20.201 1.00 89.81 376 GLY A CA 1
ATOM 2801 C C . GLY A 1 376 ? -31.779 9.188 20.965 1.00 89.81 376 GLY A C 1
ATOM 2802 O O . GLY A 1 376 ? -32.279 9.041 22.064 1.00 89.81 376 GLY A O 1
ATOM 2803 N N . ASN A 1 377 ? -31.099 8.214 20.365 1.00 90.50 377 ASN A N 1
ATOM 2804 C CA . ASN A 1 377 ? -30.521 7.136 21.167 1.00 90.50 377 ASN A CA 1
ATOM 2805 C C . ASN A 1 377 ? -29.074 7.542 21.392 1.00 90.50 377 ASN A C 1
ATOM 2807 O O . ASN A 1 377 ? -28.264 7.381 20.474 1.00 90.50 377 ASN A O 1
ATOM 2811 N N . ASP A 1 378 ? -28.796 8.135 22.540 1.00 92.12 378 ASP A N 1
ATOM 2812 C CA . ASP A 1 378 ? -27.512 8.765 22.807 1.00 92.12 378 ASP A CA 1
ATOM 2813 C C . ASP A 1 378 ? -26.584 7.824 23.570 1.00 92.12 378 ASP A C 1
ATOM 2815 O O . ASP A 1 378 ? -26.995 6.828 24.151 1.00 92.12 378 ASP A O 1
ATOM 2819 N N . VAL A 1 379 ? -25.292 8.126 23.564 1.00 92.19 379 VAL A N 1
ATOM 2820 C CA . VAL A 1 379 ? -24.315 7.477 24.433 1.00 92.19 379 VAL A CA 1
ATOM 2821 C C . VAL A 1 379 ? -23.565 8.575 25.164 1.00 92.19 379 VAL A C 1
ATOM 2823 O O . VAL A 1 379 ? -22.855 9.380 24.558 1.00 92.19 379 VAL A O 1
ATOM 2826 N N . LEU A 1 380 ? -23.729 8.605 26.484 1.00 92.62 380 LEU A N 1
ATOM 2827 C CA . LEU A 1 380 ? -23.140 9.614 27.354 1.00 92.62 380 LEU A CA 1
ATOM 2828 C C . LEU A 1 380 ? -21.967 9.003 28.123 1.00 92.62 380 LEU A C 1
ATOM 2830 O O . LEU A 1 380 ? -22.150 8.192 29.031 1.00 92.62 380 LEU A O 1
ATOM 2834 N N . ASP A 1 381 ? -20.756 9.423 27.778 1.00 91.38 381 ASP A N 1
ATOM 2835 C CA . ASP A 1 381 ? -19.520 9.041 28.453 1.00 91.38 381 ASP A CA 1
ATOM 2836 C C . ASP A 1 381 ? -19.006 10.221 29.281 1.00 91.38 381 ASP A C 1
ATOM 2838 O O . ASP A 1 381 ? -18.439 11.168 28.744 1.00 91.38 381 ASP A O 1
ATOM 2842 N N . GLY A 1 382 ? -19.206 10.177 30.601 1.00 89.88 382 GLY A N 1
ATOM 2843 C CA . GLY A 1 382 ? -18.722 11.218 31.517 1.00 89.88 382 GLY A CA 1
ATOM 2844 C C . GLY A 1 382 ? -17.196 11.307 31.608 1.00 89.88 382 GLY A C 1
ATOM 2845 O O . GLY A 1 382 ? -16.656 12.336 31.999 1.00 89.88 382 GLY A O 1
ATOM 2846 N N . GLY A 1 383 ? -16.472 10.259 31.212 1.00 87.31 383 GLY A N 1
ATOM 2847 C CA . GLY A 1 383 ? -15.035 10.191 31.423 1.00 87.31 383 GLY A CA 1
ATOM 2848 C C . GLY A 1 383 ? -14.670 10.135 32.912 1.00 87.31 383 GLY A C 1
ATOM 2849 O O . GLY A 1 383 ? -15.240 9.374 33.696 1.00 87.31 383 GLY A O 1
ATOM 2850 N N . ALA A 1 384 ? -13.629 10.872 33.299 1.00 86.69 384 ALA A N 1
ATOM 2851 C CA . ALA A 1 384 ? -13.102 10.834 34.659 1.00 86.69 384 ALA A CA 1
ATOM 2852 C C . ALA A 1 384 ? -13.696 11.937 35.542 1.00 86.69 384 ALA A C 1
ATOM 2854 O O . ALA A 1 384 ? -13.491 13.108 35.259 1.00 86.69 384 ALA A O 1
ATOM 2855 N N . GLY A 1 385 ? -14.234 11.557 36.703 1.00 89.75 385 GLY A N 1
ATOM 2856 C CA . GLY A 1 385 ? -14.617 12.462 37.787 1.00 89.75 385 GLY A CA 1
ATOM 2857 C C . GLY A 1 385 ? -16.068 12.261 38.223 1.00 89.75 385 GLY A C 1
ATOM 2858 O O . GLY A 1 385 ? -16.497 11.112 38.309 1.00 89.75 385 GLY A O 1
ATOM 2859 N N . ASN A 1 386 ? -16.771 13.314 38.658 1.00 93.81 386 ASN A N 1
ATOM 2860 C CA . ASN A 1 386 ? -18.161 13.204 39.128 1.00 93.81 386 ASN A CA 1
ATOM 2861 C C . ASN A 1 386 ? -19.111 13.927 38.180 1.00 93.81 386 ASN A C 1
ATOM 2863 O O . ASN A 1 386 ? -19.406 15.111 38.365 1.00 93.81 386 ASN A O 1
ATOM 2867 N N . ASP A 1 387 ? -19.635 13.170 37.231 1.00 94.50 387 ASP A N 1
ATOM 2868 C CA . ASP A 1 387 ? -20.473 13.699 36.166 1.00 94.50 387 ASP A CA 1
ATOM 2869 C C . ASP A 1 387 ? -21.963 13.516 36.466 1.00 94.50 387 ASP A C 1
ATOM 2871 O O . ASP A 1 387 ? -22.390 12.607 37.189 1.00 94.50 387 ASP A O 1
ATOM 2875 N N . TRP A 1 388 ? -22.774 14.407 35.909 1.00 96.38 388 TRP A N 1
ATOM 2876 C CA . TRP A 1 388 ? -24.222 14.290 35.861 1.00 96.38 388 TRP A CA 1
ATOM 2877 C C . TRP A 1 388 ? -24.638 14.032 34.418 1.00 96.38 388 TRP A C 1
ATOM 2879 O O . TRP A 1 388 ? -24.445 14.890 33.561 1.00 96.38 388 TRP A O 1
ATOM 2889 N N . LEU A 1 389 ? -25.192 12.848 34.160 1.00 96.31 389 LEU A N 1
ATOM 2890 C CA . LEU A 1 389 ? -25.599 12.406 32.828 1.00 96.31 389 LEU A CA 1
ATOM 2891 C C . LEU A 1 389 ? -27.130 12.356 32.753 1.00 96.31 389 LEU A C 1
ATOM 2893 O O . LEU A 1 389 ? -27.770 11.737 33.608 1.00 96.31 389 LEU A O 1
ATOM 2897 N N . ASP A 1 390 ? -27.700 12.996 31.737 1.00 96.81 390 ASP A N 1
ATOM 2898 C CA . ASP A 1 390 ? -29.130 12.990 31.422 1.00 96.81 390 ASP A CA 1
ATOM 2899 C C . ASP A 1 390 ? -29.324 12.642 29.942 1.00 96.81 390 ASP A C 1
ATOM 2901 O O . ASP A 1 390 ? -29.141 13.491 29.073 1.00 96.81 390 ASP A O 1
ATOM 2905 N N . GLY A 1 391 ? -29.670 11.386 29.651 1.00 92.94 391 GLY A N 1
ATOM 2906 C CA . GLY A 1 391 ? -29.890 10.920 28.275 1.00 92.94 391 GLY A CA 1
ATOM 2907 C C . GLY A 1 391 ? -31.056 11.627 27.579 1.00 92.94 391 GLY A C 1
ATOM 2908 O O . GLY A 1 391 ? -31.007 11.887 26.387 1.00 92.94 391 GLY A O 1
ATOM 2909 N N . GLY A 1 392 ? -32.055 12.081 28.342 1.00 94.38 392 GLY A N 1
ATOM 2910 C CA . GLY A 1 392 ? -33.260 12.676 27.781 1.00 94.38 392 GLY A CA 1
ATOM 2911 C C . GLY A 1 392 ? -34.247 11.625 27.252 1.00 94.38 392 GLY A C 1
ATOM 2912 O O . GLY A 1 392 ? -34.725 10.781 28.014 1.00 94.38 392 GLY A O 1
ATOM 2913 N N . TYR A 1 393 ? -34.674 11.758 25.996 1.00 92.56 393 TYR A N 1
ATOM 2914 C CA . TYR A 1 393 ? -35.665 10.901 25.349 1.00 92.56 393 TYR A CA 1
ATOM 2915 C C . TYR A 1 393 ? -35.029 9.958 24.324 1.00 92.56 393 TYR A C 1
ATOM 2917 O O . TYR A 1 393 ? -34.791 10.343 23.181 1.00 92.56 393 TYR A O 1
ATOM 2925 N N . GLY A 1 394 ? -34.990 8.676 24.673 1.00 89.88 394 GLY A N 1
ATOM 2926 C CA . GLY A 1 394 ? -34.680 7.593 23.750 1.00 89.88 394 GLY A CA 1
ATOM 2927 C C . GLY A 1 394 ? -34.199 6.354 24.483 1.00 89.88 394 GLY A C 1
ATOM 2928 O O . GLY A 1 394 ? -34.684 6.049 25.576 1.00 89.88 394 GLY A O 1
ATOM 2929 N N . SER A 1 395 ? -33.328 5.590 23.833 1.00 89.12 395 SER A N 1
ATOM 2930 C CA . SER A 1 395 ? -32.593 4.489 24.450 1.00 89.12 395 SER A CA 1
ATOM 2931 C C . SER A 1 395 ? -31.142 4.920 24.626 1.00 89.12 395 SER A C 1
ATOM 2933 O O . SER A 1 395 ? -30.372 4.774 23.677 1.00 89.12 395 SER A O 1
ATOM 2935 N N . ASP A 1 396 ? -30.823 5.400 25.829 1.00 87.12 396 ASP A N 1
ATOM 2936 C CA . ASP A 1 396 ? -29.550 6.048 26.184 1.00 87.12 396 ASP A CA 1
ATOM 2937 C C . ASP A 1 396 ? -28.694 5.232 27.165 1.00 87.12 396 ASP A C 1
ATOM 2939 O O . ASP A 1 396 ? -29.286 4.495 28.000 1.00 87.12 396 ASP A O 1
#

InterPro domains:
  IPR001343 RTX calcium-binding nonapeptide repeat [PF00353] (62-95)
  IPR001343 RTX calcium-binding nonapeptide repeat [PF00353] (213-246)
  IPR001343 RTX calcium-binding nonapeptide repeat [PF00353] (364-396)
  IPR011049 Serralysin-like metalloprotease, C-terminal [G3DSA:2.150.10.10] (5-138)
  IPR011049 Serralysin-like metalloprotease, C-terminal [G3DSA:2.150.10.10] (160-289)
  IPR011049 Serralysin-like metalloprotease, C-terminal [G3DSA:2.150.10.10] (299-396)
  IPR011049 Serralysin-like metalloprotease, C-terminal [SSF51120] (41-126)
  IPR011049 Serralysin-like metalloprotease, C-terminal [SSF51120] (136-276)
  IPR011049 Serralysin-like metalloprotease, C-terminal [SSF51120] (318-396)
  IPR018511 Hemolysin-type calcium-binding conserved site [PS00330] (76-94)
  IPR018511 Hemolysin-type calcium-binding conserved site [PS00330] (227-245)
  IPR018511 Hemolysin-type calcium-binding conserved site [PS00330] (378-396)
  IPR050557 RTX toxin and mannuronan C5-epimerase [PTHR38340] (202-264)